Protein AF-A0A939U2S2-F1 (afdb_monomer_lite)

Radius of gyration: 29.1 Å; chains: 1; bounding box: 68×67×81 Å

Foldseek 3Di:
DDPFDDDDDPDPDDDDDDQPWDWDAALLAIETERDVVQVVLVNVLLVLLVLFPLSVVLSVLRNVLNAYEYEDQDGDAKAQDLVRSYIYGHPPDDSLQNNLVSQLRSLVSLLSVLCVVVVPDPWQAAQLQVLLQVLLSNLQSQLSSCLSLVRCVVVVHNSSVVSVCVNQVQLVVQLVVCCVVVVDDRPALVSSQSSSLSSLSPQVVSQVVLCVPQVLLLLVLLLCLLVLHPRDDTDRLNPDHDQLCNSCSSGSVVRHPCSNVVSPDLSRFADAPVSLLSNLLSCLLVLNRPRSLPGHHDLHFQAVVNLVSLCVHSLVVLLVVLLVVLCVVPVPDDSVVLLCLLPDDLVVVLVSLVPDDLVNLSSSLSNSLSSLVSLLSVLRNLLSVLVVQVVPDPDVVSVVVSVVSNVVSVVSNLLSSLLSSLSSSCSNCVVPCVLLNVVSLVQPLHDPVSSVNVCSSVVSNDDDDDDDDDDDDPSSVSSSVSSVPPDDDDDDDDDDDDPPPVPVVVVVPDDDDDDDDDDDDDDDDDDDDDDDDYDDDDDDDDDDDD

pLDDT: mean 79.71, std 22.44, range [25.34, 98.75]

Secondary structure (DSSP, 8-state):
--------------------PEEEEETTEEEEESSHHHHHHHHHHHHHHTTSHHHHHHHHHHHHTT-EEEEE--SSSEEEETTTTEEEEETTS-HHHHHHHHHHHHHHHHHHHHHHHHT---TTB-HHHHHHHHHHHHHHHHHHHHHHHHHHHHTT--HHHHHHHHH-HHHHHHHHHHHHHH-PPTTSHHHHHHHHHHHTT-HHHHHHHHIIIIIHHHHHHHHHHHTT------TT--SB---HHHHHHHTTTTT-TTHHHHHTSHHHH-B-HHHHHHHHHHHHHHT-GGGTTTSPBPSPPP-HHHHHHHHTSHHHHHHHHHHHHHHHHH----HHHHHHHHHS-HHHHHHHHHTS-HHHHHHHHHHHHHHHHHHHHHHHHHHHHHHHHHHH---HHHHHHHHHHHHHHHHHHHHHHHHHHHHHHHHHHTTT-HHHHHHHHT-TTS-HHHHHHHHHHHHTT-PPP--PPPPPPHHHHHHHHHHHTTS----PPPP--STTSSHHHHTT--------------------------------------

Sequence (546 aa):
MGTENVISAQYNQPKKEEGKLIDDVIAGVKVQYANEEEKEKLTKILEKLKEIPTGQETLKNLAEYGTTVALESINGFGVQYPSQNRIVLNIKTKNEKLCSTLVHEARHATQTFREKNGKISEFGCDFQSKIKWDRAKEADAQVFAYQAACEWAAAGDPKPLEEFRKYYPVTDEYYRQQKSEKHFEDGTDEARSVLFRAFFEETNRLISYENLYLNKKAFKDLADCICHKPVSGMTGRGAFSLTNEQIASVTCGEYMADYDAFLNSDKAISVAAGTKDILTISSAVKGWLVTVDKLPVSSTRITQRWIDEIEKSPIGGIHKVAAEKIMSATGLKDPADVEALYYDSVEKQAETVQSFSPEMRETFKRGKIASKFIRYFCNGRDISEAEKVLQTTSDEEKRAAAQKIIDEKTAENADLRDYVTVAAFIEKNRRSNPELIARALASPELSESVKKELRFDNEALCKPSEKEAAPLTKKEQALLIAMRKGSSRPLQEDGMTQERTVDLMIESMSPSSGKGKDRSGKGRPHSGKGKGLPGKPWIFNGPHGR

Structure (mmCIF, N/CA/C/O backbone):
data_AF-A0A939U2S2-F1
#
_entry.id   AF-A0A939U2S2-F1
#
loop_
_atom_site.group_PDB
_atom_site.id
_atom_site.type_symbol
_atom_site.label_atom_id
_atom_site.label_alt_id
_atom_site.label_comp_id
_atom_site.label_asym_id
_atom_site.label_entity_id
_atom_site.label_seq_id
_atom_site.pdbx_PDB_ins_code
_atom_site.Cartn_x
_atom_site.Cartn_y
_atom_site.Cartn_z
_atom_site.occupancy
_atom_site.B_iso_or_equiv
_atom_site.auth_seq_id
_atom_site.auth_comp_id
_atom_site.auth_asym_id
_atom_site.auth_atom_id
_atom_site.pdbx_PDB_model_num
ATOM 1 N N . MET A 1 1 ? -4.604 19.642 1.370 1.00 26.83 1 MET A N 1
ATOM 2 C CA . MET A 1 1 ? -3.171 19.298 1.512 1.00 26.83 1 MET A CA 1
ATOM 3 C C . MET A 1 1 ? -2.953 18.841 2.944 1.00 26.83 1 MET A C 1
ATOM 5 O O . MET A 1 1 ? -3.261 19.611 3.841 1.00 26.83 1 MET A O 1
ATOM 9 N N . GLY A 1 2 ? -2.554 17.583 3.150 1.00 26.05 2 GLY A N 1
ATOM 10 C CA . GLY A 1 2 ? -2.444 16.969 4.482 1.00 26.05 2 GLY A CA 1
ATOM 11 C C . GLY A 1 2 ? -2.698 15.457 4.490 1.00 26.05 2 GLY A C 1
ATOM 12 O O . GLY A 1 2 ? -3.406 14.964 5.356 1.00 26.05 2 GLY A O 1
ATOM 13 N N . THR A 1 3 ? -2.169 14.717 3.512 1.00 28.39 3 THR A N 1
ATOM 14 C CA . THR A 1 3 ? -2.123 13.244 3.532 1.00 28.39 3 THR A CA 1
ATOM 15 C C . THR A 1 3 ? -0.669 12.817 3.701 1.00 28.39 3 THR A C 1
ATOM 17 O O . THR A 1 3 ? -0.064 12.252 2.791 1.00 28.39 3 THR A O 1
ATOM 20 N N . GLU A 1 4 ? -0.070 13.169 4.836 1.00 30.91 4 GLU A N 1
ATOM 21 C CA . GLU A 1 4 ? 1.278 12.718 5.169 1.00 30.91 4 GLU A CA 1
ATOM 22 C C . GLU A 1 4 ? 1.224 11.334 5.822 1.00 30.91 4 GLU A C 1
ATOM 24 O O . GLU A 1 4 ? 0.639 11.136 6.883 1.00 30.91 4 GLU A O 1
ATOM 29 N N . ASN A 1 5 ? 1.854 10.382 5.132 1.00 38.72 5 ASN A N 1
ATOM 30 C CA . ASN A 1 5 ? 2.564 9.227 5.675 1.00 38.72 5 ASN A CA 1
ATOM 31 C C . ASN A 1 5 ? 1.843 8.392 6.744 1.00 38.72 5 ASN A C 1
ATOM 33 O O . ASN A 1 5 ? 2.144 8.474 7.934 1.00 38.72 5 ASN A O 1
ATOM 37 N N . VAL A 1 6 ? 1.012 7.451 6.287 1.00 36.09 6 VAL A N 1
ATOM 38 C CA . VAL A 1 6 ? 0.715 6.241 7.069 1.00 36.09 6 VAL A CA 1
ATOM 39 C C . VAL A 1 6 ? 1.613 5.104 6.578 1.00 36.09 6 VAL A C 1
ATOM 41 O O . VAL A 1 6 ? 1.398 4.524 5.522 1.00 36.09 6 VAL A O 1
ATOM 44 N N . ILE A 1 7 ? 2.723 4.968 7.302 1.00 39.88 7 ILE A N 1
ATOM 45 C CA . ILE A 1 7 ? 3.348 3.753 7.855 1.00 39.88 7 ILE A CA 1
ATOM 46 C C . ILE A 1 7 ? 3.358 2.460 7.022 1.00 39.88 7 ILE A C 1
ATOM 48 O O . ILE A 1 7 ? 2.410 1.694 7.011 1.00 39.88 7 ILE A O 1
ATOM 52 N N . SER A 1 8 ? 4.549 2.114 6.527 1.00 34.28 8 SER A N 1
ATOM 53 C CA . SER A 1 8 ? 5.226 0.875 6.940 1.00 34.28 8 SER A CA 1
ATOM 54 C C . SER A 1 8 ? 6.729 1.170 6.960 1.00 34.28 8 SER A C 1
ATOM 56 O O . SER A 1 8 ? 7.355 1.345 5.907 1.00 34.28 8 SER A O 1
ATOM 58 N N . ALA A 1 9 ? 7.309 1.322 8.148 1.00 34.59 9 ALA A N 1
ATOM 59 C CA . ALA A 1 9 ? 8.735 1.566 8.299 1.00 34.59 9 ALA A CA 1
ATOM 60 C C . ALA A 1 9 ? 9.514 0.270 8.016 1.00 34.59 9 ALA A C 1
ATOM 62 O O . ALA A 1 9 ? 9.397 -0.706 8.750 1.00 34.59 9 ALA A O 1
ATOM 63 N N . GLN A 1 10 ? 10.352 0.271 6.976 1.00 31.31 10 GLN A N 1
ATOM 64 C CA . GLN A 1 10 ? 11.598 -0.486 7.058 1.00 31.31 10 GLN A CA 1
ATOM 65 C C . GLN A 1 10 ? 12.523 0.314 7.979 1.00 31.31 10 GLN A C 1
ATOM 67 O O . GLN A 1 10 ? 12.808 1.485 7.738 1.00 31.31 10 GLN A O 1
ATOM 72 N N . TYR A 1 11 ? 12.867 -0.312 9.099 1.00 43.00 11 TYR A N 1
ATOM 73 C CA . TYR A 1 11 ? 13.405 0.309 10.300 1.00 43.00 11 TYR A CA 1
ATOM 74 C C . TYR A 1 11 ? 14.808 0.886 10.097 1.00 43.00 11 TYR A C 1
ATOM 76 O O . TYR A 1 11 ? 15.792 0.152 10.118 1.00 43.00 11 TYR A O 1
ATOM 84 N N . ASN A 1 12 ? 14.908 2.210 10.017 1.00 36.34 12 ASN A N 1
ATOM 85 C CA . ASN A 1 12 ? 16.056 2.912 10.582 1.00 36.34 12 ASN A CA 1
ATOM 86 C C . ASN A 1 12 ? 15.619 3.434 11.949 1.00 36.34 12 ASN A C 1
ATOM 88 O O . ASN A 1 12 ? 14.859 4.396 12.037 1.00 36.34 12 ASN A O 1
ATOM 92 N N . GLN A 1 13 ? 16.046 2.744 13.007 1.00 41.56 13 GLN A N 1
ATOM 93 C CA . GLN A 1 13 ? 15.810 3.180 14.378 1.00 41.56 13 GLN A CA 1
ATOM 94 C C . GLN A 1 13 ? 16.584 4.484 14.623 1.00 41.56 13 GLN A C 1
ATOM 96 O O . GLN A 1 13 ? 17.812 4.482 14.485 1.00 41.56 13 GLN A O 1
ATOM 101 N N . PRO A 1 14 ? 15.931 5.598 14.993 1.00 38.22 14 PRO A N 1
ATOM 102 C CA . PRO A 1 14 ? 16.659 6.702 15.595 1.00 38.22 14 PRO A CA 1
ATOM 103 C C . PRO A 1 14 ? 17.265 6.200 16.912 1.00 38.22 14 PRO A C 1
ATOM 105 O O . PRO A 1 14 ? 16.554 5.678 17.771 1.00 38.22 14 PRO A O 1
ATOM 108 N N . LYS A 1 15 ? 18.589 6.330 17.063 1.00 37.72 15 LYS A N 1
ATOM 109 C CA . LYS A 1 15 ? 19.268 6.100 18.344 1.00 37.72 15 LYS A CA 1
ATOM 110 C C . LYS A 1 15 ? 18.711 7.106 19.354 1.00 37.72 15 LYS A C 1
ATOM 112 O O . LYS A 1 15 ? 19.004 8.294 19.249 1.00 37.72 15 LYS A O 1
ATOM 117 N N . LYS A 1 16 ? 17.877 6.642 20.287 1.00 50.25 16 LYS A N 1
ATOM 118 C CA . LYS A 1 16 ? 17.448 7.427 21.451 1.00 50.25 16 LYS A CA 1
ATOM 119 C C . LYS A 1 16 ? 18.619 7.483 22.436 1.00 50.25 16 LYS A C 1
ATOM 121 O O . LYS A 1 16 ? 19.305 6.480 22.624 1.00 50.25 16 LYS A O 1
ATOM 126 N N . GLU A 1 17 ? 18.836 8.642 23.049 1.00 48.66 17 GLU A N 1
ATOM 127 C CA . GLU A 1 17 ? 19.629 8.739 24.276 1.00 48.66 17 GLU A CA 1
ATOM 128 C C . GLU A 1 17 ? 18.975 7.846 25.343 1.00 48.66 17 GLU A C 1
ATOM 130 O O . GLU A 1 17 ? 17.749 7.841 25.489 1.00 48.66 17 GLU A O 1
ATOM 135 N N . GLU A 1 18 ? 19.784 7.030 26.020 1.00 44.75 18 GLU A N 1
ATOM 136 C CA . GLU A 1 18 ? 19.360 5.973 26.946 1.00 44.75 18 GLU A CA 1
ATOM 137 C C . GLU A 1 18 ? 18.756 6.545 28.241 1.00 44.75 18 GLU A C 1
ATOM 139 O O . GLU A 1 18 ? 19.349 6.503 29.315 1.00 44.75 18 GLU A O 1
ATOM 144 N N . GLY A 1 19 ? 17.531 7.060 28.161 1.00 61.62 19 GLY A N 1
ATOM 145 C CA . GLY A 1 19 ? 16.635 7.088 29.311 1.00 61.62 19 GLY A CA 1
ATOM 146 C C . GLY A 1 19 ? 16.116 5.672 29.562 1.00 61.62 19 GLY A C 1
ATOM 147 O O . GLY A 1 19 ? 15.552 5.052 28.659 1.00 61.62 19 GLY A O 1
ATOM 148 N N . LYS A 1 20 ? 16.311 5.133 30.770 1.00 81.38 20 LYS A N 1
ATOM 149 C CA . LYS A 1 20 ? 15.767 3.824 31.161 1.00 81.38 20 LYS A CA 1
ATOM 150 C C . LYS A 1 20 ? 14.234 3.879 31.092 1.00 81.38 20 LYS A C 1
ATOM 152 O O . LYS A 1 20 ? 13.625 4.613 31.864 1.00 81.38 20 LYS A O 1
ATOM 157 N N . LEU A 1 21 ? 13.626 3.114 30.182 1.00 89.50 21 LEU A N 1
ATOM 158 C CA . LEU A 1 21 ? 12.170 2.954 30.136 1.00 89.50 21 LEU A CA 1
ATOM 159 C C . LEU A 1 21 ? 11.671 2.347 31.452 1.00 89.50 21 LEU A C 1
ATOM 161 O O . LEU A 1 21 ? 12.314 1.460 32.023 1.00 89.50 21 LEU A O 1
ATOM 165 N N . ILE A 1 22 ? 10.530 2.840 31.920 1.00 95.19 22 ILE A N 1
ATOM 166 C CA . ILE A 1 22 ? 9.846 2.371 33.120 1.00 95.19 22 ILE A CA 1
ATOM 167 C C . ILE A 1 22 ? 8.689 1.480 32.672 1.00 95.19 22 ILE A C 1
ATOM 169 O O . ILE A 1 22 ? 7.841 1.913 31.891 1.00 95.19 22 ILE A O 1
ATOM 173 N N . ASP A 1 23 ? 8.678 0.240 33.160 1.00 96.69 23 ASP A N 1
ATOM 174 C CA . ASP A 1 23 ? 7.551 -0.681 33.016 1.00 96.69 23 ASP A CA 1
ATOM 175 C C . ASP A 1 23 ? 6.538 -0.425 34.144 1.00 96.69 23 ASP A C 1
ATOM 177 O O . ASP A 1 23 ? 6.916 -0.349 35.316 1.00 96.69 23 ASP A O 1
ATOM 181 N N . ASP A 1 24 ? 5.255 -0.322 33.805 1.00 97.56 24 ASP A N 1
ATOM 182 C CA . ASP A 1 24 ? 4.159 -0.144 34.768 1.00 97.56 24 ASP A CA 1
ATOM 183 C C . ASP A 1 24 ? 2.887 -0.865 34.279 1.00 97.56 24 ASP A C 1
ATOM 185 O O . ASP A 1 24 ? 2.849 -1.438 33.182 1.00 97.56 24 ASP A O 1
ATOM 189 N N . VAL A 1 25 ? 1.830 -0.843 35.088 1.00 97.56 25 VAL A N 1
ATOM 190 C CA . VAL A 1 25 ? 0.497 -1.333 34.732 1.00 97.56 25 VAL A CA 1
ATOM 191 C C . VAL A 1 25 ? -0.529 -0.232 34.971 1.00 97.56 25 VAL A C 1
ATOM 193 O O . VAL A 1 25 ? -0.761 0.190 36.101 1.00 97.56 25 VAL A O 1
ATOM 196 N N . ILE A 1 26 ? -1.195 0.198 33.902 1.00 97.00 26 ILE A N 1
ATOM 197 C CA . ILE A 1 26 ? -2.222 1.243 33.935 1.00 97.00 26 ILE A CA 1
ATOM 198 C C . ILE A 1 26 ? -3.509 0.659 33.369 1.00 97.00 26 ILE A C 1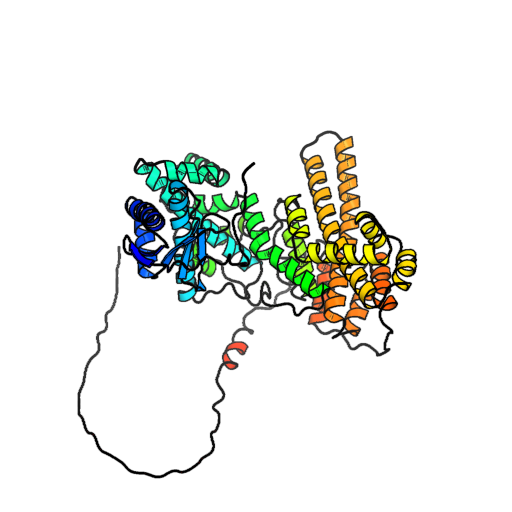
ATOM 200 O O . ILE A 1 26 ? -3.495 0.036 32.312 1.00 97.00 26 ILE A O 1
ATOM 204 N N . ALA A 1 27 ? -4.626 0.824 34.084 1.00 94.56 27 ALA A N 1
ATOM 205 C CA . ALA A 1 27 ? -5.916 0.243 33.698 1.00 94.56 27 ALA A CA 1
ATOM 206 C C . ALA A 1 27 ? -5.866 -1.281 33.421 1.00 94.56 27 ALA A C 1
ATOM 208 O O . ALA A 1 27 ? -6.623 -1.790 32.601 1.00 94.56 27 ALA A O 1
ATOM 209 N N . GLY A 1 28 ? -4.963 -2.013 34.089 1.00 95.19 28 GLY A N 1
ATOM 210 C CA . GLY A 1 28 ? -4.747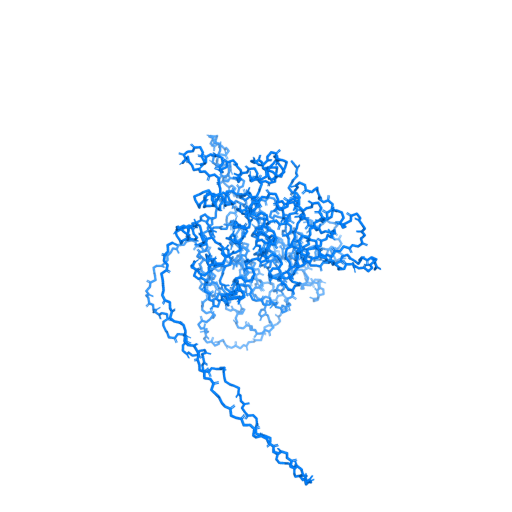 -3.451 33.873 1.00 95.19 28 GLY A CA 1
ATOM 211 C C . GLY A 1 28 ? -3.892 -3.804 32.648 1.00 95.19 28 GLY A C 1
ATOM 212 O O . GLY A 1 28 ? -3.599 -4.977 32.434 1.00 95.19 28 GLY A O 1
ATOM 213 N N . VAL A 1 29 ? -3.449 -2.812 31.872 1.00 97.75 29 VAL A N 1
ATOM 214 C CA . VAL A 1 29 ? -2.619 -2.979 30.672 1.00 97.75 29 VAL A CA 1
ATOM 215 C C . VAL A 1 29 ? -1.160 -2.670 30.997 1.00 97.75 29 VAL A C 1
ATOM 217 O O . VAL A 1 29 ? -0.859 -1.700 31.693 1.00 97.75 29 VAL A O 1
ATOM 220 N N . LYS A 1 30 ? -0.237 -3.489 30.481 1.00 98.19 30 LYS A N 1
ATOM 221 C CA . LYS A 1 30 ? 1.205 -3.238 30.601 1.00 98.19 30 LYS A CA 1
ATOM 222 C C . LYS A 1 30 ? 1.585 -2.011 29.783 1.00 98.19 30 LYS A C 1
ATOM 224 O O . LYS A 1 30 ? 1.240 -1.928 28.603 1.00 98.19 30 LYS A O 1
ATOM 229 N N . VAL A 1 31 ? 2.340 -1.094 30.374 1.00 98.19 31 VAL A N 1
ATOM 230 C CA . VAL A 1 31 ? 2.797 0.120 29.696 1.00 98.19 31 VAL A CA 1
ATOM 231 C C . VAL A 1 31 ? 4.297 0.333 29.832 1.00 98.19 31 VAL A C 1
ATOM 233 O O . VAL A 1 31 ? 4.912 -0.129 30.790 1.00 98.19 31 VAL A O 1
ATOM 236 N N . GLN A 1 32 ? 4.865 1.065 28.874 1.00 97.44 32 GLN A N 1
ATOM 237 C CA . GLN A 1 32 ? 6.249 1.534 28.896 1.00 97.44 32 GLN A CA 1
ATOM 238 C C . GLN A 1 32 ? 6.321 3.027 28.586 1.00 97.44 32 GLN A C 1
ATOM 240 O O . GLN A 1 32 ? 5.794 3.474 27.565 1.00 97.44 32 GLN A O 1
ATOM 245 N N . TYR A 1 33 ? 7.017 3.778 29.436 1.00 96.06 33 TYR A N 1
ATOM 246 C CA . TYR A 1 33 ? 7.207 5.223 29.283 1.00 96.06 33 TYR A CA 1
ATOM 247 C C . TYR A 1 33 ? 8.585 5.675 29.788 1.00 96.06 33 TYR A C 1
ATOM 249 O O . TYR A 1 33 ? 9.229 4.988 30.580 1.00 96.06 33 TYR A O 1
ATOM 257 N N . ALA A 1 34 ? 9.058 6.827 29.312 1.00 94.19 34 ALA A N 1
ATOM 258 C CA . ALA A 1 34 ? 10.361 7.394 29.667 1.00 94.19 34 ALA A CA 1
ATOM 259 C C . ALA A 1 34 ? 10.297 8.457 30.779 1.00 94.19 34 ALA A C 1
ATOM 261 O O . ALA A 1 34 ? 11.306 8.712 31.434 1.00 94.19 34 ALA A O 1
ATOM 262 N N . ASN A 1 35 ? 9.147 9.107 30.977 1.00 94.06 35 ASN A N 1
ATOM 263 C CA . ASN A 1 35 ? 8.957 10.179 31.959 1.00 94.06 35 ASN A CA 1
ATOM 264 C C . ASN A 1 35 ? 7.478 10.311 32.382 1.00 94.06 35 ASN A C 1
ATOM 266 O O . ASN A 1 35 ? 6.597 9.663 31.815 1.00 94.06 35 ASN A O 1
ATOM 270 N N . GLU A 1 36 ? 7.206 11.162 33.375 1.00 94.94 36 GLU A N 1
ATOM 271 C CA . GLU A 1 36 ? 5.853 11.362 33.918 1.00 94.94 36 GLU A CA 1
ATOM 272 C C . GLU A 1 36 ? 4.864 11.980 32.914 1.00 94.94 36 GLU A C 1
ATOM 274 O O . GLU A 1 36 ? 3.678 11.673 32.976 1.00 94.94 36 GLU A O 1
ATOM 279 N N . GLU A 1 37 ? 5.319 12.785 31.947 1.00 95.19 37 GLU A N 1
ATOM 280 C CA . GLU A 1 37 ? 4.444 13.337 30.900 1.00 95.19 37 GLU A CA 1
ATOM 281 C C . GLU A 1 37 ? 3.913 12.223 29.982 1.00 95.19 37 GLU A C 1
ATOM 283 O O . GLU A 1 37 ? 2.716 12.152 29.684 1.00 95.19 37 GLU A O 1
ATOM 288 N N . GLU A 1 38 ? 4.789 11.300 29.573 1.00 96.44 38 GLU A N 1
ATOM 289 C CA . GLU A 1 38 ? 4.401 10.109 28.815 1.00 96.44 38 GLU A CA 1
ATOM 290 C C . GLU A 1 38 ? 3.459 9.208 29.633 1.00 96.44 38 GLU A C 1
ATOM 292 O O . GLU A 1 38 ? 2.454 8.727 29.096 1.00 96.44 38 GLU A O 1
ATOM 297 N N . LYS A 1 39 ? 3.731 9.026 30.935 1.00 97.19 39 LYS A N 1
ATOM 298 C CA . LYS A 1 39 ? 2.853 8.280 31.852 1.00 97.19 39 LYS A CA 1
ATOM 299 C C . LYS A 1 39 ? 1.463 8.902 31.934 1.00 97.19 39 LYS A C 1
ATOM 301 O O . LYS A 1 39 ? 0.460 8.199 31.787 1.00 97.19 39 LYS A O 1
ATOM 306 N N . GLU A 1 40 ? 1.384 10.211 32.153 1.00 97.44 40 GLU A N 1
ATOM 307 C CA . GLU A 1 40 ? 0.122 10.944 32.250 1.00 97.44 40 GLU A CA 1
ATOM 308 C C . GLU A 1 40 ? -0.670 10.826 30.943 1.00 97.44 40 GLU A C 1
ATOM 310 O O . GLU A 1 40 ? -1.880 10.580 30.953 1.00 97.44 40 GLU A O 1
ATOM 315 N N . LYS A 1 41 ? 0.014 10.935 29.801 1.00 97.62 41 LYS A N 1
ATOM 316 C CA . LYS A 1 41 ? -0.602 10.788 28.482 1.00 97.62 41 LYS A CA 1
ATOM 317 C C . LYS A 1 41 ? -1.170 9.387 28.253 1.00 97.62 41 LYS A C 1
ATOM 319 O O . LYS A 1 41 ? -2.324 9.275 27.835 1.00 97.62 41 LYS A O 1
ATOM 324 N N . LEU A 1 42 ? -0.408 8.334 28.556 1.00 98.00 42 LEU A N 1
ATOM 325 C CA . LEU A 1 42 ? -0.893 6.949 28.484 1.00 98.00 42 LEU A CA 1
ATOM 326 C C . LEU A 1 42 ? -2.066 6.712 29.438 1.00 98.00 42 LEU A C 1
ATOM 328 O O . LEU A 1 42 ? -3.053 6.099 29.039 1.00 98.00 42 LEU A O 1
ATOM 332 N N . THR A 1 43 ? -1.995 7.258 30.656 1.00 98.12 43 THR A N 1
ATOM 333 C CA . THR A 1 43 ? -3.085 7.188 31.640 1.00 98.12 43 THR A CA 1
ATOM 334 C C . THR A 1 43 ? -4.364 7.788 31.082 1.00 98.12 43 THR A C 1
ATOM 336 O O . THR A 1 43 ? -5.390 7.118 31.067 1.00 98.12 43 THR A O 1
ATOM 339 N N . LYS A 1 44 ? -4.310 9.010 30.537 1.00 97.69 44 LYS A N 1
ATOM 340 C CA . LYS A 1 44 ? -5.485 9.670 29.945 1.00 97.69 44 LYS A CA 1
ATOM 341 C C . LYS A 1 44 ? -6.118 8.842 28.827 1.00 97.69 44 LYS A C 1
ATOM 343 O O . LYS A 1 44 ? -7.338 8.743 28.772 1.00 97.69 44 LYS A O 1
ATOM 348 N N . ILE A 1 45 ? -5.305 8.251 27.950 1.00 97.88 45 ILE A N 1
ATOM 349 C CA . ILE A 1 45 ? -5.803 7.419 26.846 1.00 97.88 45 ILE A CA 1
ATOM 350 C C . ILE A 1 45 ? -6.457 6.142 27.393 1.00 97.88 45 ILE A C 1
ATOM 352 O O . ILE A 1 45 ? -7.592 5.841 27.040 1.00 97.88 45 ILE A O 1
ATOM 356 N N . LEU A 1 46 ? -5.774 5.405 28.273 1.00 98.00 46 LEU A N 1
ATOM 357 C CA . LEU A 1 46 ? -6.261 4.123 28.796 1.00 98.00 46 LEU A CA 1
ATOM 358 C C . LEU A 1 46 ? -7.486 4.273 29.706 1.00 98.00 46 LEU A C 1
ATOM 360 O O . LEU A 1 46 ? -8.405 3.462 29.628 1.00 98.00 46 LEU A O 1
ATOM 364 N N . GLU A 1 47 ? -7.538 5.312 30.538 1.00 97.38 47 GLU A N 1
ATOM 365 C CA . GLU A 1 47 ? -8.720 5.607 31.355 1.00 97.38 47 GLU A CA 1
ATOM 366 C C . GLU A 1 47 ? -9.920 5.972 30.477 1.00 97.38 47 GLU A C 1
ATOM 368 O O . GLU A 1 47 ? -11.024 5.494 30.726 1.00 97.38 47 GLU A O 1
ATOM 373 N N . LYS A 1 48 ? -9.702 6.715 29.385 1.00 96.81 48 LYS A N 1
ATOM 374 C CA . LYS A 1 48 ? -10.765 7.058 28.436 1.00 96.81 48 LYS A CA 1
ATOM 375 C C . LYS A 1 48 ? -11.398 5.835 27.764 1.00 96.81 48 LYS A C 1
ATOM 377 O O . LYS A 1 48 ? -12.592 5.838 27.470 1.00 96.81 48 LYS A O 1
ATOM 382 N N . LEU A 1 49 ? -10.634 4.763 27.547 1.00 98.12 49 LEU A N 1
ATOM 383 C CA . LEU A 1 49 ? -11.177 3.504 27.026 1.00 98.12 49 LEU A CA 1
ATOM 384 C C . LEU A 1 49 ? -12.170 2.843 27.999 1.00 98.12 49 LEU A C 1
ATOM 386 O O . LEU A 1 49 ? -13.056 2.124 27.549 1.00 98.12 49 LEU A O 1
ATOM 390 N N . LYS A 1 50 ? -12.093 3.099 29.311 1.00 97.56 50 LYS A N 1
ATOM 391 C CA . LYS A 1 50 ? -13.050 2.529 30.279 1.00 97.56 50 LYS A CA 1
ATOM 392 C C . LYS A 1 50 ? -14.457 3.112 30.151 1.00 97.56 50 LYS A C 1
ATOM 394 O O . LYS A 1 50 ? -15.403 2.503 30.645 1.00 97.56 50 LYS A O 1
ATOM 399 N N . GLU A 1 51 ? -14.595 4.272 29.513 1.00 97.25 51 GLU A N 1
ATOM 400 C CA . G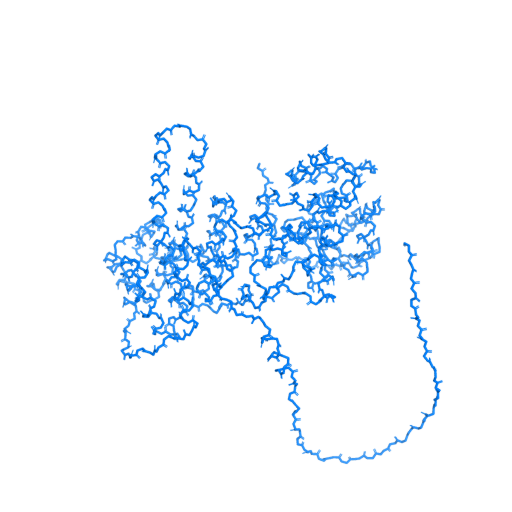LU A 1 51 ? -15.864 4.996 29.377 1.00 97.25 51 GLU A CA 1
ATOM 401 C C . GLU A 1 51 ? -16.836 4.322 28.397 1.00 97.25 51 GLU A C 1
ATOM 403 O O . GLU A 1 51 ? -18.028 4.616 28.433 1.00 97.25 51 GLU A O 1
ATOM 408 N N . ILE A 1 52 ? -16.348 3.430 27.526 1.00 98.25 52 ILE A N 1
ATOM 409 C CA . ILE A 1 52 ? -17.122 2.869 26.413 1.00 98.25 52 ILE A CA 1
ATOM 410 C C . ILE A 1 52 ? -16.998 1.336 26.321 1.00 98.25 52 ILE A C 1
ATOM 412 O O . ILE A 1 52 ? -15.939 0.794 26.654 1.00 98.25 52 ILE A O 1
ATOM 416 N N . PRO A 1 53 ? -18.031 0.612 25.844 1.00 98.06 53 PRO A N 1
ATOM 417 C CA . PRO A 1 53 ? -17.998 -0.850 25.726 1.00 98.06 53 PRO A CA 1
ATOM 418 C C . PRO A 1 53 ? -16.824 -1.392 24.899 1.00 98.06 53 PRO A C 1
ATOM 420 O O . PRO A 1 53 ? -16.091 -2.265 25.370 1.00 98.06 53 PRO A O 1
ATOM 423 N N . THR A 1 54 ? -16.581 -0.838 23.706 1.00 98.25 54 THR A N 1
ATOM 424 C CA . THR A 1 54 ? -15.479 -1.277 22.829 1.00 98.25 54 THR A CA 1
ATOM 425 C C . THR A 1 54 ? -14.116 -1.040 23.480 1.00 98.25 54 THR A C 1
ATOM 427 O O . THR A 1 54 ? -13.187 -1.841 23.338 1.00 98.25 54 THR A O 1
ATOM 430 N N . GLY A 1 55 ? -13.977 0.053 24.232 1.00 98.12 55 GLY A N 1
ATOM 431 C CA . GLY A 1 55 ? -12.749 0.365 24.956 1.00 98.12 55 GLY A CA 1
ATOM 432 C C . GLY A 1 55 ? -12.506 -0.577 26.140 1.00 98.12 55 GLY A C 1
ATOM 433 O O . GLY A 1 55 ? -11.375 -1.019 26.336 1.00 98.12 55 GLY A O 1
ATOM 434 N N . GLN A 1 56 ? -13.549 -0.973 26.874 1.00 98.50 56 GLN A N 1
ATOM 435 C CA . GLN A 1 56 ? -13.438 -1.971 27.945 1.00 98.50 56 GLN A CA 1
ATOM 436 C C . GLN A 1 56 ? -13.014 -3.344 27.408 1.00 98.50 56 GLN A C 1
ATOM 438 O O . GLN A 1 56 ? -12.120 -3.977 27.977 1.00 98.50 56 GLN A O 1
ATOM 443 N N . GLU A 1 57 ? -13.600 -3.785 26.291 1.00 98.06 57 GLU A N 1
ATOM 444 C CA . GLU A 1 57 ? -13.179 -5.015 25.611 1.00 98.06 57 GLU A CA 1
ATOM 445 C C . GLU A 1 57 ? -11.722 -4.918 25.138 1.00 98.06 57 GLU A C 1
ATOM 447 O O . GLU A 1 57 ? -10.928 -5.833 25.359 1.00 98.06 57 GLU A O 1
ATOM 452 N N . THR A 1 58 ? -11.339 -3.772 24.571 1.00 98.44 58 THR A N 1
ATOM 453 C CA . THR A 1 58 ? -9.960 -3.499 24.151 1.00 98.44 58 THR A CA 1
ATOM 454 C C . THR A 1 58 ? -8.975 -3.647 25.314 1.00 98.44 58 THR A C 1
ATOM 456 O O . THR A 1 58 ? -7.973 -4.351 25.185 1.00 98.44 58 THR A O 1
ATOM 459 N N . LEU A 1 59 ? -9.259 -3.034 26.468 1.00 98.62 59 LEU A N 1
ATOM 460 C CA . LEU A 1 59 ? -8.408 -3.132 27.661 1.00 98.62 59 LEU A CA 1
ATOM 461 C C . LEU A 1 59 ? -8.298 -4.575 28.162 1.00 98.62 59 LEU A C 1
ATOM 463 O O . LEU A 1 59 ? -7.198 -5.033 28.479 1.00 98.62 59 LEU A O 1
ATOM 467 N N . LYS A 1 60 ? -9.420 -5.306 28.188 1.00 98.38 60 LYS A N 1
ATOM 468 C CA . LYS A 1 60 ? -9.451 -6.722 28.568 1.00 98.38 60 LYS A CA 1
ATOM 469 C C . LYS A 1 60 ? -8.555 -7.558 27.652 1.00 98.38 60 LYS A C 1
ATOM 471 O O . LYS A 1 60 ? -7.713 -8.298 28.155 1.00 98.38 60 LYS A O 1
ATOM 476 N N . ASN A 1 61 ? -8.690 -7.403 26.336 1.00 97.50 61 ASN A N 1
ATOM 477 C CA . ASN A 1 61 ? -7.907 -8.153 25.353 1.00 97.50 61 ASN A CA 1
ATOM 478 C C . ASN A 1 61 ? -6.409 -7.824 25.457 1.00 97.50 61 ASN A C 1
ATOM 480 O O . ASN A 1 61 ? -5.574 -8.727 25.468 1.00 97.50 61 ASN A O 1
ATOM 484 N N . LEU A 1 62 ? -6.045 -6.545 25.609 1.00 98.12 62 LEU A N 1
ATOM 485 C CA . LEU A 1 62 ? -4.647 -6.141 25.800 1.00 98.12 62 LEU A CA 1
ATOM 486 C C . LEU A 1 62 ? -4.032 -6.757 27.065 1.00 98.12 62 LEU A C 1
ATOM 488 O O . LEU A 1 62 ? -2.890 -7.226 27.021 1.00 98.12 62 LEU A O 1
ATOM 492 N N . ALA A 1 63 ? -4.787 -6.786 28.167 1.00 97.62 63 ALA A N 1
ATOM 493 C CA . ALA A 1 63 ? -4.365 -7.412 29.415 1.00 97.62 63 ALA A CA 1
ATOM 494 C C . ALA A 1 63 ? -4.221 -8.938 29.270 1.00 97.62 63 ALA A C 1
ATOM 496 O O . ALA A 1 63 ? -3.186 -9.493 29.643 1.00 97.62 63 ALA A O 1
ATOM 497 N N . GLU A 1 64 ? -5.217 -9.604 28.677 1.00 96.75 64 GLU A N 1
ATOM 498 C CA . GLU A 1 64 ? -5.237 -11.055 28.447 1.00 96.75 64 GLU A CA 1
ATOM 499 C C . GLU A 1 64 ? -4.070 -11.510 27.562 1.00 96.75 64 GLU A C 1
ATOM 501 O O . GLU A 1 64 ? -3.374 -12.474 27.884 1.00 96.75 64 GLU A O 1
ATOM 506 N N . TYR A 1 65 ? -3.792 -10.776 26.484 1.00 95.50 65 TYR A N 1
ATOM 507 C CA . TYR A 1 65 ? -2.697 -11.091 25.562 1.00 95.50 65 TYR A CA 1
ATOM 508 C C . TYR A 1 65 ? -1.337 -10.599 26.063 1.00 95.50 65 TYR A C 1
ATOM 510 O O . TYR A 1 65 ? -0.321 -10.810 25.398 1.00 95.50 65 TYR A O 1
ATOM 518 N N . GLY A 1 66 ? -1.294 -9.917 27.213 1.00 96.62 66 GLY A N 1
ATOM 519 C CA . GLY A 1 66 ? -0.078 -9.343 27.780 1.00 96.62 66 GLY A CA 1
ATOM 520 C C . GLY A 1 66 ? 0.622 -8.361 26.837 1.00 96.62 66 GLY A C 1
ATOM 521 O O . GLY A 1 66 ? 1.855 -8.335 26.813 1.00 96.62 66 GLY A O 1
ATOM 522 N N . THR A 1 67 ? -0.149 -7.613 26.041 1.00 97.56 67 THR A N 1
ATOM 523 C CA . THR A 1 67 ? 0.368 -6.647 25.060 1.00 97.56 67 THR A CA 1
ATOM 524 C C . THR A 1 67 ? 0.821 -5.377 25.772 1.00 97.56 67 THR A C 1
ATOM 526 O O . THR A 1 67 ? 0.067 -4.802 26.556 1.00 97.56 67 THR A O 1
ATOM 529 N N . THR A 1 68 ? 2.042 -4.923 25.492 1.00 98.31 68 THR A N 1
ATOM 530 C CA . THR A 1 68 ? 2.590 -3.693 26.088 1.00 98.31 68 THR A CA 1
ATOM 531 C C . THR A 1 68 ? 2.255 -2.474 25.232 1.00 98.31 68 THR A C 1
ATOM 533 O O . THR A 1 68 ? 2.479 -2.507 24.026 1.00 98.31 68 THR A O 1
ATOM 536 N N . VAL A 1 69 ? 1.789 -1.378 25.833 1.00 98.44 69 VAL A N 1
ATOM 537 C CA . VAL A 1 69 ? 1.525 -0.101 25.139 1.00 98.44 69 VAL A CA 1
ATOM 538 C C . VAL A 1 69 ? 2.596 0.934 25.490 1.00 98.44 69 VAL A C 1
ATOM 540 O O . VAL A 1 69 ? 2.941 1.106 26.656 1.00 98.44 69 VAL A O 1
ATOM 543 N N . ALA A 1 70 ? 3.131 1.643 24.498 1.00 97.88 70 ALA A N 1
ATOM 544 C CA . ALA A 1 70 ? 4.175 2.646 24.705 1.00 97.88 70 ALA A CA 1
ATOM 545 C C . ALA A 1 70 ? 4.014 3.881 23.811 1.00 97.88 70 ALA A C 1
ATOM 547 O O . ALA A 1 70 ? 3.274 3.854 22.825 1.00 97.88 70 ALA A O 1
ATOM 548 N N . LEU A 1 71 ? 4.750 4.950 24.132 1.00 96.81 71 LEU A N 1
ATOM 549 C CA . LEU A 1 71 ? 4.855 6.161 23.315 1.00 96.81 71 LEU A CA 1
ATOM 550 C C . LEU A 1 71 ? 6.252 6.295 22.706 1.00 96.81 71 LEU A C 1
ATOM 552 O O . LEU A 1 71 ? 7.261 6.248 23.407 1.00 96.81 71 LEU A O 1
ATOM 556 N N . GLU A 1 72 ? 6.324 6.514 21.393 1.00 94.81 72 GLU A N 1
ATOM 557 C CA . GLU A 1 72 ? 7.584 6.808 20.703 1.00 94.81 72 GLU A CA 1
ATOM 558 C C . GLU A 1 72 ? 7.383 7.828 19.577 1.00 94.81 72 GLU A C 1
ATOM 560 O O . GLU A 1 72 ? 6.266 8.104 19.140 1.00 94.81 72 GLU A O 1
ATOM 565 N N . SER A 1 73 ? 8.481 8.402 19.080 1.00 93.25 73 SER A N 1
ATOM 566 C CA . SER A 1 73 ? 8.453 9.214 17.862 1.00 93.25 73 SER A CA 1
ATOM 567 C C . SER A 1 73 ? 8.536 8.297 16.645 1.00 93.25 73 SER A C 1
ATOM 569 O O . SER A 1 73 ? 9.628 7.993 16.166 1.00 93.25 73 SER A O 1
ATOM 571 N N . ILE A 1 74 ? 7.379 7.874 16.145 1.00 92.38 74 ILE A N 1
ATOM 572 C CA . ILE A 1 74 ? 7.248 7.043 14.942 1.00 92.38 74 ILE A CA 1
ATOM 573 C C . ILE A 1 74 ? 6.714 7.853 13.757 1.00 92.38 74 ILE A C 1
ATOM 575 O O . ILE A 1 74 ? 6.132 8.926 13.921 1.00 92.38 74 ILE A O 1
ATOM 579 N N . ASN A 1 75 ? 6.892 7.320 12.548 1.00 85.75 75 ASN A N 1
ATOM 580 C CA . ASN A 1 75 ? 6.191 7.822 11.370 1.00 85.75 75 ASN A CA 1
ATOM 581 C C . ASN A 1 75 ? 4.764 7.261 11.388 1.00 85.75 75 ASN A C 1
ATOM 583 O O . ASN A 1 75 ? 4.623 6.045 11.353 1.00 85.75 75 ASN A O 1
ATOM 587 N N . GLY A 1 76 ? 3.758 8.145 11.444 1.00 89.06 76 GLY A N 1
ATOM 588 C CA . GLY A 1 76 ? 2.310 7.881 11.549 1.00 89.06 76 GLY A CA 1
ATOM 589 C C . GLY A 1 76 ? 1.769 7.844 12.985 1.00 89.06 76 GLY A C 1
ATOM 590 O O . GLY A 1 76 ? 2.437 8.346 13.877 1.00 89.06 76 GLY A O 1
ATOM 591 N N . PHE A 1 77 ? 0.542 7.359 13.222 1.00 95.94 77 PHE A N 1
ATOM 592 C CA . PHE A 1 77 ? -0.156 7.546 14.512 1.00 95.94 77 PHE A CA 1
ATOM 593 C C . PHE A 1 77 ? 0.057 6.427 15.532 1.00 95.94 77 PHE A C 1
ATOM 595 O O . PHE A 1 77 ? 0.085 6.700 16.732 1.00 95.94 77 PHE A O 1
ATOM 602 N N . GLY A 1 78 ? 0.177 5.191 15.065 1.00 96.81 78 GLY A N 1
ATOM 603 C CA . GLY A 1 78 ? 0.290 3.995 15.886 1.00 96.81 78 GLY A CA 1
ATOM 604 C C . GLY A 1 78 ? 0.847 2.844 15.062 1.00 96.81 78 GLY A C 1
ATOM 605 O O . GLY A 1 78 ? 0.861 2.921 13.837 1.00 96.81 78 GLY A O 1
ATOM 606 N N . VAL A 1 79 ? 1.385 1.833 15.731 1.00 96.00 79 VAL A N 1
ATOM 607 C CA . VAL A 1 79 ? 1.799 0.581 15.100 1.00 96.00 79 VAL A CA 1
ATOM 608 C C . VAL A 1 79 ? 1.779 -0.549 16.120 1.00 96.00 79 VAL A C 1
ATOM 610 O O . VAL A 1 79 ? 2.304 -0.416 17.231 1.00 96.00 79 VAL A O 1
ATOM 613 N N . GLN A 1 80 ? 1.210 -1.680 15.728 1.00 96.81 80 GLN A N 1
ATOM 614 C CA . GLN A 1 80 ? 1.345 -2.942 16.433 1.00 96.81 80 GLN A CA 1
ATOM 615 C C . GLN A 1 80 ? 2.571 -3.706 15.907 1.00 96.81 80 GLN A C 1
ATOM 617 O O . GLN A 1 80 ? 2.754 -3.888 14.705 1.00 96.81 80 GLN A O 1
ATOM 622 N N . TYR A 1 81 ? 3.442 -4.140 16.820 1.00 94.75 81 TYR A N 1
ATOM 623 C CA . TYR A 1 81 ? 4.628 -4.951 16.546 1.00 94.75 81 TYR A CA 1
ATOM 624 C C . TYR A 1 81 ? 4.389 -6.405 17.001 1.00 94.75 81 TYR A C 1
ATOM 626 O O . TYR A 1 81 ? 4.630 -6.725 18.174 1.00 94.75 81 TYR A O 1
ATOM 634 N N . PRO A 1 82 ? 3.984 -7.328 16.097 1.00 91.62 82 PRO A N 1
ATOM 635 C CA . PRO A 1 82 ? 3.633 -8.707 16.455 1.00 91.62 82 PRO A CA 1
ATOM 636 C C . PRO A 1 82 ? 4.751 -9.491 17.148 1.00 91.62 82 PRO A C 1
ATOM 638 O O . PRO A 1 82 ? 4.487 -10.300 18.039 1.00 91.62 82 PRO A O 1
ATOM 641 N N . SER A 1 83 ? 6.003 -9.267 16.736 1.00 90.81 83 SER A N 1
ATOM 642 C CA . SER A 1 83 ? 7.180 -9.977 17.254 1.00 90.81 83 SER A CA 1
ATOM 643 C C . SER A 1 83 ? 7.567 -9.552 18.669 1.00 90.81 83 SER A C 1
ATOM 645 O O . SER A 1 83 ? 8.161 -10.342 19.397 1.00 90.81 83 SER A O 1
ATOM 647 N N . GLN A 1 84 ? 7.221 -8.323 19.058 1.00 93.38 84 GLN A N 1
ATOM 648 C CA . GLN A 1 84 ? 7.491 -7.763 20.384 1.00 93.38 84 GLN A CA 1
ATOM 649 C C . GLN A 1 84 ? 6.261 -7.801 21.297 1.00 93.38 84 GLN A C 1
ATOM 651 O O . GLN A 1 84 ? 6.372 -7.449 22.466 1.00 93.38 84 GLN A O 1
ATOM 656 N N . ASN A 1 85 ? 5.100 -8.205 20.767 1.00 95.88 85 ASN A N 1
ATOM 657 C CA . ASN A 1 85 ? 3.806 -8.120 21.444 1.00 95.88 85 ASN A CA 1
ATOM 658 C C . ASN A 1 85 ? 3.556 -6.723 22.043 1.00 95.88 85 ASN A C 1
ATOM 660 O O . ASN A 1 85 ? 3.215 -6.574 23.218 1.00 95.88 85 ASN A O 1
ATOM 664 N N . ARG A 1 86 ? 3.811 -5.688 21.234 1.00 96.94 86 ARG A N 1
ATOM 665 C CA . ARG A 1 86 ? 3.853 -4.292 21.677 1.00 96.94 86 ARG A CA 1
ATOM 666 C C . ARG A 1 86 ? 3.080 -3.394 20.722 1.00 96.94 86 ARG A C 1
ATOM 668 O O . ARG A 1 86 ? 3.183 -3.565 19.514 1.00 96.94 86 ARG A O 1
ATOM 675 N N . ILE A 1 87 ? 2.354 -2.425 21.259 1.00 98.44 87 ILE A N 1
ATOM 676 C CA . ILE A 1 87 ? 1.742 -1.321 20.521 1.00 98.44 87 ILE A CA 1
ATOM 677 C C . ILE A 1 87 ? 2.520 -0.055 20.846 1.00 98.44 87 ILE A C 1
ATOM 679 O O . ILE A 1 87 ? 2.764 0.256 22.013 1.00 98.44 87 ILE A O 1
ATOM 683 N N . VAL A 1 88 ? 2.898 0.686 19.813 1.00 98.12 88 VAL A N 1
ATOM 684 C CA . VAL A 1 88 ? 3.568 1.975 19.951 1.00 98.12 88 VAL A CA 1
ATOM 685 C C . VAL A 1 88 ? 2.694 3.055 19.340 1.00 98.12 88 VAL A C 1
ATOM 687 O O . VAL A 1 88 ? 2.368 3.002 18.160 1.00 98.12 88 VAL A O 1
ATOM 690 N N . LEU A 1 89 ? 2.329 4.045 20.149 1.00 98.19 89 LEU A N 1
ATOM 691 C CA . LEU A 1 89 ? 1.584 5.228 19.737 1.00 98.19 89 LEU A CA 1
ATOM 692 C C . LEU A 1 89 ? 2.541 6.402 19.517 1.00 98.19 89 LEU A C 1
ATOM 694 O O . LEU A 1 89 ? 3.555 6.543 20.206 1.00 98.19 89 LEU A O 1
ATOM 698 N N . ASN A 1 90 ? 2.218 7.278 18.568 1.00 97.25 90 ASN A N 1
ATOM 699 C CA . ASN A 1 90 ? 3.059 8.432 18.289 1.00 97.25 90 ASN A CA 1
ATOM 700 C C . ASN A 1 90 ? 2.894 9.516 19.354 1.00 97.25 90 ASN A C 1
ATOM 702 O O . ASN A 1 90 ? 1.848 10.166 19.445 1.00 97.25 90 ASN A O 1
ATOM 706 N N . ILE A 1 91 ? 3.975 9.783 20.086 1.00 96.19 91 ILE A N 1
ATOM 707 C CA . ILE A 1 91 ? 4.022 10.771 21.168 1.00 96.19 91 ILE A CA 1
ATOM 708 C C . ILE A 1 91 ? 3.581 12.178 20.740 1.00 96.19 91 ILE A C 1
ATOM 710 O O . ILE A 1 91 ? 2.989 12.904 21.538 1.00 96.19 91 ILE A O 1
ATOM 714 N N . LYS A 1 92 ? 3.792 12.557 19.473 1.00 95.62 92 LYS A N 1
ATOM 715 C CA . LYS A 1 92 ? 3.448 13.888 18.941 1.00 95.62 92 LYS A CA 1
ATOM 716 C C . LYS A 1 92 ? 1.967 14.035 18.570 1.00 95.62 92 LYS A C 1
ATOM 718 O O . LYS A 1 92 ? 1.524 15.134 18.252 1.00 95.62 92 LYS A O 1
ATOM 723 N N . THR A 1 93 ? 1.197 12.947 18.595 1.00 96.06 93 THR A N 1
ATOM 724 C CA . THR A 1 93 ? -0.218 12.951 18.192 1.00 96.06 93 THR A CA 1
ATOM 725 C C . THR A 1 93 ? -1.118 13.354 19.359 1.00 96.06 93 THR A C 1
ATOM 727 O O . THR A 1 93 ? -0.836 13.030 20.514 1.00 96.06 93 THR A O 1
ATOM 730 N N . LYS A 1 94 ? -2.208 14.072 19.070 1.00 95.56 94 LYS A N 1
ATOM 731 C CA . LYS A 1 94 ? -3.208 14.481 20.068 1.00 95.56 94 LYS A CA 1
ATOM 732 C C . LYS A 1 94 ? -3.944 13.275 20.663 1.00 95.56 94 LYS A C 1
ATOM 734 O O . LYS A 1 94 ? -4.160 12.280 19.969 1.00 95.56 94 LYS A O 1
ATOM 739 N N . ASN A 1 95 ? -4.361 13.377 21.925 1.00 96.56 95 ASN A N 1
ATOM 740 C CA . ASN A 1 95 ? -4.998 12.272 22.651 1.00 96.56 95 ASN A CA 1
ATOM 741 C C . ASN A 1 95 ? -6.307 11.827 21.993 1.00 96.56 95 ASN A C 1
ATOM 743 O O . ASN A 1 95 ? -6.555 10.631 21.888 1.00 96.56 95 ASN A O 1
ATOM 747 N N . GLU A 1 96 ? -7.102 12.775 21.496 1.00 96.06 96 GLU A N 1
ATOM 748 C CA . GLU A 1 96 ? -8.385 12.532 20.832 1.00 96.06 96 GLU A CA 1
ATOM 749 C C . GLU A 1 96 ? -8.222 11.582 19.640 1.00 96.06 96 GLU A C 1
ATOM 751 O O . GLU A 1 96 ? -8.994 10.639 19.472 1.00 96.06 96 GLU A O 1
ATOM 756 N N . LYS A 1 97 ? -7.150 11.767 18.859 1.00 96.88 97 LYS A N 1
ATOM 757 C CA . LYS A 1 97 ? -6.806 10.859 17.765 1.00 96.88 97 LYS A CA 1
ATOM 758 C C . LYS A 1 97 ? -6.255 9.532 18.291 1.00 96.88 97 LYS A C 1
ATOM 760 O O . LYS A 1 97 ? -6.685 8.476 17.826 1.00 96.88 97 LYS A O 1
ATOM 765 N N . LEU A 1 98 ? -5.341 9.580 19.265 1.00 97.69 98 LEU A N 1
ATOM 766 C CA . LEU A 1 98 ? -4.686 8.389 19.816 1.00 97.69 98 LEU A CA 1
ATOM 767 C C . LEU A 1 98 ? -5.647 7.396 20.482 1.00 97.69 98 LEU A C 1
ATOM 769 O O . LEU A 1 98 ? -5.341 6.210 20.483 1.00 97.69 98 LEU A O 1
ATOM 773 N N . CYS A 1 99 ? -6.801 7.835 20.989 1.00 96.25 99 CYS A N 1
ATOM 774 C CA . CYS A 1 99 ? -7.803 6.929 21.561 1.00 96.25 99 CYS A CA 1
ATOM 775 C C . CYS A 1 99 ? -8.355 5.960 20.505 1.00 96.25 99 CYS A C 1
ATOM 777 O O . CYS A 1 99 ? -8.287 4.747 20.689 1.00 96.25 99 CYS A O 1
ATOM 779 N N . SER A 1 100 ? -8.807 6.480 19.356 1.00 97.44 100 SER A N 1
ATOM 780 C CA . SER A 1 100 ? -9.240 5.637 18.227 1.00 97.44 100 SER A CA 1
ATOM 781 C C . SER A 1 100 ? -8.088 4.815 17.634 1.00 97.44 100 SER A C 1
ATOM 783 O O . SER A 1 100 ? -8.276 3.656 17.274 1.00 97.44 100 SER A O 1
ATOM 785 N N . THR A 1 101 ? -6.876 5.385 17.583 1.00 98.38 101 THR A N 1
ATOM 786 C CA . THR A 1 101 ? -5.681 4.671 17.115 1.00 98.38 101 THR A CA 1
ATOM 787 C C . THR A 1 101 ? -5.344 3.486 18.020 1.00 98.38 101 THR A C 1
ATOM 789 O O . THR A 1 101 ? -5.030 2.419 17.514 1.00 98.38 101 THR A O 1
ATOM 792 N N . LEU A 1 102 ? -5.431 3.623 19.347 1.00 98.62 102 LEU A N 1
ATOM 793 C CA . LEU A 1 102 ? -5.154 2.509 20.255 1.00 98.62 102 LEU A CA 1
ATOM 794 C C . LEU A 1 102 ? -6.132 1.351 20.037 1.00 98.62 102 LEU A C 1
ATOM 796 O O . LEU A 1 102 ? -5.700 0.204 20.015 1.00 98.62 102 LEU A O 1
ATOM 800 N N . VAL A 1 103 ? -7.420 1.642 19.836 1.00 98.75 103 VAL A N 1
ATOM 801 C CA . VAL A 1 103 ? -8.427 0.614 19.523 1.00 98.75 103 VAL A CA 1
ATOM 802 C C . VAL A 1 103 ? -8.095 -0.095 18.202 1.00 98.75 103 VAL A C 1
ATOM 804 O O . VAL A 1 103 ? -8.131 -1.323 18.148 1.00 98.75 103 VAL A O 1
ATOM 807 N N . HIS A 1 104 ? -7.687 0.654 17.171 1.00 98.62 104 HIS A N 1
ATOM 808 C CA . HIS A 1 104 ? -7.230 0.098 15.890 1.00 98.62 104 HIS A CA 1
ATOM 809 C C . HIS A 1 104 ? -6.038 -0.863 16.070 1.00 98.62 104 HIS A C 1
ATOM 811 O O . HIS A 1 104 ? -6.117 -2.040 15.716 1.00 98.62 104 HIS A O 1
ATOM 817 N N . GLU A 1 105 ? -4.951 -0.404 16.701 1.00 98.56 105 GLU A N 1
ATOM 818 C CA . GLU A 1 105 ? -3.750 -1.229 16.903 1.00 98.56 105 GLU A CA 1
ATOM 819 C C . GLU A 1 105 ? -4.004 -2.425 17.840 1.00 98.56 105 GLU A C 1
ATOM 821 O O . GLU A 1 105 ? -3.423 -3.502 17.678 1.00 98.56 105 GLU A O 1
ATOM 826 N N . ALA A 1 106 ? -4.900 -2.277 18.818 1.00 98.50 106 ALA A N 1
ATOM 827 C CA . ALA A 1 106 ? -5.306 -3.372 19.693 1.00 98.50 106 ALA A CA 1
ATOM 828 C C . ALA A 1 106 ? -6.129 -4.436 18.954 1.00 98.50 106 ALA A C 1
ATOM 830 O O . ALA A 1 106 ? -6.020 -5.631 19.264 1.00 98.50 106 ALA A O 1
ATOM 831 N N . ARG A 1 107 ? -6.897 -4.045 17.928 1.00 98.25 107 ARG A N 1
ATOM 832 C CA . ARG A 1 107 ? -7.555 -5.018 17.054 1.00 98.25 107 ARG A CA 1
ATOM 833 C C . ARG A 1 107 ? -6.525 -5.830 16.268 1.00 98.25 107 ARG A C 1
ATOM 835 O O . ARG A 1 107 ? -6.661 -7.050 16.227 1.00 98.25 107 ARG A O 1
ATOM 842 N N . HIS A 1 108 ? -5.434 -5.232 15.784 1.00 97.62 108 HIS A N 1
ATOM 843 C CA . HIS A 1 108 ? -4.324 -5.998 15.191 1.00 97.62 108 HIS A CA 1
ATOM 844 C C . HIS A 1 108 ? -3.661 -6.978 16.168 1.00 97.62 108 HIS A C 1
ATOM 846 O O . HIS A 1 108 ? -3.289 -8.088 15.773 1.00 97.62 108 HIS A O 1
ATOM 852 N N . ALA A 1 109 ? -3.545 -6.624 17.453 1.00 96.88 109 ALA A N 1
ATOM 853 C CA . ALA A 1 109 ? -3.068 -7.559 18.475 1.00 96.88 109 ALA A CA 1
ATOM 854 C C . ALA A 1 109 ? -4.025 -8.757 18.640 1.00 96.88 109 ALA A C 1
ATOM 856 O O . ALA A 1 109 ? -3.577 -9.905 18.689 1.00 96.88 109 ALA A O 1
ATOM 857 N N . THR A 1 110 ? -5.338 -8.504 18.627 1.00 96.38 110 THR A N 1
ATOM 858 C CA . THR A 1 110 ? -6.380 -9.547 18.663 1.00 96.38 110 THR A CA 1
ATOM 859 C C . THR A 1 110 ? -6.309 -10.457 17.435 1.00 96.38 110 THR A C 1
ATOM 861 O O . THR A 1 110 ? -6.287 -11.681 17.570 1.00 96.38 110 THR A O 1
ATOM 864 N N . GLN A 1 111 ? -6.192 -9.879 16.238 1.00 96.19 111 GLN A N 1
ATOM 865 C CA . GLN A 1 111 ? -6.017 -10.616 14.983 1.00 96.19 111 GLN A CA 1
ATOM 866 C C . GLN A 1 111 ? -4.753 -11.491 15.031 1.00 96.19 111 GLN A C 1
ATOM 868 O O . GLN A 1 111 ? -4.825 -12.689 14.780 1.00 96.19 111 GLN A O 1
ATOM 873 N N . THR A 1 112 ? -3.619 -10.939 15.479 1.00 94.69 112 THR A N 1
ATOM 874 C CA . THR A 1 112 ? -2.351 -11.677 15.652 1.00 94.69 112 THR A CA 1
ATOM 875 C C . THR A 1 112 ? -2.498 -12.864 16.611 1.00 94.69 112 THR A C 1
ATOM 877 O O . THR A 1 112 ? -1.905 -13.926 16.406 1.00 94.69 112 THR A O 1
ATOM 880 N N . PHE A 1 113 ? -3.264 -12.705 17.691 1.00 93.81 113 PHE A N 1
ATOM 881 C CA . PHE A 1 113 ? -3.536 -13.796 18.624 1.00 93.81 113 PHE A CA 1
ATOM 882 C C . PHE A 1 113 ? -4.385 -14.899 17.970 1.00 93.81 113 PHE A C 1
ATOM 884 O O . PHE A 1 113 ? -4.043 -16.081 18.069 1.00 93.81 113 PHE A O 1
ATOM 891 N N . ARG A 1 114 ? -5.438 -14.523 17.232 1.00 93.69 114 ARG A N 1
ATOM 892 C CA . ARG A 1 114 ? -6.286 -15.461 16.474 1.00 93.69 114 ARG A CA 1
ATOM 893 C C . ARG A 1 114 ? -5.498 -16.209 15.401 1.00 93.69 114 ARG A C 1
ATOM 895 O O . ARG A 1 114 ? -5.640 -17.421 15.292 1.00 93.69 114 ARG A O 1
ATOM 902 N N . GLU A 1 115 ? -4.613 -15.525 14.683 1.00 92.56 115 GLU A N 1
ATOM 903 C CA . GLU A 1 115 ? -3.701 -16.117 13.695 1.00 92.56 115 GLU A CA 1
ATOM 904 C C . GLU A 1 115 ? -2.847 -17.234 14.298 1.00 92.56 115 GLU A C 1
ATOM 906 O O . GLU A 1 115 ? -2.802 -18.349 13.770 1.00 92.56 115 GLU A O 1
ATOM 911 N N . LYS A 1 116 ? -2.210 -16.957 15.445 1.00 90.12 116 LYS A N 1
ATOM 912 C CA . LYS A 1 116 ? -1.375 -17.931 16.162 1.00 90.12 116 LYS A CA 1
ATOM 913 C C . LYS A 1 116 ? -2.184 -19.155 16.595 1.00 90.12 116 LYS A C 1
ATOM 915 O O . LYS A 1 116 ? -1.715 -20.279 16.423 1.00 90.12 116 LYS A O 1
ATOM 920 N N . ASN A 1 117 ? -3.399 -18.951 17.102 1.00 88.19 117 ASN A N 1
ATOM 921 C CA . ASN A 1 117 ? -4.263 -20.041 17.565 1.00 88.19 117 ASN A CA 1
ATOM 922 C C . ASN A 1 117 ? -4.854 -20.859 16.411 1.00 88.19 117 ASN A C 1
ATOM 924 O O . ASN A 1 117 ? -4.895 -22.087 16.484 1.00 88.19 117 ASN A O 1
ATOM 928 N N . GLY A 1 118 ? -5.256 -20.192 15.329 1.00 83.75 118 GLY A N 1
ATOM 929 C CA . GLY A 1 118 ? -5.746 -20.821 14.103 1.00 83.75 118 GLY A CA 1
ATOM 930 C C . GLY A 1 118 ? -4.641 -21.450 13.252 1.00 83.75 118 GLY A C 1
ATOM 931 O O . GLY A 1 118 ? -4.945 -22.117 12.266 1.00 83.75 118 GLY A O 1
ATOM 932 N N . LYS A 1 119 ? -3.363 -21.247 13.616 1.00 83.25 119 LYS A N 1
ATOM 933 C CA . LYS A 1 119 ? -2.179 -21.638 12.830 1.00 83.25 119 LYS A CA 1
ATOM 934 C C . LYS A 1 119 ? -2.237 -21.113 11.392 1.00 83.25 119 LYS A C 1
ATOM 936 O O . LYS A 1 119 ? -1.776 -21.774 10.461 1.00 83.25 119 LYS A O 1
ATOM 941 N N . ILE A 1 120 ? -2.807 -19.923 11.218 1.00 85.44 120 ILE A N 1
ATOM 942 C CA . ILE A 1 120 ? -2.914 -19.262 9.920 1.00 85.44 120 ILE A CA 1
ATOM 943 C C . ILE A 1 120 ? -1.678 -18.385 9.741 1.00 85.44 120 ILE A C 1
ATOM 945 O O . ILE A 1 120 ? -1.272 -17.666 10.653 1.00 85.44 120 ILE A O 1
ATOM 949 N N . SER A 1 121 ? -1.055 -18.457 8.567 1.00 81.44 121 SER A N 1
ATOM 950 C CA . SER A 1 121 ? 0.100 -17.633 8.226 1.00 81.44 121 SER A CA 1
ATOM 951 C C . SER A 1 121 ? -0.074 -17.028 6.843 1.00 81.44 121 SER A C 1
ATOM 953 O O . SER A 1 121 ? -0.382 -17.729 5.883 1.00 81.44 121 SER A O 1
ATOM 955 N N . GLU A 1 122 ? 0.198 -15.730 6.729 1.00 76.88 122 GLU A N 1
ATOM 956 C CA . GLU A 1 122 ? 0.310 -15.047 5.436 1.00 76.88 122 GLU A CA 1
ATOM 957 C C . GLU A 1 122 ? 1.580 -15.444 4.664 1.00 76.88 122 GLU A C 1
ATOM 959 O O . GLU A 1 122 ? 1.732 -15.151 3.474 1.00 76.88 122 GLU A O 1
ATOM 964 N N . PHE A 1 123 ? 2.537 -16.095 5.326 1.00 76.50 123 PHE A N 1
ATOM 965 C CA . PHE A 1 123 ? 3.844 -16.348 4.749 1.00 76.50 123 PHE A CA 1
ATOM 966 C C . PHE A 1 123 ? 3.777 -17.446 3.685 1.00 76.50 123 PHE A C 1
ATOM 968 O O . PHE A 1 123 ? 3.585 -18.620 3.985 1.00 76.50 123 PHE A O 1
ATOM 975 N N . GLY A 1 124 ? 3.982 -17.060 2.424 1.00 75.06 124 GLY A N 1
ATOM 976 C CA . GLY A 1 124 ? 3.968 -17.977 1.281 1.00 75.06 124 GLY A CA 1
ATOM 977 C C . GLY A 1 124 ? 2.626 -18.096 0.555 1.00 75.06 124 GLY A C 1
ATOM 978 O O . GLY A 1 124 ? 2.571 -18.831 -0.436 1.00 75.06 124 GLY A O 1
ATOM 979 N N . CYS A 1 125 ? 1.595 -17.354 0.979 1.00 83.88 125 CYS A N 1
ATOM 980 C CA . CYS A 1 125 ? 0.326 -17.305 0.256 1.00 83.88 125 CYS A CA 1
ATOM 981 C C . CYS A 1 125 ? 0.461 -16.614 -1.118 1.00 83.88 125 CYS A C 1
ATOM 983 O O . CYS A 1 125 ? 1.450 -15.919 -1.404 1.00 83.88 125 CYS A O 1
ATOM 985 N N . ASP A 1 126 ? -0.507 -16.852 -2.005 1.00 85.69 126 ASP A N 1
ATOM 986 C CA . ASP A 1 126 ? -0.616 -16.127 -3.272 1.00 85.69 126 ASP A CA 1
ATOM 987 C C . ASP A 1 126 ? -1.004 -14.646 -3.085 1.00 85.69 126 ASP A C 1
ATOM 989 O O . ASP A 1 126 ? -1.383 -14.203 -1.999 1.00 85.69 126 ASP A O 1
ATOM 993 N N . PHE A 1 127 ? -0.875 -13.852 -4.154 1.00 85.94 127 PHE A N 1
ATOM 994 C CA . PHE A 1 127 ? -1.165 -12.419 -4.090 1.00 85.94 127 PHE A CA 1
ATOM 995 C C . PHE A 1 127 ? -2.626 -12.115 -3.771 1.00 85.94 127 PHE A C 1
ATOM 997 O O . PHE A 1 127 ? -2.883 -11.161 -3.043 1.00 85.94 127 PHE A O 1
ATOM 1004 N N . GLN A 1 128 ? -3.570 -12.904 -4.284 1.00 89.06 128 GLN A N 1
ATOM 1005 C CA . GLN A 1 128 ? -4.991 -12.670 -4.058 1.00 89.06 128 GLN A CA 1
ATOM 1006 C C . GLN A 1 128 ? -5.327 -12.877 -2.579 1.00 89.06 128 GLN A C 1
ATOM 1008 O O . GLN A 1 128 ? -5.928 -12.000 -1.962 1.00 89.06 128 GLN A O 1
ATOM 1013 N N . SER A 1 129 ? -4.878 -13.985 -1.987 1.00 90.44 129 SER A N 1
ATOM 1014 C CA . SER A 1 129 ? -5.002 -14.243 -0.553 1.00 90.44 129 SER A CA 1
ATOM 1015 C C . SER A 1 129 ? -4.325 -13.162 0.277 1.00 90.44 129 SER A C 1
ATOM 1017 O O . SER A 1 129 ? -4.932 -12.689 1.232 1.00 90.44 129 SER A O 1
ATOM 1019 N N . LYS A 1 130 ? -3.119 -12.716 -0.105 1.00 88.75 130 LYS A N 1
ATOM 1020 C CA . LYS A 1 130 ? -2.430 -11.634 0.609 1.00 88.75 130 LYS A CA 1
ATOM 1021 C C . LYS A 1 130 ? -3.211 -10.319 0.568 1.00 88.75 130 LYS A C 1
ATOM 1023 O O . LYS A 1 130 ? -3.372 -9.684 1.602 1.00 88.75 130 LYS A O 1
ATOM 1028 N N . ILE A 1 131 ? -3.726 -9.927 -0.598 1.00 91.06 131 ILE A N 1
ATOM 1029 C CA . ILE A 1 131 ? -4.518 -8.698 -0.755 1.00 91.06 131 ILE A CA 1
ATOM 1030 C C . ILE A 1 131 ? -5.788 -8.763 0.091 1.00 91.06 131 ILE A C 1
ATOM 1032 O O . ILE A 1 131 ? -6.067 -7.819 0.830 1.00 91.06 131 ILE A O 1
ATOM 1036 N N . LYS A 1 132 ? -6.537 -9.873 0.011 1.00 92.94 132 LYS A N 1
ATOM 1037 C CA . LYS A 1 132 ? -7.745 -10.072 0.825 1.00 92.94 132 LYS A CA 1
ATOM 1038 C C . LYS A 1 132 ? -7.419 -9.987 2.310 1.00 92.94 132 LYS A C 1
ATOM 1040 O O . LYS A 1 132 ? -8.096 -9.274 3.037 1.00 92.94 132 LYS A O 1
ATOM 1045 N N . TRP A 1 133 ? -6.381 -10.700 2.737 1.00 92.94 133 TRP A N 1
ATOM 1046 C CA . TRP A 1 133 ? -5.936 -10.761 4.122 1.00 92.94 133 TRP A CA 1
ATOM 1047 C C . TRP A 1 133 ? -5.549 -9.387 4.668 1.00 92.94 133 TRP A C 1
ATOM 1049 O O . TRP A 1 133 ? -6.136 -8.937 5.650 1.00 92.94 133 TRP A O 1
ATOM 1059 N N . ASP A 1 134 ? -4.614 -8.703 4.002 1.00 91.88 134 ASP A N 1
ATOM 1060 C CA . ASP A 1 134 ? -4.107 -7.402 4.443 1.00 91.88 134 ASP A CA 1
ATOM 1061 C C . ASP A 1 134 ? -5.257 -6.380 4.502 1.00 91.88 134 ASP A C 1
ATOM 1063 O O . ASP A 1 134 ? -5.450 -5.716 5.518 1.00 91.88 134 ASP A O 1
ATOM 1067 N N . ARG A 1 135 ? -6.095 -6.298 3.457 1.00 94.88 135 ARG A N 1
ATOM 1068 C CA . ARG A 1 135 ? -7.222 -5.348 3.425 1.00 94.88 135 ARG A CA 1
ATOM 1069 C C . ARG A 1 135 ? -8.309 -5.678 4.441 1.00 94.88 135 ARG A C 1
ATOM 1071 O O . ARG A 1 135 ? -8.830 -4.760 5.063 1.00 94.88 135 ARG A O 1
ATOM 1078 N N . ALA A 1 136 ? -8.652 -6.954 4.624 1.00 96.56 136 ALA A N 1
ATOM 1079 C CA . ALA A 1 136 ? -9.653 -7.359 5.606 1.00 96.56 136 ALA A CA 1
ATOM 1080 C C . ALA A 1 136 ? -9.197 -7.047 7.036 1.00 96.56 136 ALA A C 1
ATOM 1082 O O . ALA A 1 136 ? -10.005 -6.601 7.845 1.00 96.56 136 ALA A O 1
ATOM 1083 N N . LYS A 1 137 ? -7.908 -7.239 7.348 1.00 96.12 137 LYS A N 1
ATOM 1084 C CA . LYS A 1 137 ? -7.362 -6.920 8.674 1.00 96.12 137 LYS A CA 1
ATOM 1085 C C . LYS A 1 137 ? -7.444 -5.431 8.986 1.00 96.12 137 LYS A C 1
ATOM 1087 O O . LYS A 1 137 ? -7.881 -5.067 10.076 1.00 96.12 137 LYS A O 1
ATOM 1092 N N . GLU A 1 138 ? -7.059 -4.592 8.031 1.00 96.44 138 GLU A N 1
ATOM 1093 C CA . GLU A 1 138 ? -7.125 -3.133 8.164 1.00 96.44 138 GLU A CA 1
ATOM 1094 C C . GLU A 1 138 ? -8.575 -2.635 8.237 1.00 96.44 138 GLU A C 1
ATOM 1096 O O . GLU A 1 138 ? -8.903 -1.832 9.110 1.00 96.44 138 GLU A O 1
ATOM 1101 N N . ALA A 1 139 ? -9.463 -3.150 7.378 1.00 97.56 139 ALA A N 1
ATOM 1102 C CA . ALA A 1 139 ? -10.887 -2.818 7.402 1.00 97.56 139 ALA A CA 1
ATOM 1103 C C . ALA A 1 139 ? -11.526 -3.178 8.749 1.00 97.56 139 ALA A C 1
ATOM 1105 O O . ALA A 1 139 ? -12.212 -2.355 9.349 1.00 97.56 139 ALA A O 1
ATOM 1106 N N . ASP A 1 140 ? -11.250 -4.376 9.264 1.00 98.56 140 ASP A N 1
ATOM 1107 C CA . ASP A 1 140 ? -11.732 -4.826 10.568 1.00 98.56 140 ASP A CA 1
ATOM 1108 C C . ASP A 1 140 ? -11.179 -3.963 11.715 1.00 98.56 140 ASP A C 1
ATOM 1110 O O . ASP A 1 140 ? -11.942 -3.496 12.555 1.00 98.56 140 ASP A O 1
ATOM 1114 N N . ALA A 1 141 ? -9.882 -3.642 11.727 1.00 98.25 141 ALA A N 1
ATOM 1115 C CA . ALA A 1 141 ? -9.315 -2.720 12.719 1.00 98.25 141 ALA A CA 1
ATOM 1116 C C . ALA A 1 141 ? -9.972 -1.329 12.671 1.00 98.25 141 ALA A C 1
ATOM 1118 O O . ALA A 1 141 ? -10.220 -0.697 13.704 1.00 98.25 141 ALA A O 1
ATOM 1119 N N . GLN A 1 142 ? -10.315 -0.869 11.470 1.00 97.88 142 GLN A N 1
ATOM 1120 C CA . GLN A 1 142 ? -10.988 0.401 11.249 1.00 97.88 142 GLN A CA 1
ATOM 1121 C C . GLN A 1 142 ? -12.444 0.410 11.742 1.00 97.88 142 GLN A C 1
ATOM 1123 O O . GLN A 1 142 ? -12.879 1.425 12.291 1.00 97.88 142 GLN A O 1
ATOM 1128 N N . VAL A 1 143 ? -13.170 -0.706 11.607 1.00 98.50 143 VAL A N 1
ATOM 1129 C CA . VAL A 1 143 ? -14.533 -0.882 12.145 1.00 98.50 143 VAL A CA 1
ATOM 1130 C C . VAL A 1 143 ? -14.554 -0.611 13.647 1.00 98.50 143 VAL A C 1
ATOM 1132 O O . VAL A 1 143 ? -15.321 0.233 14.107 1.00 98.50 143 VAL A O 1
ATOM 1135 N N . PHE A 1 144 ? -13.674 -1.269 14.408 1.00 98.44 144 PHE A N 1
ATOM 1136 C CA . PHE A 1 144 ? -13.629 -1.122 15.867 1.00 98.44 144 PHE A CA 1
ATOM 1137 C C . PHE A 1 144 ? -13.211 0.290 16.291 1.00 98.44 144 PHE A C 1
ATOM 1139 O O . PHE A 1 144 ? -13.772 0.849 17.233 1.00 98.44 144 PHE A O 1
ATOM 1146 N N . ALA A 1 145 ? -12.274 0.908 15.567 1.00 98.44 145 ALA A N 1
ATOM 1147 C CA . ALA A 1 145 ? -11.870 2.285 15.831 1.00 98.44 145 ALA A CA 1
ATOM 1148 C C . ALA A 1 145 ? -13.002 3.298 15.578 1.00 98.44 145 ALA A C 1
ATOM 1150 O O . ALA A 1 145 ? -13.169 4.228 16.371 1.00 98.44 145 ALA A O 1
ATOM 1151 N N . TYR A 1 146 ? -13.789 3.120 14.508 1.00 98.25 146 TYR A N 1
ATOM 1152 C CA . TYR A 1 146 ? -14.956 3.967 14.227 1.00 98.25 146 TYR A CA 1
ATOM 1153 C C . TYR A 1 146 ? -16.068 3.737 15.254 1.00 98.25 146 TYR A C 1
ATOM 1155 O O . TYR A 1 146 ? -16.619 4.700 15.783 1.00 98.25 146 TYR A O 1
ATOM 1163 N N . GLN A 1 147 ? -16.363 2.476 15.589 1.00 98.25 147 GLN A N 1
ATOM 1164 C CA . GLN A 1 147 ? -17.379 2.137 16.587 1.00 98.25 147 GLN A CA 1
ATOM 1165 C C . GLN A 1 147 ? -17.053 2.770 17.945 1.00 98.25 147 GLN A C 1
ATOM 1167 O O . GLN A 1 147 ? -17.908 3.438 18.521 1.00 98.25 147 GLN A O 1
ATOM 1172 N N . ALA A 1 148 ? -15.806 2.658 18.415 1.00 98.44 148 ALA A N 1
ATOM 1173 C CA . ALA A 1 148 ? -15.364 3.320 19.642 1.00 98.44 148 ALA A CA 1
ATOM 1174 C C . ALA A 1 148 ? -15.548 4.848 19.576 1.00 98.44 148 ALA A C 1
ATOM 1176 O O . ALA A 1 148 ? -16.008 5.472 20.532 1.00 98.44 148 ALA A O 1
ATOM 1177 N N . ALA A 1 149 ? -15.243 5.462 18.428 1.00 98.25 149 ALA A N 1
ATOM 1178 C CA . ALA A 1 149 ? -15.459 6.889 18.210 1.00 98.25 149 ALA A CA 1
ATOM 1179 C C . ALA A 1 149 ? -16.943 7.291 18.299 1.00 98.25 149 ALA A C 1
ATOM 1181 O O . ALA A 1 149 ? -17.261 8.310 18.917 1.00 98.25 149 ALA A O 1
ATOM 1182 N N . CYS A 1 150 ? -17.848 6.481 17.746 1.00 97.75 150 CYS A N 1
ATOM 1183 C CA . CYS A 1 150 ? -19.292 6.657 17.903 1.00 97.75 150 CYS A CA 1
ATOM 1184 C C . CYS A 1 150 ? -19.752 6.486 19.354 1.00 97.75 150 CYS A C 1
ATOM 1186 O O . CYS A 1 150 ? -20.559 7.285 19.823 1.00 97.75 150 CYS A O 1
ATOM 1188 N N . GLU A 1 151 ? -19.226 5.495 20.076 1.00 98.31 151 GLU A N 1
ATOM 1189 C CA . GLU A 1 151 ? -19.561 5.262 21.486 1.00 98.31 151 GLU A CA 1
ATOM 1190 C C . GLU A 1 151 ? -19.146 6.448 22.370 1.00 98.31 151 GLU A C 1
ATOM 1192 O O . GLU A 1 151 ? -19.946 6.902 23.189 1.00 98.31 151 GLU A O 1
ATOM 1197 N N . TRP A 1 152 ? -17.954 7.026 22.166 1.00 98.25 152 TRP A N 1
ATOM 1198 C CA . TRP A 1 152 ? -17.554 8.247 22.884 1.00 98.25 152 TRP A CA 1
ATOM 1199 C C . TRP A 1 152 ? -18.457 9.434 22.540 1.00 98.25 152 TRP A C 1
ATOM 1201 O O . TRP A 1 152 ? -18.861 10.173 23.438 1.00 98.25 152 TRP A O 1
ATOM 1211 N N . ALA A 1 153 ? -18.829 9.595 21.266 1.00 97.62 153 ALA A N 1
ATOM 1212 C CA . ALA A 1 153 ? -19.749 10.652 20.857 1.00 97.62 153 ALA A CA 1
ATOM 1213 C C . ALA A 1 153 ? -21.129 10.494 21.520 1.00 97.62 153 ALA A C 1
ATOM 1215 O O . ALA A 1 153 ? -21.688 11.477 22.007 1.00 97.62 153 ALA A O 1
ATOM 1216 N N . ALA A 1 154 ? -21.647 9.264 21.603 1.00 97.00 154 ALA A N 1
ATOM 1217 C CA . ALA A 1 154 ? -22.891 8.949 22.305 1.00 97.00 154 ALA A CA 1
ATOM 1218 C C . ALA A 1 154 ? -22.787 9.185 23.824 1.00 97.00 154 ALA A C 1
ATOM 1220 O O . ALA A 1 154 ? -23.762 9.598 24.449 1.00 97.00 154 ALA A O 1
ATOM 1221 N N . ALA A 1 155 ? -21.599 8.999 24.405 1.00 97.31 155 ALA A N 1
ATOM 1222 C CA . ALA A 1 155 ? -21.294 9.323 25.799 1.00 97.31 155 ALA A CA 1
ATOM 1223 C C . ALA A 1 155 ? -21.057 10.830 26.057 1.00 97.31 155 ALA A C 1
ATOM 1225 O O . ALA A 1 155 ? -20.756 11.220 27.185 1.00 97.31 155 ALA A O 1
ATOM 1226 N N . GLY A 1 156 ? -21.200 11.690 25.041 1.00 97.81 156 GLY A N 1
ATOM 1227 C CA . GLY A 1 156 ? -21.069 13.144 25.168 1.00 97.81 156 GLY A CA 1
ATOM 1228 C C . GLY A 1 156 ? -19.675 13.707 24.872 1.00 97.81 156 GLY A C 1
ATOM 1229 O O . GLY A 1 156 ? -19.465 14.906 25.060 1.00 97.81 156 GLY A O 1
ATOM 1230 N N . ASP A 1 157 ? -18.734 12.896 24.377 1.00 97.62 157 ASP A N 1
ATOM 1231 C CA . ASP A 1 157 ? -17.428 13.356 23.888 1.00 97.62 157 ASP A CA 1
ATOM 1232 C C . ASP A 1 157 ? -17.260 13.093 22.379 1.00 97.62 157 ASP A C 1
ATOM 1234 O O . ASP A 1 157 ? -16.763 12.041 21.972 1.00 97.62 157 ASP A O 1
ATOM 1238 N N . PRO A 1 158 ? -17.646 14.046 21.511 1.00 97.56 158 PRO A N 1
ATOM 1239 C CA . PRO A 1 158 ? -17.586 13.862 20.062 1.00 97.56 158 PRO A CA 1
ATOM 1240 C C . PRO A 1 158 ? -16.171 13.979 19.479 1.00 97.56 158 PRO A C 1
ATOM 1242 O O . PRO A 1 158 ? -15.966 13.653 18.306 1.00 97.56 158 PRO A O 1
ATOM 1245 N N . LYS A 1 159 ? -15.176 14.436 20.253 1.00 97.81 159 LYS A N 1
ATOM 1246 C CA . LYS A 1 159 ? -13.854 14.799 19.714 1.00 97.81 159 LYS A CA 1
ATOM 1247 C C . LYS A 1 159 ? -13.114 13.634 19.041 1.00 97.81 159 LYS A C 1
ATOM 1249 O O . LYS A 1 159 ? -12.525 13.867 17.984 1.00 97.81 159 LYS A O 1
ATOM 1254 N N . PRO A 1 160 ? -13.132 12.388 19.565 1.00 97.25 160 PRO A N 1
ATOM 1255 C CA . PRO A 1 160 ? -12.517 11.258 18.869 1.00 97.25 160 PRO A CA 1
ATOM 1256 C C . PRO A 1 160 ? -13.145 10.991 17.493 1.00 97.25 160 PRO A C 1
ATOM 1258 O O . PRO A 1 160 ? -12.424 10.702 16.539 1.00 97.25 160 PRO A O 1
ATOM 1261 N N . LEU A 1 161 ? -14.469 11.142 17.363 1.00 97.50 161 LEU A N 1
ATOM 1262 C CA . LEU A 1 161 ? -15.177 10.978 16.090 1.00 97.50 161 LEU A CA 1
ATOM 1263 C C . LEU A 1 161 ? -14.866 12.111 15.112 1.00 97.50 161 LEU A C 1
ATOM 1265 O O . LEU A 1 161 ? -14.639 11.859 13.930 1.00 97.50 161 LEU A O 1
ATOM 1269 N N . GLU A 1 162 ? -14.792 13.351 15.591 1.00 97.62 162 GLU A N 1
ATOM 1270 C CA . GLU A 1 162 ? -14.360 14.489 14.773 1.00 97.62 162 GLU A CA 1
ATOM 1271 C C . GLU A 1 162 ? -12.935 14.307 14.242 1.00 97.62 162 GLU A C 1
ATOM 1273 O O . GLU A 1 162 ? -12.682 14.556 13.063 1.00 97.62 162 GLU A O 1
ATOM 1278 N N . GLU A 1 163 ? -12.001 13.848 15.079 1.00 96.69 163 GLU A N 1
ATOM 1279 C CA . GLU A 1 163 ? -10.646 13.516 14.632 1.00 96.69 163 GLU A CA 1
ATOM 1280 C C . GLU A 1 163 ? -10.658 12.362 13.630 1.00 96.69 163 GLU A C 1
ATOM 1282 O O . GLU A 1 163 ? -10.001 12.452 12.597 1.00 96.69 163 GLU A O 1
ATOM 1287 N N . PHE A 1 164 ? -11.435 11.303 13.869 1.00 94.94 164 PHE A N 1
ATOM 1288 C CA . PHE A 1 164 ? -11.556 10.200 12.918 1.00 94.94 164 PHE A CA 1
ATOM 1289 C C . PHE A 1 164 ? -12.010 10.692 11.535 1.00 94.94 164 PHE A C 1
ATOM 1291 O O . PHE A 1 164 ? -11.354 10.395 10.534 1.00 94.94 164 PHE A O 1
ATOM 1298 N N . ARG A 1 165 ? -13.073 11.505 11.484 1.00 95.81 165 ARG A N 1
ATOM 1299 C CA . ARG A 1 165 ? -13.644 12.076 10.250 1.00 95.81 165 ARG A CA 1
ATOM 1300 C C . ARG A 1 165 ? -12.650 12.893 9.437 1.00 95.81 165 ARG A C 1
ATOM 1302 O O . ARG A 1 165 ? -12.689 12.852 8.212 1.00 95.81 165 ARG A O 1
ATOM 1309 N N . LYS A 1 166 ? -11.732 13.607 10.096 1.00 94.94 166 LYS A N 1
ATOM 1310 C CA . LYS A 1 166 ? -10.677 14.375 9.409 1.00 94.94 166 LYS A CA 1
ATOM 1311 C C . LYS A 1 166 ? -9.742 13.475 8.602 1.00 94.94 166 LYS A C 1
ATOM 1313 O O . LYS A 1 166 ? -9.261 13.892 7.553 1.00 94.94 166 LYS A O 1
ATOM 1318 N N . TYR A 1 167 ? -9.475 12.266 9.093 1.00 91.31 167 TYR A N 1
ATOM 1319 C CA . TYR A 1 167 ? -8.538 11.329 8.468 1.00 91.31 167 TYR A CA 1
ATOM 1320 C C . TYR A 1 167 ? -9.211 10.295 7.559 1.00 91.31 167 TYR A C 1
ATOM 1322 O O . TYR A 1 167 ? -8.541 9.770 6.673 1.00 91.31 167 TYR A O 1
ATOM 1330 N N . TYR A 1 168 ? -10.501 10.022 7.769 1.00 93.94 168 TYR A N 1
ATOM 1331 C CA . TYR A 1 168 ? -11.275 9.011 7.039 1.00 93.94 168 TYR A CA 1
ATOM 1332 C C . TYR A 1 168 ? -12.645 9.553 6.589 1.00 93.94 168 TYR A C 1
ATOM 1334 O O . TYR A 1 168 ? -13.689 9.038 7.005 1.00 93.94 168 TYR A O 1
ATOM 1342 N N . PRO A 1 169 ? -12.666 10.637 5.790 1.00 95.00 169 PRO A N 1
ATOM 1343 C CA . PRO A 1 169 ? -13.909 11.303 5.418 1.00 95.00 169 PRO A CA 1
ATOM 1344 C C . PRO A 1 169 ? -14.800 10.441 4.514 1.00 95.00 169 PRO A C 1
ATOM 1346 O O . PRO A 1 169 ? -16.015 10.474 4.685 1.00 95.00 169 PRO A O 1
ATOM 1349 N N . VAL A 1 170 ? -14.226 9.644 3.602 1.00 96.00 170 VAL A N 1
ATOM 1350 C CA . VAL A 1 170 ? -15.006 8.807 2.669 1.00 96.00 170 VAL A CA 1
ATOM 1351 C C . VAL A 1 170 ? -15.676 7.663 3.422 1.00 96.00 170 VAL A C 1
ATOM 1353 O O . VAL A 1 170 ? -16.854 7.385 3.210 1.00 96.00 170 VAL A O 1
ATOM 1356 N N . THR A 1 171 ? -14.947 7.049 4.358 1.00 96.12 171 THR A N 1
ATOM 1357 C CA . THR A 1 171 ? -15.486 6.013 5.250 1.00 96.12 171 THR A CA 1
ATOM 1358 C C . THR A 1 171 ? -16.692 6.537 6.039 1.00 96.12 171 THR A C 1
ATOM 1360 O O . THR A 1 171 ? -17.739 5.893 6.077 1.00 96.12 171 THR A O 1
ATOM 1363 N N . ASP A 1 172 ? -16.560 7.718 6.656 1.00 96.88 172 ASP A N 1
ATOM 1364 C CA . ASP A 1 172 ? -17.637 8.339 7.436 1.00 96.88 172 ASP A CA 1
ATOM 1365 C C . ASP A 1 172 ? -18.849 8.717 6.574 1.00 96.88 172 ASP A C 1
ATOM 1367 O O . ASP A 1 172 ? -19.989 8.484 6.976 1.00 96.88 172 ASP A O 1
ATOM 1371 N N . GLU A 1 173 ? -18.614 9.304 5.401 1.00 97.38 173 GLU A N 1
ATOM 1372 C CA . GLU A 1 173 ? -19.675 9.693 4.475 1.00 97.38 173 GLU A CA 1
ATOM 1373 C C . GLU A 1 173 ? -20.470 8.477 3.995 1.00 97.38 173 GLU A C 1
ATOM 1375 O O . GLU A 1 173 ? -21.697 8.463 4.125 1.00 97.38 173 GLU A O 1
ATOM 1380 N N . TYR A 1 174 ? -19.774 7.429 3.542 1.00 97.44 174 TYR A N 1
ATOM 1381 C CA . TYR A 1 174 ? -20.397 6.177 3.121 1.00 97.44 174 TYR A CA 1
ATOM 1382 C C . TYR A 1 174 ? -21.219 5.554 4.254 1.00 97.44 174 TYR A C 1
ATOM 1384 O O . TYR A 1 174 ? -22.373 5.174 4.051 1.00 97.44 174 TYR A O 1
ATOM 1392 N N . TYR A 1 175 ? -20.660 5.494 5.468 1.00 97.62 175 TYR A N 1
ATOM 1393 C CA . TYR A 1 175 ? -21.369 4.958 6.628 1.00 97.62 175 TYR A CA 1
ATOM 1394 C C . TYR A 1 175 ? -22.656 5.734 6.926 1.00 97.62 175 TYR A C 1
ATOM 1396 O O . TYR A 1 175 ? -23.718 5.129 7.076 1.00 97.62 175 TYR A O 1
ATOM 1404 N N . ARG A 1 176 ? -22.591 7.072 6.969 1.00 97.06 176 ARG A N 1
ATOM 1405 C CA . ARG A 1 176 ? -23.764 7.921 7.236 1.00 97.06 176 ARG A CA 1
ATOM 1406 C C . ARG A 1 176 ? -24.835 7.785 6.161 1.00 97.06 176 ARG A C 1
ATOM 1408 O O . ARG A 1 176 ? -26.016 7.735 6.504 1.00 97.06 176 ARG A O 1
ATOM 1415 N N . GLN A 1 177 ? -24.437 7.703 4.892 1.00 97.81 177 GLN A N 1
ATOM 1416 C CA . GLN A 1 177 ? -25.365 7.467 3.790 1.00 97.81 177 GLN A CA 1
ATOM 1417 C C . GLN A 1 177 ? -26.080 6.122 3.965 1.00 97.81 177 GLN A C 1
ATOM 1419 O O . GLN A 1 177 ? -27.307 6.078 4.023 1.00 97.81 177 GLN A O 1
ATOM 1424 N N . GLN A 1 178 ? -25.322 5.037 4.137 1.00 97.88 178 GLN A N 1
ATOM 1425 C CA . GLN A 1 178 ? -25.887 3.697 4.290 1.00 97.88 178 GLN A CA 1
ATOM 1426 C C . GLN A 1 178 ? -26.761 3.571 5.541 1.00 97.88 178 GLN A C 1
ATOM 1428 O O . GLN A 1 178 ? -27.816 2.942 5.491 1.00 97.88 178 GLN A O 1
ATOM 1433 N N . LYS A 1 179 ? -26.378 4.217 6.647 1.00 96.75 179 LYS A N 1
ATOM 1434 C CA . LYS A 1 179 ? -27.197 4.281 7.863 1.00 96.75 179 LYS A CA 1
ATOM 1435 C C . LYS A 1 179 ? -28.535 4.974 7.612 1.00 96.75 179 LYS A C 1
ATOM 1437 O O . LYS A 1 179 ? -29.562 4.501 8.091 1.00 96.75 179 LYS A O 1
ATOM 1442 N N . SER A 1 180 ? -28.536 6.066 6.845 1.00 96.12 180 SER A N 1
ATOM 1443 C CA . SER A 1 180 ? -29.764 6.777 6.474 1.00 96.12 180 SER A CA 1
ATOM 1444 C C . SER A 1 180 ? -30.660 5.969 5.537 1.00 96.12 180 SER A C 1
ATOM 1446 O O . SER A 1 180 ? -31.875 6.090 5.636 1.00 96.12 180 SER A O 1
ATOM 1448 N N . GLU A 1 181 ? -30.082 5.193 4.620 1.00 96.56 181 GLU A N 1
ATOM 1449 C CA . GLU A 1 181 ? -30.826 4.402 3.629 1.00 96.56 181 GLU A CA 1
ATOM 1450 C C . GLU A 1 181 ? -31.396 3.106 4.220 1.00 96.56 181 GLU A C 1
ATOM 1452 O O . GLU A 1 181 ? -32.514 2.710 3.897 1.00 96.56 181 GLU A O 1
ATOM 1457 N N . LYS A 1 182 ? -30.629 2.436 5.086 1.00 95.44 182 LYS A N 1
ATOM 1458 C CA . LYS A 1 182 ? -30.970 1.116 5.639 1.00 95.44 182 LYS A CA 1
ATOM 1459 C C . LYS A 1 182 ? -31.546 1.156 7.055 1.00 95.44 182 LYS A C 1
ATOM 1461 O O . LYS A 1 182 ? -32.039 0.137 7.525 1.00 95.44 182 LYS A O 1
ATOM 1466 N N . HIS A 1 183 ? -31.478 2.303 7.731 1.00 95.44 183 HIS A N 1
ATOM 1467 C CA . HIS A 1 183 ? -32.032 2.521 9.071 1.00 95.44 183 HIS A CA 1
ATOM 1468 C C . HIS A 1 183 ? -31.535 1.536 10.150 1.00 95.44 183 HIS A C 1
ATOM 1470 O O . HIS A 1 183 ? -32.327 1.038 10.947 1.00 95.44 183 HIS A O 1
ATOM 1476 N N . PHE A 1 184 ? -30.227 1.263 10.205 1.00 96.00 184 PHE A N 1
ATOM 1477 C CA . PHE A 1 184 ? -29.624 0.446 11.270 1.00 96.00 184 PHE A CA 1
ATOM 1478 C C . PHE A 1 184 ? -29.062 1.294 12.427 1.00 96.00 184 PHE A C 1
ATOM 1480 O O . PHE A 1 184 ? -28.753 2.481 12.277 1.00 96.00 184 PHE A O 1
ATOM 1487 N N . GLU A 1 185 ? -28.893 0.667 13.592 1.00 94.38 185 GLU A N 1
ATOM 1488 C CA . GLU A 1 185 ? -28.318 1.282 14.795 1.00 94.38 185 GLU A CA 1
ATOM 1489 C C . GLU A 1 185 ? -26.799 1.065 14.884 1.00 94.38 185 GLU A C 1
ATOM 1491 O O . GLU A 1 185 ? -26.273 0.059 14.398 1.00 94.38 185 GLU A O 1
ATOM 1496 N N . ASP A 1 186 ? -26.086 2.002 15.521 1.00 92.75 186 ASP A N 1
ATOM 1497 C CA . ASP A 1 186 ? -24.642 1.867 15.760 1.00 92.75 186 ASP A CA 1
ATOM 1498 C C . ASP A 1 186 ? -24.355 0.658 16.669 1.00 92.75 186 ASP A C 1
ATOM 1500 O O . ASP A 1 186 ? -25.144 0.327 17.551 1.00 92.75 186 ASP A O 1
ATOM 1504 N N . GLY A 1 187 ? -23.215 -0.006 16.465 1.00 89.94 187 GLY A N 1
ATOM 1505 C CA . GLY A 1 187 ? -22.802 -1.164 17.272 1.00 89.94 187 GLY A CA 1
ATOM 1506 C C . GLY A 1 187 ? -23.459 -2.498 16.891 1.00 89.94 187 GLY A C 1
ATOM 1507 O O . GLY A 1 187 ? -23.068 -3.531 17.431 1.00 89.94 187 GLY A O 1
ATOM 1508 N N . THR A 1 188 ? -24.403 -2.502 15.944 1.00 95.75 188 THR A N 1
ATOM 1509 C CA . THR A 1 188 ? -24.983 -3.726 15.365 1.00 95.75 188 THR A CA 1
ATOM 1510 C C . THR A 1 188 ? -24.046 -4.394 14.352 1.00 95.75 188 THR A C 1
ATOM 1512 O O . THR A 1 188 ? -23.136 -3.764 13.806 1.00 95.75 188 THR A O 1
ATOM 1515 N N . ASP A 1 189 ? -24.296 -5.666 14.042 1.00 97.00 189 ASP A N 1
ATOM 1516 C CA . ASP A 1 189 ? -23.538 -6.400 13.021 1.00 97.00 189 ASP A CA 1
ATOM 1517 C C . ASP A 1 189 ? -23.711 -5.810 11.610 1.00 97.00 189 ASP A C 1
ATOM 1519 O O . ASP A 1 189 ? -22.752 -5.769 10.835 1.00 97.00 189 ASP A O 1
ATOM 1523 N N . GLU A 1 190 ? -24.889 -5.254 11.294 1.00 97.00 190 GLU A N 1
ATOM 1524 C CA . GLU A 1 190 ? -25.105 -4.506 10.045 1.00 97.00 190 GLU A CA 1
ATOM 1525 C C . GLU A 1 190 ? -24.242 -3.236 10.016 1.00 97.00 190 GLU A C 1
ATOM 1527 O O . GLU A 1 190 ? -23.560 -2.984 9.021 1.00 97.00 190 GLU A O 1
ATOM 1532 N N . ALA A 1 191 ? -24.189 -2.468 11.114 1.00 97.50 191 ALA A N 1
ATOM 1533 C CA . ALA A 1 191 ? -23.332 -1.285 11.199 1.00 97.50 191 ALA A CA 1
ATOM 1534 C C . ALA A 1 191 ? -21.852 -1.629 10.981 1.00 97.50 191 ALA A C 1
ATOM 1536 O O . ALA A 1 191 ? -21.161 -0.959 10.207 1.00 97.50 191 ALA A O 1
ATOM 1537 N N . ARG A 1 192 ? -21.368 -2.706 11.610 1.00 98.19 192 ARG A N 1
ATOM 1538 C CA . ARG A 1 192 ? -19.991 -3.194 11.435 1.00 98.19 192 ARG A CA 1
ATOM 1539 C C . ARG A 1 192 ? -19.726 -3.660 10.008 1.00 98.19 192 ARG A C 1
ATOM 1541 O O . ARG A 1 192 ? -18.704 -3.297 9.431 1.00 98.19 192 ARG A O 1
ATOM 1548 N N . SER A 1 193 ? -20.662 -4.394 9.410 1.00 98.12 193 SER A N 1
ATOM 1549 C CA . SER A 1 193 ? -20.567 -4.850 8.019 1.00 98.12 193 SER A CA 1
ATOM 1550 C C . SER A 1 193 ? -20.516 -3.683 7.029 1.00 98.12 193 SER A C 1
ATOM 1552 O O . SER A 1 193 ? -19.745 -3.713 6.066 1.00 98.12 193 SER A O 1
ATOM 1554 N N . VAL A 1 194 ? -21.290 -2.622 7.270 1.00 98.06 194 VAL A N 1
ATOM 1555 C CA . VAL A 1 194 ? -21.248 -1.397 6.459 1.00 98.06 194 VAL A CA 1
ATOM 1556 C C . VAL A 1 194 ? -19.921 -0.659 6.636 1.00 98.06 194 VAL A C 1
ATOM 1558 O O . VAL A 1 194 ? -19.322 -0.273 5.632 1.00 98.06 194 VAL A O 1
ATOM 1561 N N . LEU A 1 195 ? -19.423 -0.504 7.867 1.00 97.94 195 LEU A N 1
ATOM 1562 C CA . LEU A 1 195 ? -18.117 0.117 8.135 1.00 97.94 195 LEU A CA 1
ATOM 1563 C C . LEU A 1 195 ? -16.962 -0.652 7.490 1.00 97.94 195 LEU A C 1
ATOM 1565 O O . LEU A 1 195 ? -16.055 -0.042 6.922 1.00 97.94 195 LEU A O 1
ATOM 1569 N N . PHE A 1 196 ? -17.018 -1.984 7.522 1.00 98.25 196 PHE A N 1
ATOM 1570 C CA . PHE A 1 196 ? -16.013 -2.834 6.896 1.00 98.25 196 PHE A CA 1
ATOM 1571 C C . PHE A 1 196 ? -15.925 -2.555 5.394 1.00 98.25 196 PHE A C 1
ATOM 1573 O O . PHE A 1 196 ? -14.837 -2.377 4.852 1.00 98.25 196 PHE A O 1
ATOM 1580 N N . ARG A 1 197 ? -17.075 -2.440 4.718 1.00 97.81 197 ARG A N 1
ATOM 1581 C CA . ARG A 1 197 ? -17.148 -2.100 3.287 1.00 97.81 197 ARG A CA 1
ATOM 1582 C C . ARG A 1 197 ? -16.726 -0.663 3.009 1.00 97.81 197 ARG A C 1
ATOM 1584 O O . ARG A 1 197 ? -16.057 -0.425 2.008 1.00 97.81 197 ARG A O 1
ATOM 1591 N N . ALA A 1 198 ? -17.058 0.266 3.903 1.00 97.00 198 ALA A N 1
ATOM 1592 C CA . ALA A 1 198 ? -16.714 1.680 3.780 1.00 97.00 198 ALA A CA 1
ATOM 1593 C C . ALA A 1 198 ? -15.197 1.902 3.649 1.00 97.00 198 ALA A C 1
ATOM 1595 O O . ALA A 1 198 ? -14.764 2.753 2.875 1.00 97.00 198 ALA A O 1
ATOM 1596 N N . PHE A 1 199 ? -14.375 1.083 4.320 1.00 96.06 199 PHE A N 1
ATOM 1597 C CA . PHE A 1 199 ? -12.916 1.112 4.155 1.00 96.06 199 PHE A CA 1
ATOM 1598 C C . PHE A 1 199 ? -12.478 0.913 2.695 1.00 96.06 199 PHE A C 1
ATOM 1600 O O . PHE A 1 199 ? -11.523 1.541 2.239 1.00 96.06 199 PHE A O 1
ATOM 1607 N N . PHE A 1 200 ? -13.179 0.073 1.931 1.00 95.12 200 PHE A N 1
ATOM 1608 C CA . PHE A 1 200 ? -12.830 -0.200 0.537 1.00 95.12 200 PHE A CA 1
ATOM 1609 C C . PHE A 1 200 ? -13.198 0.954 -0.407 1.00 95.12 200 PHE A C 1
ATOM 1611 O O . PHE A 1 200 ? -12.763 0.965 -1.558 1.00 95.12 200 PHE A O 1
ATOM 1618 N N . GLU A 1 201 ? -13.948 1.953 0.063 1.00 94.12 201 GLU A N 1
ATOM 1619 C CA . GLU A 1 201 ? -14.185 3.195 -0.678 1.00 94.12 201 GLU A CA 1
ATOM 1620 C C . GLU A 1 201 ? -12.993 4.168 -0.596 1.00 94.12 201 GLU A C 1
ATOM 1622 O O . GLU A 1 201 ? -12.823 5.031 -1.463 1.00 94.12 201 GLU A O 1
ATOM 1627 N N . GLU A 1 202 ? -12.088 3.987 0.374 1.00 90.25 202 GLU A N 1
ATOM 1628 C CA . GLU A 1 202 ? -10.887 4.810 0.570 1.00 90.25 202 GLU A CA 1
ATOM 1629 C C . GLU A 1 202 ? -9.786 4.474 -0.455 1.00 90.25 202 GLU A C 1
ATOM 1631 O O . GLU A 1 202 ? -8.711 3.966 -0.129 1.00 90.25 202 GLU A O 1
ATOM 1636 N N . THR A 1 203 ? -10.018 4.793 -1.728 1.00 85.94 203 THR A N 1
ATOM 1637 C CA . THR A 1 203 ? -9.118 4.441 -2.846 1.00 85.94 203 THR A CA 1
ATOM 1638 C C . THR A 1 203 ? -7.658 4.845 -2.585 1.00 85.94 203 THR A C 1
ATOM 1640 O O . THR A 1 203 ? -6.736 4.049 -2.758 1.00 85.94 203 THR A O 1
ATOM 1643 N N . ASN A 1 204 ? -7.418 6.058 -2.074 1.00 83.56 204 ASN A N 1
ATOM 1644 C CA . ASN A 1 204 ? -6.066 6.531 -1.743 1.00 83.56 204 ASN A CA 1
ATOM 1645 C C . ASN A 1 204 ? -5.390 5.707 -0.636 1.00 83.56 204 ASN A C 1
ATOM 1647 O O . ASN A 1 204 ? -4.157 5.577 -0.607 1.00 83.56 204 ASN A O 1
ATOM 1651 N N . ARG A 1 205 ? -6.185 5.171 0.294 1.00 85.81 205 ARG A N 1
ATOM 1652 C CA . ARG A 1 205 ? -5.713 4.312 1.376 1.00 85.81 205 ARG A CA 1
ATOM 1653 C C . ARG A 1 205 ? -5.343 2.942 0.823 1.00 85.81 205 ARG A C 1
ATOM 1655 O O . ARG A 1 205 ? -4.221 2.509 1.074 1.00 85.81 205 ARG A O 1
ATOM 1662 N N . LEU A 1 206 ? -6.205 2.342 0.000 1.00 88.25 206 LEU A N 1
ATOM 1663 C CA . LEU A 1 206 ? -5.931 1.064 -0.663 1.00 88.25 206 LEU A CA 1
ATOM 1664 C C . LEU A 1 206 ? -4.639 1.116 -1.494 1.00 88.25 206 LEU A C 1
ATOM 1666 O O . LEU A 1 206 ? -3.772 0.268 -1.304 1.00 88.25 206 LEU A O 1
ATOM 1670 N N . ILE A 1 207 ? -4.437 2.165 -2.305 1.00 83.94 207 ILE A N 1
ATOM 1671 C CA . ILE A 1 207 ? -3.180 2.370 -3.058 1.00 83.94 207 ILE A CA 1
ATOM 1672 C C . ILE A 1 207 ? -1.975 2.480 -2.121 1.00 83.94 207 ILE A C 1
ATOM 1674 O O . ILE A 1 207 ? -0.895 1.975 -2.421 1.00 83.94 207 ILE A O 1
ATOM 1678 N N . SER A 1 208 ? -2.130 3.168 -0.984 1.00 83.50 208 SER A N 1
ATOM 1679 C CA . SER A 1 208 ? -1.033 3.294 -0.020 1.00 83.50 208 SER A CA 1
ATOM 1680 C C . SER A 1 208 ? -0.619 1.917 0.502 1.00 83.50 208 SER A C 1
ATOM 1682 O O . SER A 1 208 ? 0.571 1.627 0.533 1.00 83.50 208 SER A O 1
ATOM 1684 N N . TYR A 1 209 ? -1.576 1.049 0.833 1.00 83.94 209 TYR A N 1
ATOM 1685 C CA . TYR A 1 209 ? -1.282 -0.315 1.273 1.00 83.94 209 TYR A CA 1
ATOM 1686 C C . TYR A 1 209 ? -0.717 -1.194 0.153 1.00 83.94 209 TYR A C 1
ATOM 1688 O O . TYR A 1 209 ? 0.250 -1.916 0.388 1.00 83.94 209 TYR A O 1
ATOM 1696 N N . GLU A 1 210 ? -1.224 -1.081 -1.078 1.00 87.44 210 GLU A N 1
ATOM 1697 C CA . GLU A 1 210 ? -0.619 -1.743 -2.243 1.00 87.44 210 GLU A CA 1
ATOM 1698 C C . GLU A 1 210 ? 0.855 -1.349 -2.400 1.00 87.44 210 GLU A C 1
ATOM 1700 O O . GLU A 1 210 ? 1.727 -2.210 -2.535 1.00 87.44 210 GLU A O 1
ATOM 1705 N N . ASN A 1 211 ? 1.158 -0.052 -2.292 1.00 83.44 211 ASN A N 1
ATOM 1706 C CA . ASN A 1 211 ? 2.528 0.440 -2.376 1.00 83.44 211 ASN A CA 1
ATOM 1707 C C . ASN A 1 211 ? 3.430 -0.164 -1.302 1.00 83.44 211 ASN A C 1
ATOM 1709 O O . ASN A 1 211 ? 4.565 -0.548 -1.591 1.00 83.44 211 ASN A O 1
ATOM 1713 N N . LEU A 1 212 ? 2.932 -0.267 -0.073 1.00 78.88 212 LEU A N 1
ATOM 1714 C CA . LEU A 1 212 ? 3.709 -0.746 1.064 1.00 78.88 212 LEU A CA 1
ATOM 1715 C C . LEU A 1 212 ? 3.922 -2.262 1.035 1.00 78.88 212 LEU A C 1
ATOM 1717 O O . LEU A 1 212 ? 5.062 -2.711 1.170 1.00 78.88 212 LEU A O 1
ATOM 1721 N N . TYR A 1 213 ? 2.862 -3.043 0.825 1.00 79.81 213 TYR A N 1
ATOM 1722 C CA . TYR A 1 213 ? 2.915 -4.502 0.945 1.00 79.81 213 TYR A CA 1
ATOM 1723 C C . TYR A 1 213 ? 3.308 -5.217 -0.346 1.00 79.81 213 TYR A C 1
ATOM 1725 O O . TYR A 1 213 ? 3.889 -6.305 -0.290 1.00 79.81 213 TYR A O 1
ATOM 1733 N N . LEU A 1 214 ? 3.016 -4.619 -1.504 1.00 86.50 214 LEU A N 1
ATOM 1734 C CA . LEU A 1 214 ? 3.218 -5.245 -2.810 1.00 86.50 214 LEU A CA 1
ATOM 1735 C C . LEU A 1 214 ? 4.340 -4.539 -3.571 1.00 86.50 214 LEU A C 1
ATOM 1737 O O . LEU A 1 214 ? 5.379 -5.148 -3.845 1.00 86.50 214 LEU A O 1
ATOM 1741 N N . ASN A 1 215 ? 4.181 -3.243 -3.850 1.00 87.38 215 ASN A N 1
ATOM 1742 C CA . ASN A 1 215 ? 5.030 -2.566 -4.835 1.00 87.38 215 ASN A CA 1
ATOM 1743 C C . ASN A 1 215 ? 6.452 -2.360 -4.330 1.00 87.38 215 ASN A C 1
ATOM 1745 O O . ASN A 1 215 ? 7.391 -2.732 -5.027 1.00 87.38 215 ASN A O 1
ATOM 1749 N N . LYS A 1 216 ? 6.649 -1.875 -3.096 1.00 86.12 216 LYS A N 1
ATOM 1750 C CA . LYS A 1 216 ? 7.993 -1.715 -2.506 1.00 86.12 216 LYS A CA 1
ATOM 1751 C C . LYS A 1 216 ? 8.811 -2.996 -2.581 1.00 86.12 216 LYS A C 1
ATOM 1753 O O . LYS A 1 216 ? 9.996 -2.963 -2.926 1.00 86.12 216 LYS A O 1
ATOM 1758 N N . LYS A 1 217 ? 8.183 -4.134 -2.286 1.00 84.38 217 LYS A N 1
ATOM 1759 C CA . LYS A 1 217 ? 8.868 -5.418 -2.359 1.00 84.38 217 LYS A CA 1
ATOM 1760 C C . LYS A 1 217 ? 9.110 -5.851 -3.801 1.00 84.38 217 LYS A C 1
ATOM 1762 O O . LYS A 1 217 ? 10.218 -6.283 -4.102 1.00 84.38 217 LYS A O 1
ATOM 1767 N N . ALA A 1 218 ? 8.135 -5.684 -4.688 1.00 87.25 218 ALA A N 1
ATOM 1768 C CA . ALA A 1 218 ? 8.285 -6.018 -6.098 1.00 87.25 218 ALA A CA 1
ATOM 1769 C C . ALA A 1 218 ? 9.362 -5.161 -6.801 1.00 87.25 218 ALA A C 1
ATOM 1771 O O . ALA A 1 218 ? 10.162 -5.709 -7.563 1.00 87.25 218 ALA A O 1
ATOM 1772 N N . PHE A 1 219 ? 9.471 -3.866 -6.470 1.00 88.75 219 PHE A N 1
ATOM 1773 C CA . PHE A 1 219 ? 10.562 -2.984 -6.902 1.00 88.75 219 PHE A CA 1
ATOM 1774 C C . PHE A 1 219 ? 11.912 -3.458 -6.374 1.00 88.75 219 PHE A C 1
ATOM 1776 O O . PHE A 1 219 ? 12.876 -3.540 -7.131 1.00 88.75 219 PHE A O 1
ATOM 1783 N N . LYS A 1 220 ? 11.996 -3.803 -5.081 1.00 88.12 220 LYS A N 1
ATOM 1784 C CA . LYS A 1 220 ? 13.226 -4.349 -4.497 1.00 88.12 220 LYS A CA 1
ATOM 1785 C C . LYS A 1 220 ? 13.647 -5.647 -5.185 1.00 88.12 220 LYS A C 1
ATOM 1787 O O . LYS A 1 220 ? 14.815 -5.815 -5.513 1.00 88.12 220 LYS A O 1
ATOM 1792 N N . ASP A 1 221 ? 12.696 -6.541 -5.402 1.00 84.81 221 ASP A N 1
ATOM 1793 C CA . ASP A 1 221 ? 12.908 -7.824 -6.056 1.00 84.81 221 ASP A CA 1
ATOM 1794 C C . ASP A 1 221 ? 13.461 -7.646 -7.480 1.00 84.81 221 ASP A C 1
ATOM 1796 O O . ASP A 1 221 ? 14.416 -8.323 -7.864 1.00 84.81 221 ASP A O 1
ATOM 1800 N N . LEU A 1 222 ? 12.904 -6.699 -8.241 1.00 86.25 222 LEU A N 1
ATOM 1801 C CA . LEU A 1 222 ? 13.393 -6.342 -9.571 1.00 86.25 222 LEU A CA 1
ATOM 1802 C C . LEU A 1 222 ? 14.796 -5.714 -9.509 1.00 86.25 222 LEU A C 1
ATOM 1804 O O . LEU A 1 222 ? 15.676 -6.096 -10.277 1.00 86.25 222 LEU A O 1
ATOM 1808 N N . ALA A 1 223 ? 15.035 -4.809 -8.557 1.00 89.75 223 ALA A N 1
ATOM 1809 C CA . ALA A 1 223 ? 16.327 -4.153 -8.366 1.00 89.75 223 ALA A CA 1
ATOM 1810 C C . ALA A 1 223 ? 17.433 -5.155 -8.008 1.00 89.75 223 ALA A C 1
ATOM 1812 O O . ALA A 1 223 ? 18.547 -5.071 -8.531 1.00 89.75 223 ALA A O 1
ATOM 1813 N N . ASP A 1 224 ? 17.123 -6.129 -7.150 1.00 87.69 224 ASP A N 1
ATOM 1814 C CA . ASP A 1 224 ? 18.043 -7.205 -6.790 1.00 87.69 224 ASP A CA 1
ATOM 1815 C C . ASP A 1 224 ? 18.381 -8.068 -8.020 1.00 87.69 224 ASP A C 1
ATOM 1817 O O . ASP A 1 224 ? 19.549 -8.410 -8.204 1.00 87.69 224 ASP A O 1
ATOM 1821 N N . CYS A 1 225 ? 17.413 -8.333 -8.911 1.00 85.19 225 CYS A N 1
ATOM 1822 C CA . CYS A 1 225 ? 17.666 -9.033 -10.178 1.00 85.19 225 CYS A CA 1
ATOM 1823 C C . CYS A 1 225 ? 18.590 -8.234 -11.110 1.00 85.19 225 CYS A C 1
ATOM 1825 O O . CYS A 1 225 ? 19.575 -8.783 -11.597 1.00 85.19 225 CYS A O 1
ATOM 1827 N N . ILE A 1 226 ? 18.325 -6.936 -11.295 1.00 86.88 226 ILE A N 1
ATOM 1828 C CA . ILE A 1 226 ? 19.162 -6.033 -12.110 1.00 86.88 226 ILE A CA 1
ATOM 1829 C C . ILE A 1 226 ? 20.596 -5.951 -11.555 1.00 86.88 226 ILE A C 1
ATOM 1831 O O . ILE A 1 226 ? 21.561 -5.833 -12.305 1.00 86.88 226 ILE A O 1
ATOM 1835 N N . CYS A 1 227 ? 20.757 -6.032 -10.232 1.00 85.06 227 CYS A N 1
ATOM 1836 C CA . CYS A 1 227 ? 22.054 -5.927 -9.564 1.00 85.06 227 CYS A CA 1
ATOM 1837 C C . CYS A 1 227 ? 22.762 -7.269 -9.311 1.00 85.06 227 CYS A C 1
ATOM 1839 O O . CYS A 1 227 ? 23.781 -7.265 -8.614 1.00 85.06 227 CYS A O 1
ATOM 1841 N N . HIS A 1 228 ? 22.256 -8.400 -9.820 1.00 80.69 228 HIS A N 1
ATOM 1842 C CA . HIS A 1 228 ? 22.793 -9.750 -9.549 1.00 80.69 228 HIS A CA 1
ATOM 1843 C C . HIS A 1 228 ? 22.850 -10.122 -8.061 1.00 80.69 228 HIS A C 1
ATOM 1845 O O . HIS A 1 228 ? 23.712 -10.893 -7.628 1.00 80.69 228 HIS A O 1
ATOM 1851 N N . LYS A 1 229 ? 21.963 -9.554 -7.245 1.00 80.06 229 LYS A N 1
ATOM 1852 C CA . LYS A 1 229 ? 21.886 -9.870 -5.819 1.00 80.06 229 LYS A CA 1
ATOM 1853 C C . LYS A 1 229 ? 21.003 -11.101 -5.606 1.00 80.06 229 LYS A C 1
ATOM 1855 O O . LYS A 1 229 ? 20.041 -11.304 -6.351 1.00 80.06 229 LYS A O 1
ATOM 1860 N N . PRO A 1 230 ? 21.285 -11.924 -4.578 1.00 71.25 230 PRO A N 1
ATOM 1861 C CA . PRO A 1 230 ? 20.356 -12.962 -4.163 1.00 71.25 230 PRO A CA 1
ATOM 1862 C C . PRO A 1 230 ? 19.009 -12.320 -3.852 1.00 71.25 230 PRO A C 1
ATOM 1864 O O . PRO A 1 230 ? 18.922 -11.416 -3.021 1.00 71.25 230 PRO A O 1
ATOM 1867 N N . VAL A 1 231 ? 17.961 -12.791 -4.516 1.00 65.88 231 VAL A N 1
ATOM 1868 C CA . VAL A 1 231 ? 16.614 -12.297 -4.255 1.00 65.88 231 VAL A CA 1
ATOM 1869 C C . VAL A 1 231 ? 16.143 -12.923 -2.944 1.00 65.88 231 VAL A C 1
ATOM 1871 O O . VAL A 1 231 ? 15.880 -14.128 -2.889 1.00 65.88 231 VAL A O 1
ATOM 1874 N N . SER A 1 232 ? 16.094 -12.132 -1.869 1.00 59.47 232 SER A N 1
ATOM 1875 C CA . SER A 1 232 ? 15.598 -12.606 -0.574 1.00 59.47 232 SER A CA 1
ATOM 1876 C C . SER A 1 232 ? 14.083 -12.88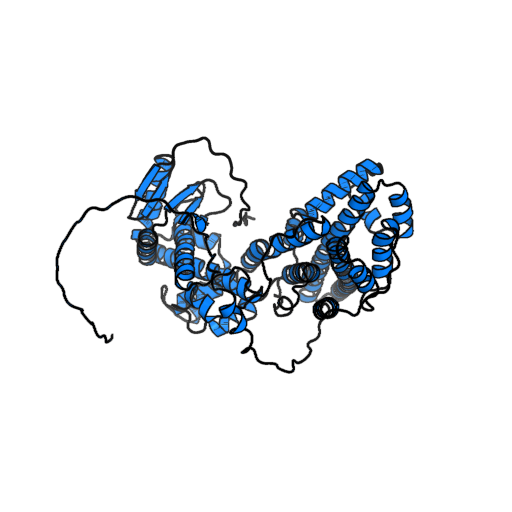0 -0.642 1.00 59.47 232 SER A C 1
ATOM 1878 O O . SER A 1 232 ? 13.337 -12.277 -1.413 1.00 59.47 232 SER A O 1
ATOM 1880 N N . GLY A 1 233 ? 13.638 -13.911 0.078 1.00 56.97 233 GLY A N 1
ATOM 1881 C CA . GLY A 1 233 ? 12.466 -14.713 -0.282 1.00 56.97 233 GLY A CA 1
ATOM 1882 C C . GLY A 1 233 ? 11.042 -14.127 -0.162 1.00 56.97 233 GLY A C 1
ATOM 1883 O O . GLY A 1 233 ? 10.778 -13.014 0.282 1.00 56.97 233 GLY A O 1
ATOM 1884 N N . MET A 1 234 ? 10.131 -15.011 -0.588 1.00 50.03 234 MET A N 1
ATOM 1885 C CA . MET A 1 234 ? 8.805 -15.388 -0.058 1.00 50.03 234 MET A CA 1
ATOM 1886 C C . MET A 1 234 ? 7.485 -14.649 -0.301 1.00 50.03 234 MET A C 1
ATOM 1888 O O . MET A 1 234 ? 6.464 -15.311 -0.125 1.00 50.03 234 MET A O 1
ATOM 1892 N N . THR A 1 235 ? 7.400 -13.418 -0.805 1.00 49.03 235 THR A N 1
ATOM 1893 C CA . THR A 1 235 ? 6.052 -12.926 -1.184 1.00 49.03 235 THR A CA 1
ATOM 1894 C C . THR A 1 235 ? 5.576 -13.532 -2.493 1.00 49.03 235 THR A C 1
ATOM 1896 O O . THR A 1 235 ? 6.280 -13.446 -3.496 1.00 49.03 235 THR A O 1
ATOM 1899 N N . GLY A 1 236 ? 4.375 -14.110 -2.490 1.00 49.69 236 GLY A N 1
ATOM 1900 C CA . GLY A 1 236 ? 3.704 -14.514 -3.721 1.00 49.69 236 GLY A CA 1
ATOM 1901 C C . GLY A 1 236 ? 4.328 -15.719 -4.418 1.00 49.69 236 GLY A C 1
ATOM 1902 O O . GLY A 1 236 ? 4.092 -15.904 -5.607 1.00 49.69 236 GLY A O 1
ATOM 1903 N N . ARG A 1 237 ? 5.078 -16.584 -3.704 1.00 53.31 237 ARG A N 1
ATOM 1904 C CA . ARG A 1 237 ? 5.438 -17.907 -4.261 1.00 53.31 237 ARG A CA 1
ATOM 1905 C C . ARG A 1 237 ? 4.188 -18.688 -4.689 1.00 53.31 237 ARG A C 1
ATOM 1907 O O . ARG A 1 237 ? 4.331 -19.616 -5.477 1.00 53.31 237 ARG A O 1
ATOM 1914 N N . GLY A 1 238 ? 3.014 -18.322 -4.153 1.00 60.66 238 GLY A N 1
ATOM 1915 C CA . GLY A 1 238 ? 1.751 -18.995 -4.420 1.00 60.66 238 GLY A CA 1
ATOM 1916 C C . GLY A 1 238 ? 1.813 -20.441 -3.961 1.00 60.66 238 GLY A C 1
ATOM 1917 O O . GLY A 1 238 ? 1.333 -21.323 -4.662 1.00 60.66 238 GLY A O 1
ATOM 1918 N N . ALA A 1 239 ? 2.489 -20.698 -2.834 1.00 64.81 239 ALA A N 1
ATOM 1919 C CA . ALA A 1 239 ? 2.624 -22.058 -2.331 1.00 64.81 239 ALA A CA 1
ATOM 1920 C C . ALA A 1 239 ? 1.265 -22.606 -1.875 1.00 64.81 239 ALA A C 1
ATOM 1922 O O . ALA A 1 239 ? 1.052 -23.813 -1.923 1.00 64.81 239 ALA A O 1
ATOM 1923 N N . PHE A 1 240 ? 0.361 -21.717 -1.457 1.00 81.69 240 PHE A N 1
ATOM 1924 C CA . PHE A 1 240 ? -1.014 -22.026 -1.091 1.00 81.69 240 PHE A CA 1
ATOM 1925 C C . PHE A 1 240 ? -1.905 -20.778 -1.207 1.00 81.69 240 PHE A C 1
ATOM 1927 O O . PHE A 1 240 ? -1.406 -19.648 -1.230 1.00 81.69 240 PHE A O 1
ATOM 1934 N N . SER A 1 241 ? -3.217 -21.000 -1.237 1.00 89.06 241 SER A N 1
ATOM 1935 C CA . SER A 1 241 ? -4.255 -19.969 -1.142 1.00 89.06 241 SER A CA 1
ATOM 1936 C C . SER A 1 241 ? -4.932 -20.069 0.224 1.00 89.06 241 SER A C 1
ATOM 1938 O O . SER A 1 241 ? -5.202 -21.171 0.700 1.00 89.06 241 SER A O 1
ATOM 1940 N N . LEU A 1 242 ? -5.209 -18.932 0.857 1.00 91.12 242 LEU A N 1
ATOM 1941 C CA . LEU A 1 242 ? -6.094 -18.859 2.018 1.00 91.12 242 LEU A CA 1
ATOM 1942 C C . LEU A 1 242 ? -7.553 -18.874 1.558 1.00 91.12 242 LEU A C 1
ATOM 1944 O O . LEU A 1 242 ? -7.919 -18.175 0.610 1.00 91.12 242 LEU A O 1
ATOM 1948 N N . THR A 1 243 ? -8.372 -19.645 2.266 1.00 94.94 243 THR A N 1
ATOM 1949 C CA . THR A 1 243 ? -9.834 -19.625 2.130 1.00 94.94 243 THR A CA 1
ATOM 1950 C C . THR A 1 243 ? -10.412 -18.339 2.726 1.00 94.94 243 THR A C 1
ATOM 1952 O O . THR A 1 243 ? -9.799 -17.713 3.600 1.00 94.94 243 THR A O 1
ATOM 1955 N N . ASN A 1 244 ? -11.595 -17.930 2.268 1.00 95.94 244 ASN A N 1
ATOM 1956 C CA . ASN A 1 244 ? -12.257 -16.752 2.826 1.00 95.94 244 ASN A CA 1
ATOM 1957 C C . ASN A 1 244 ? -12.676 -16.995 4.281 1.00 95.94 244 ASN A C 1
ATOM 1959 O O . ASN A 1 244 ? -12.593 -16.076 5.086 1.00 95.94 244 ASN A O 1
ATOM 1963 N N . GLU A 1 245 ? -13.015 -18.232 4.642 1.00 95.94 245 GLU A N 1
ATOM 1964 C CA . GLU A 1 245 ? -13.292 -18.679 6.008 1.00 95.94 245 GLU A CA 1
ATOM 1965 C C . GLU A 1 245 ? -12.082 -18.441 6.921 1.00 95.94 245 GLU A C 1
ATOM 1967 O O . GLU A 1 245 ? -12.224 -17.912 8.022 1.00 95.94 245 GLU A O 1
ATOM 1972 N N . GLN A 1 246 ? -10.870 -18.779 6.462 1.00 95.44 246 GLN A N 1
ATOM 1973 C CA . GLN A 1 246 ? -9.638 -18.519 7.215 1.00 95.44 246 GLN A CA 1
ATOM 1974 C C . GLN A 1 246 ? -9.418 -17.019 7.428 1.00 95.44 246 GLN A C 1
ATOM 1976 O O . GLN A 1 246 ? -9.141 -16.603 8.553 1.00 95.44 246 GLN A O 1
ATOM 1981 N N . ILE A 1 247 ? -9.580 -16.203 6.382 1.00 96.06 247 ILE A N 1
ATOM 1982 C CA . ILE A 1 247 ? -9.459 -14.739 6.482 1.00 96.06 247 ILE A CA 1
ATOM 1983 C C . ILE A 1 247 ? -10.526 -14.175 7.439 1.00 96.06 247 ILE A C 1
ATOM 1985 O O . ILE A 1 247 ? -10.215 -13.376 8.323 1.00 96.06 247 ILE A O 1
ATOM 1989 N N . ALA A 1 248 ? -11.776 -14.614 7.310 1.00 96.56 248 ALA A N 1
ATOM 1990 C CA . ALA A 1 248 ? -12.892 -14.151 8.125 1.00 96.56 248 ALA A CA 1
ATOM 1991 C C . ALA A 1 248 ? -12.752 -14.570 9.595 1.00 96.56 248 ALA A C 1
ATOM 1993 O O . ALA A 1 248 ? -13.043 -13.765 10.478 1.00 96.56 248 ALA A O 1
ATOM 1994 N N . SER A 1 249 ? -12.227 -15.770 9.871 1.00 95.56 249 SER A N 1
ATOM 1995 C CA . SER A 1 249 ? -12.031 -16.283 11.238 1.00 95.56 249 SER A CA 1
ATOM 1996 C C . SER A 1 249 ? -11.104 -15.418 12.097 1.00 95.56 249 SER A C 1
ATOM 1998 O O . SER A 1 249 ? -11.203 -15.426 13.324 1.00 95.56 249 SER A O 1
ATOM 2000 N N . VAL A 1 250 ? -10.218 -14.644 11.462 1.00 95.44 250 VAL A N 1
ATOM 2001 C CA . VAL A 1 250 ? -9.337 -13.699 12.155 1.00 95.44 250 VAL A CA 1
ATOM 2002 C C . VAL A 1 250 ? -9.814 -12.251 12.049 1.00 95.44 250 VAL A C 1
ATOM 2004 O O . VAL A 1 250 ? -9.317 -11.430 12.808 1.00 95.44 250 VAL A O 1
ATOM 2007 N N . THR A 1 251 ? -10.777 -11.937 11.173 1.00 96.50 251 THR A N 1
ATOM 2008 C CA . THR A 1 251 ? -11.249 -10.567 10.897 1.00 96.50 251 THR A CA 1
ATOM 2009 C C . THR A 1 251 ? -12.750 -10.390 11.172 1.00 96.50 251 THR A C 1
ATOM 2011 O O . THR A 1 251 ? -13.152 -10.204 12.318 1.00 96.50 251 THR A O 1
ATOM 2014 N N . CYS A 1 252 ? -13.572 -10.447 10.124 1.00 94.62 252 CYS A N 1
ATOM 2015 C CA . CYS A 1 252 ? -14.964 -10.003 10.077 1.00 94.62 252 CYS A CA 1
ATOM 2016 C C . CYS A 1 252 ? -16.003 -11.116 10.267 1.00 94.62 252 CYS A C 1
ATOM 2018 O O . CYS A 1 252 ? -17.200 -10.834 10.296 1.00 94.62 252 CYS A O 1
ATOM 2020 N N . GLY A 1 253 ? -15.578 -12.376 10.409 1.00 94.25 253 GLY A N 1
ATOM 2021 C CA . GLY A 1 253 ? -16.485 -13.529 10.461 1.00 94.25 253 GLY A CA 1
ATOM 2022 C C . GLY A 1 253 ? -17.462 -13.518 11.641 1.00 94.25 253 GLY A C 1
ATOM 2023 O O . GLY A 1 253 ? -18.437 -14.258 11.625 1.00 94.25 253 GLY A O 1
ATOM 2024 N N . GLU A 1 254 ? -17.220 -12.676 12.648 1.00 93.88 254 GLU A N 1
ATOM 2025 C CA . GLU A 1 254 ? -18.081 -12.516 13.825 1.00 93.88 254 GLU A CA 1
ATOM 2026 C C . GLU A 1 254 ? -19.331 -11.668 13.560 1.00 93.88 254 GLU A C 1
ATOM 2028 O O . GLU A 1 254 ? -20.298 -11.805 14.298 1.00 93.88 254 GLU A O 1
ATOM 2033 N N . TYR A 1 255 ? -19.315 -10.798 12.543 1.00 96.38 255 TYR A N 1
ATOM 2034 C CA . TYR A 1 255 ? -20.396 -9.830 12.295 1.00 96.38 255 TYR A CA 1
ATOM 2035 C C . TYR A 1 255 ? -20.833 -9.735 10.830 1.00 96.38 255 TYR A C 1
ATOM 2037 O O . TYR A 1 255 ? -21.866 -9.141 10.535 1.00 96.38 255 TYR A O 1
ATOM 2045 N N . MET A 1 256 ? -20.065 -10.287 9.890 1.00 96.81 256 MET A N 1
ATOM 2046 C CA . MET A 1 256 ? -20.345 -10.158 8.463 1.00 96.81 256 MET A CA 1
ATOM 2047 C C . MET A 1 256 ? -20.842 -11.482 7.890 1.00 96.81 256 MET A C 1
ATOM 2049 O O . MET A 1 256 ? -20.046 -12.352 7.567 1.00 96.81 256 MET A O 1
ATOM 2053 N N . ALA A 1 257 ? -22.156 -11.644 7.732 1.00 93.19 257 ALA A N 1
ATOM 2054 C CA . ALA A 1 257 ? -22.735 -12.910 7.266 1.00 93.19 257 ALA A CA 1
ATOM 2055 C C . ALA A 1 257 ? -22.337 -13.282 5.823 1.00 93.19 257 ALA A C 1
ATOM 2057 O O . ALA A 1 257 ? -22.231 -14.461 5.494 1.00 93.19 257 ALA A O 1
ATOM 2058 N N . ASP A 1 258 ? -22.098 -12.292 4.962 1.00 95.81 258 ASP A N 1
ATOM 2059 C CA . ASP A 1 258 ? -21.782 -12.474 3.544 1.00 95.81 258 ASP A CA 1
ATOM 2060 C C . ASP A 1 258 ? -20.305 -12.184 3.214 1.00 95.81 258 ASP A C 1
ATOM 2062 O O . ASP A 1 258 ? -19.972 -11.767 2.098 1.00 95.81 258 ASP A O 1
ATOM 2066 N N . TYR A 1 259 ? -19.403 -12.424 4.179 1.00 96.44 259 TYR A N 1
ATOM 2067 C CA . TYR A 1 259 ? -17.963 -12.204 4.000 1.00 96.44 259 TYR A CA 1
ATOM 2068 C C . TYR A 1 259 ? -17.417 -12.927 2.763 1.00 96.44 259 TYR A C 1
ATOM 2070 O O . TYR A 1 259 ? -16.566 -12.378 2.071 1.00 96.44 259 TYR A O 1
ATOM 2078 N N . ASP A 1 260 ? -17.908 -14.132 2.451 1.00 96.69 260 ASP A N 1
ATOM 2079 C CA . ASP A 1 260 ? -17.397 -14.923 1.328 1.00 96.69 260 ASP A CA 1
ATOM 2080 C C . ASP A 1 260 ? -17.677 -14.235 -0.016 1.00 96.69 260 ASP A C 1
ATOM 2082 O O . ASP A 1 260 ? -16.766 -14.014 -0.821 1.00 96.69 260 ASP A O 1
ATOM 2086 N N . ALA A 1 261 ? -18.922 -13.793 -0.215 1.00 97.00 261 ALA A N 1
ATOM 2087 C CA . ALA A 1 261 ? -19.326 -13.059 -1.407 1.00 97.00 261 ALA A CA 1
ATOM 2088 C C . ALA A 1 261 ? -18.548 -11.742 -1.542 1.00 97.00 261 ALA A C 1
ATOM 2090 O O . ALA A 1 261 ? -18.067 -11.407 -2.628 1.00 97.00 261 ALA A O 1
ATOM 2091 N N . PHE A 1 262 ? -18.375 -11.004 -0.441 1.00 97.50 262 PHE A N 1
ATOM 2092 C CA . PHE A 1 262 ? -17.655 -9.735 -0.479 1.00 97.50 262 PHE A CA 1
ATOM 2093 C C . PHE A 1 262 ? -16.156 -9.905 -0.731 1.00 97.50 262 PHE A C 1
ATOM 2095 O O . PHE A 1 262 ? -15.609 -9.219 -1.595 1.00 97.50 262 PHE A O 1
ATOM 2102 N N . LEU A 1 263 ? -15.486 -10.823 -0.030 1.00 96.31 263 LEU A N 1
ATOM 2103 C CA . LEU A 1 263 ? -14.049 -11.049 -0.189 1.00 96.31 263 LEU A CA 1
ATOM 2104 C C . LEU A 1 263 ? -13.698 -11.592 -1.580 1.00 96.31 263 LEU A C 1
ATOM 2106 O O . LEU A 1 263 ? -12.567 -11.416 -2.022 1.00 96.31 263 LEU A O 1
ATOM 2110 N N . ASN A 1 264 ? -14.645 -12.204 -2.297 1.00 94.88 264 ASN A N 1
ATOM 2111 C CA . ASN A 1 264 ? -14.487 -12.598 -3.701 1.00 94.88 264 ASN A CA 1
ATOM 2112 C C . ASN A 1 264 ? -14.817 -11.489 -4.714 1.00 94.88 264 ASN A C 1
ATOM 2114 O O . ASN A 1 264 ? -14.550 -11.667 -5.901 1.00 94.88 264 ASN A O 1
ATOM 2118 N N . SER A 1 265 ? -15.372 -10.358 -4.279 1.00 95.31 265 SER A N 1
ATOM 2119 C CA . SER A 1 265 ? -15.730 -9.259 -5.178 1.00 95.31 265 SER A CA 1
ATOM 2120 C C . SER A 1 265 ? -14.504 -8.510 -5.702 1.00 95.31 265 SER A C 1
ATOM 2122 O O . SER A 1 265 ? -13.525 -8.322 -4.976 1.00 95.31 265 SER A O 1
ATOM 2124 N N . ASP A 1 266 ? -14.597 -7.966 -6.919 1.00 92.94 266 ASP A N 1
ATOM 2125 C CA . ASP A 1 266 ? -13.561 -7.097 -7.497 1.00 92.94 266 ASP A CA 1
ATOM 2126 C C . ASP A 1 266 ? -13.197 -5.938 -6.564 1.00 92.94 266 ASP A C 1
ATOM 2128 O O . ASP A 1 266 ? -12.037 -5.543 -6.484 1.00 92.94 266 ASP A O 1
ATOM 2132 N N . LYS A 1 267 ? -14.157 -5.418 -5.792 1.00 91.31 267 LYS A N 1
ATOM 2133 C CA . LYS A 1 267 ? -13.905 -4.354 -4.814 1.00 91.31 267 LYS A CA 1
ATOM 2134 C C . LYS A 1 267 ? -12.871 -4.773 -3.764 1.00 91.31 267 LYS A C 1
ATOM 2136 O O . LYS A 1 267 ? -11.987 -3.987 -3.429 1.00 91.31 267 LYS A O 1
ATOM 2141 N N . ALA A 1 268 ? -12.950 -6.011 -3.278 1.00 92.88 268 ALA A N 1
ATOM 2142 C CA . ALA A 1 268 ? -12.047 -6.516 -2.253 1.00 92.88 268 ALA A CA 1
ATOM 2143 C C . ALA A 1 268 ? -10.652 -6.851 -2.801 1.00 92.88 268 ALA A C 1
ATOM 2145 O O . ALA A 1 268 ? -9.654 -6.612 -2.116 1.00 92.88 268 ALA A O 1
ATOM 2146 N N . ILE A 1 269 ? -10.563 -7.364 -4.035 1.00 91.81 269 ILE A N 1
ATOM 2147 C CA . ILE A 1 269 ? -9.317 -7.945 -4.574 1.00 91.81 269 ILE A CA 1
ATOM 2148 C C . ILE A 1 269 ? -8.640 -7.148 -5.686 1.00 91.81 269 ILE A C 1
ATOM 2150 O O . ILE A 1 269 ? -7.484 -7.428 -6.001 1.00 91.81 269 ILE A O 1
ATOM 2154 N N . SER A 1 270 ? -9.321 -6.173 -6.290 1.00 92.38 270 SER A N 1
ATOM 2155 C CA . SER A 1 270 ? -8.743 -5.412 -7.397 1.00 92.38 270 SER A CA 1
ATOM 2156 C C . SER A 1 270 ? -7.594 -4.533 -6.936 1.00 92.38 270 SER A C 1
ATOM 2158 O O . SER A 1 270 ? -7.622 -3.972 -5.839 1.00 92.38 270 SER A O 1
ATOM 2160 N N . VAL A 1 271 ? -6.576 -4.410 -7.778 1.00 91.44 271 VAL A N 1
ATOM 2161 C CA . VAL A 1 271 ? -5.401 -3.564 -7.537 1.00 91.44 271 VAL A CA 1
ATOM 2162 C C . VAL A 1 271 ? -5.282 -2.510 -8.623 1.00 91.44 271 VAL A C 1
ATOM 2164 O O . VAL A 1 271 ? -5.812 -2.690 -9.721 1.00 91.44 271 VAL A O 1
ATOM 2167 N N . ALA A 1 272 ? -4.573 -1.418 -8.345 1.00 89.31 272 ALA A N 1
ATOM 2168 C CA . ALA A 1 272 ? -4.281 -0.427 -9.375 1.00 89.31 272 ALA A CA 1
ATOM 2169 C C . ALA A 1 272 ? -3.526 -1.068 -10.554 1.00 89.31 272 ALA A C 1
ATOM 2171 O O . ALA A 1 272 ? -2.730 -1.995 -10.364 1.00 89.31 272 ALA A O 1
ATOM 2172 N N . ALA A 1 273 ? -3.722 -0.542 -11.768 1.00 86.06 273 ALA A N 1
ATOM 2173 C CA . ALA A 1 273 ? -3.065 -1.064 -12.973 1.00 86.06 273 ALA A CA 1
ATOM 2174 C C . ALA A 1 273 ? -1.536 -1.151 -12.805 1.00 86.06 273 ALA A C 1
ATOM 2176 O O . ALA A 1 273 ? -0.938 -2.200 -13.034 1.00 86.06 273 ALA A O 1
ATOM 2177 N N . GLY A 1 274 ? -0.926 -0.093 -12.256 1.00 85.56 274 GLY A N 1
ATOM 2178 C CA . GLY A 1 274 ? 0.506 -0.070 -11.959 1.00 85.56 274 GLY A CA 1
ATOM 2179 C C . GLY A 1 274 ? 0.961 -1.164 -10.984 1.00 85.56 274 GLY A C 1
ATOM 2180 O O . GLY A 1 274 ? 2.045 -1.718 -11.162 1.00 85.56 274 GLY A O 1
ATOM 2181 N N . THR A 1 275 ? 0.130 -1.530 -9.998 1.00 89.06 275 THR A N 1
ATOM 2182 C CA . THR A 1 275 ? 0.404 -2.638 -9.061 1.00 89.06 275 THR A CA 1
ATOM 2183 C C . THR A 1 275 ? 0.408 -3.962 -9.800 1.00 89.06 275 THR A C 1
ATOM 2185 O O . THR A 1 275 ? 1.346 -4.748 -9.653 1.00 89.06 275 THR A O 1
ATOM 2188 N N . LYS A 1 276 ? -0.609 -4.215 -10.632 1.00 88.81 276 LYS A N 1
ATOM 2189 C CA . LYS A 1 276 ? -0.663 -5.452 -11.416 1.00 88.81 276 LYS A CA 1
ATOM 2190 C C . LYS A 1 276 ? 0.551 -5.573 -12.334 1.00 88.81 276 LYS A C 1
ATOM 2192 O O . LYS A 1 276 ? 1.154 -6.645 -12.396 1.00 88.81 276 LYS A O 1
ATOM 2197 N N . ASP A 1 277 ? 0.955 -4.483 -12.976 1.00 86.00 277 ASP A N 1
ATOM 2198 C CA . ASP A 1 277 ? 2.095 -4.472 -13.890 1.00 86.00 277 ASP A CA 1
ATOM 2199 C C . ASP A 1 277 ? 3.412 -4.793 -13.183 1.00 86.00 277 ASP A C 1
ATOM 2201 O O . ASP A 1 277 ? 4.130 -5.704 -13.607 1.00 86.00 277 ASP A O 1
ATOM 2205 N N . ILE A 1 278 ? 3.725 -4.126 -12.063 1.00 87.00 278 ILE A N 1
ATOM 2206 C CA . ILE A 1 278 ? 4.970 -4.420 -11.337 1.00 87.00 278 ILE A CA 1
ATOM 2207 C C . ILE A 1 278 ? 4.969 -5.830 -10.748 1.00 87.00 278 ILE A C 1
ATOM 2209 O O . ILE A 1 278 ? 5.996 -6.511 -10.783 1.00 87.00 278 ILE A O 1
ATOM 2213 N N . LEU A 1 279 ? 3.826 -6.314 -10.257 1.00 87.25 279 LEU A N 1
ATOM 2214 C CA . LEU A 1 279 ? 3.711 -7.695 -9.798 1.00 87.25 279 LEU A CA 1
ATOM 2215 C C . LEU A 1 279 ? 3.920 -8.683 -10.942 1.00 87.25 279 LEU A C 1
ATOM 2217 O O . LEU A 1 279 ? 4.601 -9.690 -10.745 1.00 87.25 279 LEU A O 1
ATOM 2221 N N . THR A 1 280 ? 3.402 -8.384 -12.133 1.00 84.81 280 THR A N 1
ATOM 2222 C CA . THR A 1 280 ? 3.569 -9.215 -13.331 1.00 84.81 280 THR A CA 1
ATOM 2223 C C . THR A 1 280 ? 5.036 -9.271 -13.744 1.00 84.81 280 THR A C 1
ATOM 2225 O O . THR A 1 280 ? 5.593 -10.363 -13.855 1.00 84.81 280 THR A O 1
ATOM 2228 N N . ILE A 1 281 ? 5.694 -8.115 -13.879 1.00 84.12 281 ILE A N 1
ATOM 2229 C CA . ILE A 1 281 ? 7.115 -8.016 -14.249 1.00 84.12 281 ILE A CA 1
ATOM 2230 C C . ILE A 1 281 ? 7.985 -8.726 -13.202 1.00 84.12 281 ILE A C 1
ATOM 2232 O O . ILE A 1 281 ? 8.801 -9.587 -13.536 1.00 84.12 281 ILE A O 1
ATOM 2236 N N . SER A 1 282 ? 7.781 -8.428 -11.916 1.00 84.38 282 SER A N 1
ATOM 2237 C CA . SER A 1 282 ? 8.550 -9.034 -10.822 1.00 84.38 282 SER A CA 1
ATOM 2238 C C . SER A 1 282 ? 8.352 -10.554 -10.758 1.00 84.38 282 SER A C 1
ATOM 2240 O O . SER A 1 282 ? 9.317 -11.310 -10.607 1.00 84.38 282 SER A O 1
ATOM 2242 N N . SER A 1 283 ? 7.116 -11.030 -10.943 1.00 80.44 283 SER A N 1
ATOM 2243 C CA . SER A 1 283 ? 6.797 -12.462 -10.964 1.00 80.44 283 SER A CA 1
ATOM 2244 C C . SER A 1 283 ? 7.378 -13.161 -12.188 1.00 80.44 283 SER A C 1
ATOM 2246 O O . SER A 1 283 ? 7.886 -14.274 -12.049 1.00 80.44 283 SER A O 1
ATOM 2248 N N . ALA A 1 284 ? 7.379 -12.519 -13.358 1.00 77.06 284 ALA A N 1
ATOM 2249 C CA . ALA A 1 284 ? 7.992 -13.046 -14.575 1.00 77.06 284 ALA A CA 1
ATOM 2250 C C . ALA A 1 284 ? 9.498 -13.257 -14.390 1.00 77.06 284 ALA A C 1
ATOM 2252 O O . ALA A 1 284 ? 9.992 -14.373 -14.552 1.00 77.06 284 ALA A O 1
ATOM 2253 N N . VAL A 1 285 ? 10.217 -12.239 -13.904 1.00 76.12 285 VAL A N 1
ATOM 2254 C CA . VAL A 1 285 ? 11.660 -12.334 -13.604 1.00 76.12 285 VAL A CA 1
ATOM 2255 C C . VAL A 1 285 ? 11.945 -13.432 -12.564 1.00 76.12 285 VAL A C 1
ATOM 2257 O O . VAL A 1 285 ? 13.007 -14.070 -12.547 1.00 76.12 285 VAL A O 1
ATOM 2260 N N . LYS A 1 286 ? 10.977 -13.722 -11.692 1.00 74.75 286 LYS A N 1
ATOM 2261 C CA . LYS A 1 286 ? 11.058 -14.788 -10.688 1.00 74.75 286 LYS A CA 1
ATOM 2262 C C . LYS A 1 286 ? 10.636 -16.177 -11.160 1.00 74.75 286 LYS A C 1
ATOM 2264 O O . LYS A 1 286 ? 11.070 -17.153 -10.540 1.00 74.75 286 LYS A O 1
ATOM 2269 N N . GLY A 1 287 ? 9.868 -16.271 -12.241 1.00 69.38 287 GLY A N 1
ATOM 2270 C CA . GLY A 1 287 ? 9.218 -17.496 -12.700 1.00 69.38 287 GLY A CA 1
ATOM 2271 C C . GLY A 1 287 ? 7.998 -17.906 -11.861 1.00 69.38 287 GLY A C 1
ATOM 2272 O O . GLY A 1 287 ? 7.793 -19.101 -11.662 1.00 69.38 287 GLY A O 1
ATOM 2273 N N . TRP A 1 288 ? 7.232 -16.949 -11.318 1.00 68.00 288 TRP A N 1
ATOM 2274 C CA . TRP A 1 288 ? 6.090 -17.148 -10.392 1.00 68.00 288 TRP A CA 1
ATOM 2275 C C . TRP A 1 288 ? 4.732 -16.732 -10.992 1.00 68.00 288 TRP A C 1
ATOM 2277 O O . TRP A 1 288 ? 3.879 -16.173 -10.315 1.00 68.00 288 TRP A O 1
ATOM 2287 N N . LEU A 1 289 ? 4.521 -16.969 -12.283 1.00 57.31 289 LEU A N 1
ATOM 2288 C CA . LEU A 1 289 ? 3.505 -16.253 -13.068 1.00 57.31 289 LEU A CA 1
ATOM 2289 C C . LEU A 1 289 ? 2.036 -16.613 -12.796 1.00 57.31 289 LEU A C 1
ATOM 2291 O O . LEU A 1 289 ? 1.147 -15.890 -13.220 1.00 57.31 289 LEU A O 1
ATOM 2295 N N . VAL A 1 290 ? 1.754 -17.699 -12.078 1.00 57.91 290 VAL A N 1
ATOM 2296 C CA . VAL A 1 290 ? 0.411 -18.309 -12.068 1.00 57.91 290 VAL A CA 1
ATOM 2297 C C . VAL A 1 290 ? -0.630 -17.510 -11.258 1.00 57.91 290 VAL A C 1
ATOM 2299 O O . VAL A 1 290 ? -1.827 -17.737 -11.414 1.00 57.91 290 VAL A O 1
ATOM 2302 N N . THR A 1 291 ? -0.222 -16.557 -10.412 1.00 68.19 291 THR A N 1
ATOM 2303 C CA . THR A 1 291 ? -1.132 -15.918 -9.437 1.00 68.19 291 THR A CA 1
ATOM 2304 C C . THR A 1 291 ? -1.508 -14.466 -9.743 1.00 68.19 291 THR A C 1
ATOM 2306 O O . THR A 1 291 ? -2.502 -13.989 -9.204 1.00 68.19 291 THR A O 1
ATOM 2309 N N . VAL A 1 292 ? -0.776 -13.757 -10.612 1.00 79.44 292 VAL A N 1
ATOM 2310 C CA . VAL A 1 292 ? -1.025 -12.323 -10.880 1.00 79.44 292 VAL A CA 1
ATOM 2311 C C . VAL A 1 292 ? -2.145 -12.105 -11.901 1.00 79.44 292 VAL A C 1
ATOM 2313 O O . VAL A 1 292 ? -2.931 -11.170 -11.756 1.00 79.44 292 VAL A O 1
ATOM 2316 N N . ASP A 1 293 ? -2.274 -12.986 -12.898 1.00 78.00 293 ASP A N 1
ATOM 2317 C CA . ASP A 1 293 ? -3.280 -12.856 -13.966 1.00 78.00 293 ASP A CA 1
ATOM 2318 C C . ASP A 1 293 ? -4.713 -12.806 -13.416 1.00 78.00 293 ASP A C 1
ATOM 2320 O O . ASP A 1 293 ? -5.557 -12.084 -13.953 1.00 78.00 293 ASP A O 1
ATOM 2324 N N . LYS A 1 294 ? -4.950 -13.520 -12.306 1.00 81.81 294 LYS A N 1
ATOM 2325 C CA . LYS A 1 294 ? -6.241 -13.621 -11.612 1.00 81.81 294 LYS A CA 1
ATOM 2326 C C . LYS A 1 294 ? -6.623 -12.364 -10.826 1.00 81.81 294 LYS A C 1
ATOM 2328 O O . LYS A 1 294 ? -7.764 -12.266 -10.389 1.00 81.81 294 LYS A O 1
ATOM 2333 N N . LEU A 1 295 ? -5.706 -11.414 -10.629 1.00 87.81 295 LEU A N 1
ATOM 2334 C CA . LEU A 1 295 ? -6.020 -10.167 -9.935 1.00 87.81 295 LEU A CA 1
ATOM 2335 C C . LEU A 1 295 ? -6.797 -9.231 -10.870 1.00 87.81 295 LEU A C 1
ATOM 2337 O O . LEU A 1 295 ? -6.267 -8.864 -11.927 1.00 87.81 295 LEU A O 1
ATOM 2341 N N . PRO A 1 296 ? -8.021 -8.808 -10.517 1.00 91.50 296 PRO A N 1
ATOM 2342 C CA . PRO A 1 296 ? -8.711 -7.791 -11.289 1.00 91.50 296 PRO A CA 1
ATOM 2343 C C . PRO A 1 296 ? -7.992 -6.446 -11.148 1.00 91.50 296 PRO A C 1
ATOM 2345 O O . PRO A 1 296 ? -7.287 -6.179 -10.171 1.00 91.50 296 PRO A O 1
ATOM 2348 N N . VAL A 1 297 ? -8.149 -5.599 -12.159 1.00 89.50 297 VAL A N 1
ATOM 2349 C CA . VAL A 1 297 ? -7.591 -4.245 -12.167 1.00 89.50 297 VAL A CA 1
ATOM 2350 C C . VAL A 1 297 ? -8.699 -3.288 -11.763 1.00 89.50 297 VAL A C 1
ATOM 2352 O O . VAL A 1 297 ? -9.790 -3.335 -12.328 1.00 89.50 297 VAL A O 1
ATOM 2355 N N . SER A 1 298 ? -8.444 -2.446 -10.768 1.00 86.44 298 SER A N 1
ATOM 2356 C CA . SER A 1 298 ? -9.395 -1.412 -10.376 1.00 86.44 298 SER A CA 1
ATOM 2357 C C . SER A 1 298 ? -9.382 -0.280 -11.406 1.00 86.44 298 SER A C 1
ATOM 2359 O O . SER A 1 298 ? -8.432 -0.112 -12.168 1.00 86.44 298 SER A O 1
ATOM 2361 N N . SER A 1 299 ? -10.401 0.579 -11.393 1.00 76.88 299 SER A N 1
ATOM 2362 C CA . SER A 1 299 ? -10.388 1.822 -12.182 1.00 76.88 299 SER A CA 1
ATOM 2363 C C . SER A 1 299 ? -9.314 2.820 -11.722 1.00 76.88 299 SER A C 1
ATOM 2365 O O . SER A 1 299 ? -9.161 3.892 -12.310 1.00 76.88 299 SER A O 1
ATOM 2367 N N . THR A 1 300 ? -8.578 2.498 -10.653 1.00 77.12 300 THR A N 1
ATOM 2368 C CA . THR A 1 300 ? -7.501 3.325 -10.128 1.00 77.12 300 THR A CA 1
ATOM 2369 C C . THR A 1 300 ? -6.301 3.305 -11.062 1.00 77.12 300 THR A C 1
ATOM 2371 O O . THR A 1 300 ? -5.670 2.278 -11.317 1.00 77.12 300 THR A O 1
ATOM 2374 N N . ARG A 1 301 ? -5.973 4.500 -11.534 1.00 79.56 301 ARG A N 1
ATOM 2375 C CA . ARG A 1 301 ? -4.959 4.750 -12.547 1.00 79.56 301 ARG A CA 1
ATOM 2376 C C . ARG A 1 301 ? -3.565 4.976 -11.961 1.00 79.56 301 ARG A C 1
ATOM 2378 O O . ARG A 1 301 ? -3.418 5.231 -10.764 1.00 79.56 301 ARG A O 1
ATOM 2385 N N . ILE A 1 302 ? -2.543 4.924 -12.817 1.00 79.75 302 ILE A N 1
ATOM 2386 C CA . ILE A 1 302 ? -1.177 5.321 -12.447 1.00 79.75 302 ILE A CA 1
ATOM 2387 C C . ILE A 1 302 ? -1.167 6.842 -12.246 1.00 79.75 302 ILE A C 1
ATOM 2389 O O . ILE A 1 302 ? -1.618 7.596 -13.104 1.00 79.75 302 ILE A O 1
ATOM 2393 N N . THR A 1 303 ? -0.688 7.298 -11.089 1.00 81.44 303 THR A N 1
ATOM 2394 C CA . THR A 1 303 ? -0.672 8.721 -10.701 1.00 81.44 303 THR A CA 1
ATOM 2395 C C . THR A 1 303 ? 0.757 9.240 -10.566 1.00 81.44 303 THR A C 1
ATOM 2397 O O . THR A 1 303 ? 1.698 8.457 -10.506 1.00 81.44 303 THR A O 1
ATOM 2400 N N . GLN A 1 304 ? 0.950 10.556 -10.426 1.00 84.44 304 GLN A N 1
ATOM 2401 C CA . GLN A 1 304 ? 2.279 11.107 -10.125 1.00 84.44 304 GLN A CA 1
ATOM 2402 C C . GLN A 1 304 ? 2.895 10.496 -8.858 1.00 84.44 304 GLN A C 1
ATOM 2404 O O . GLN A 1 304 ? 4.077 10.181 -8.829 1.00 84.44 304 GLN A O 1
ATOM 2409 N N . ARG A 1 305 ? 2.072 10.221 -7.838 1.00 79.94 305 ARG A N 1
ATOM 2410 C CA . ARG A 1 305 ? 2.527 9.578 -6.599 1.00 79.94 305 ARG A CA 1
ATOM 2411 C C . ARG A 1 305 ? 3.189 8.221 -6.855 1.00 79.94 305 ARG A C 1
ATOM 2413 O O . ARG A 1 305 ? 4.105 7.854 -6.132 1.00 79.94 305 ARG A O 1
ATOM 2420 N N . TRP A 1 306 ? 2.733 7.475 -7.860 1.00 80.06 306 TRP A N 1
ATOM 2421 C CA . TRP A 1 306 ? 3.376 6.222 -8.258 1.00 80.06 306 TRP A CA 1
ATOM 2422 C C . TRP A 1 306 ? 4.783 6.441 -8.797 1.00 80.06 306 TRP A C 1
ATOM 2424 O O . TRP A 1 306 ? 5.700 5.721 -8.409 1.00 80.06 306 TRP A O 1
ATOM 2434 N N . ILE A 1 307 ? 4.946 7.448 -9.652 1.00 84.56 307 ILE A N 1
ATOM 2435 C CA . ILE A 1 307 ? 6.244 7.823 -10.213 1.00 84.56 307 ILE A CA 1
ATOM 2436 C C . ILE A 1 307 ? 7.195 8.235 -9.089 1.00 84.56 307 ILE A C 1
ATOM 2438 O O . ILE A 1 307 ? 8.284 7.677 -8.980 1.00 84.56 307 ILE A O 1
ATOM 2442 N N . ASP A 1 308 ? 6.738 9.094 -8.174 1.00 87.19 308 ASP A N 1
ATOM 2443 C CA . ASP A 1 308 ? 7.540 9.549 -7.035 1.00 87.19 308 ASP A CA 1
ATOM 2444 C C . ASP A 1 308 ? 8.012 8.377 -6.149 1.00 87.19 308 ASP A C 1
ATOM 2446 O O . ASP A 1 308 ? 9.130 8.384 -5.630 1.00 87.19 308 ASP A O 1
ATOM 2450 N N . GLU A 1 309 ? 7.163 7.363 -5.939 1.00 84.25 309 GLU A N 1
ATOM 2451 C CA . GLU A 1 309 ? 7.529 6.161 -5.178 1.00 84.25 309 GLU A CA 1
ATOM 2452 C C . GLU A 1 309 ? 8.540 5.289 -5.936 1.00 84.25 309 GLU A C 1
ATOM 2454 O O . GLU A 1 309 ? 9.450 4.742 -5.312 1.00 84.25 309 GLU A O 1
ATOM 2459 N N . ILE A 1 310 ? 8.433 5.182 -7.266 1.00 86.81 310 ILE A N 1
ATOM 2460 C CA . ILE A 1 310 ? 9.404 4.459 -8.104 1.00 86.81 310 ILE A CA 1
ATOM 2461 C C . ILE A 1 310 ? 10.767 5.152 -8.069 1.00 86.81 310 ILE A C 1
ATOM 2463 O O . ILE A 1 310 ? 11.787 4.479 -7.891 1.00 86.81 310 ILE A O 1
ATOM 2467 N N . GLU A 1 311 ? 10.802 6.476 -8.183 1.00 88.38 311 GLU A N 1
ATOM 2468 C CA . GLU A 1 311 ? 12.038 7.264 -8.127 1.00 88.38 311 GLU A CA 1
ATOM 2469 C C . GLU A 1 311 ? 12.735 7.153 -6.764 1.00 88.38 311 GLU A C 1
ATOM 2471 O O . GLU A 1 311 ? 13.963 7.079 -6.688 1.00 88.38 311 GLU A O 1
ATOM 2476 N N . LYS A 1 312 ? 11.958 7.066 -5.678 1.00 90.31 312 LYS A N 1
ATOM 2477 C CA . LYS A 1 312 ? 12.469 6.822 -4.316 1.00 90.31 312 LYS A CA 1
ATOM 2478 C C . LYS A 1 312 ? 12.772 5.347 -4.039 1.00 90.31 312 LYS A C 1
ATOM 2480 O O . LYS A 1 312 ? 13.352 5.024 -2.999 1.00 90.31 312 LYS A O 1
ATOM 2485 N N . SER A 1 313 ? 12.366 4.442 -4.926 1.00 88.88 313 SER A N 1
ATOM 2486 C CA . SER A 1 313 ? 12.574 3.005 -4.765 1.00 88.88 313 SER A CA 1
ATOM 2487 C C . SER A 1 313 ? 14.029 2.603 -5.053 1.00 88.88 313 SER A C 1
ATOM 2489 O O . SER A 1 313 ? 14.803 3.372 -5.633 1.00 88.88 313 SER A O 1
ATOM 2491 N N . PRO A 1 314 ? 14.419 1.353 -4.737 1.00 91.94 314 PRO A N 1
ATOM 2492 C CA . PRO A 1 314 ? 15.708 0.811 -5.157 1.00 91.94 314 PRO A CA 1
ATOM 2493 C C . PRO A 1 314 ? 15.973 0.902 -6.671 1.00 91.94 314 PRO A C 1
ATOM 2495 O O . PRO A 1 314 ? 17.132 1.020 -7.060 1.00 91.94 314 PRO A O 1
ATOM 2498 N N . ILE A 1 315 ? 14.936 0.880 -7.521 1.00 90.88 315 ILE A N 1
ATOM 2499 C CA . ILE A 1 315 ? 15.086 1.034 -8.978 1.00 90.88 315 ILE A CA 1
ATOM 2500 C C . ILE A 1 315 ? 15.504 2.462 -9.340 1.00 90.88 315 ILE A C 1
ATOM 2502 O O . ILE A 1 315 ? 16.474 2.641 -10.076 1.00 90.88 315 ILE A O 1
ATOM 2506 N N . GLY A 1 316 ? 14.835 3.473 -8.780 1.00 92.31 316 GLY A N 1
ATOM 2507 C CA . GLY A 1 316 ? 15.227 4.872 -8.963 1.00 92.31 316 GLY A CA 1
ATOM 2508 C C . GLY A 1 316 ? 16.642 5.147 -8.448 1.00 92.31 316 GLY A C 1
ATOM 2509 O O . GLY A 1 316 ? 17.425 5.831 -9.107 1.00 92.31 316 GLY A O 1
ATOM 2510 N N . GLY A 1 317 ? 17.030 4.500 -7.343 1.00 94.00 317 GLY A N 1
ATOM 2511 C CA . GLY A 1 317 ? 18.409 4.512 -6.849 1.00 94.00 317 GLY A CA 1
ATOM 2512 C C . GLY A 1 317 ? 19.430 3.953 -7.851 1.00 94.00 317 GLY A C 1
ATOM 2513 O O . GLY A 1 317 ? 20.486 4.557 -8.036 1.00 94.00 317 GLY A O 1
ATOM 2514 N N . ILE A 1 318 ? 19.121 2.840 -8.532 1.00 93.38 318 ILE A N 1
ATOM 2515 C CA . ILE A 1 318 ? 19.980 2.282 -9.597 1.00 93.38 318 ILE A CA 1
ATOM 2516 C C . ILE A 1 318 ? 20.128 3.283 -10.743 1.00 93.38 318 ILE A C 1
ATOM 2518 O O . ILE A 1 318 ? 21.253 3.538 -11.173 1.00 93.38 318 ILE A O 1
ATOM 2522 N N . HIS A 1 319 ? 19.015 3.855 -11.213 1.00 95.25 319 HIS A N 1
ATOM 2523 C CA . HIS A 1 319 ? 19.019 4.829 -12.304 1.00 95.25 319 HIS A CA 1
ATOM 2524 C C . HIS A 1 319 ? 19.899 6.040 -11.973 1.00 95.25 319 HIS A C 1
ATOM 2526 O O . HIS A 1 319 ? 20.807 6.369 -12.737 1.00 95.25 319 HIS A O 1
ATOM 2532 N N . LYS A 1 320 ? 19.695 6.641 -10.794 1.00 94.94 320 LYS A N 1
ATOM 2533 C CA . LYS A 1 320 ? 20.446 7.816 -10.338 1.00 94.94 320 LYS A CA 1
ATOM 2534 C C . LYS A 1 320 ? 21.949 7.544 -10.243 1.00 94.94 320 LYS A C 1
ATOM 2536 O O . LYS A 1 320 ? 22.741 8.284 -10.819 1.00 94.94 320 LYS A O 1
ATOM 2541 N N . VAL A 1 321 ? 22.341 6.462 -9.567 1.00 95.62 321 VAL A N 1
ATOM 2542 C CA . VAL A 1 321 ? 23.762 6.108 -9.397 1.00 95.62 321 VAL A CA 1
ATOM 2543 C C . VAL A 1 321 ? 24.421 5.796 -10.742 1.00 95.62 321 VAL A C 1
ATOM 2545 O O . VAL A 1 321 ? 25.576 6.161 -10.964 1.00 95.62 321 VAL A O 1
ATOM 2548 N N . ALA A 1 322 ? 23.708 5.126 -11.652 1.00 95.06 322 ALA A N 1
ATOM 2549 C CA . ALA A 1 322 ? 24.223 4.857 -12.989 1.00 95.06 322 ALA A CA 1
ATOM 2550 C C . ALA A 1 322 ? 24.425 6.152 -13.785 1.00 95.06 322 ALA A C 1
ATOM 2552 O O . ALA A 1 322 ? 25.499 6.340 -14.355 1.00 95.06 322 ALA A O 1
ATOM 2553 N N . ALA A 1 323 ? 23.444 7.060 -13.763 1.00 95.31 323 ALA A N 1
ATOM 2554 C CA . ALA A 1 323 ? 23.536 8.346 -14.445 1.00 95.31 323 ALA A CA 1
ATOM 2555 C C . ALA A 1 323 ? 24.717 9.185 -13.937 1.00 95.31 323 ALA A C 1
ATOM 2557 O O . ALA A 1 323 ? 25.517 9.655 -14.741 1.00 95.31 323 ALA A O 1
ATOM 2558 N N . GLU A 1 324 ? 24.898 9.292 -12.617 1.00 96.06 324 GLU A N 1
ATOM 2559 C CA . GLU A 1 324 ? 26.034 10.001 -12.004 1.00 96.06 324 GLU A CA 1
ATOM 2560 C C . GLU A 1 324 ? 27.388 9.443 -12.470 1.00 96.06 324 GLU A C 1
ATOM 2562 O O . GLU A 1 324 ? 28.282 10.197 -12.867 1.00 96.06 324 GLU A O 1
ATOM 2567 N N . LYS A 1 325 ? 27.535 8.112 -12.490 1.00 96.19 325 LYS A N 1
ATOM 2568 C CA . LYS A 1 325 ? 28.760 7.457 -12.967 1.00 96.19 325 LYS A CA 1
ATOM 2569 C C . LYS A 1 325 ? 29.006 7.688 -14.461 1.00 96.19 325 LYS A C 1
ATOM 2571 O O . LYS A 1 325 ? 30.145 7.926 -14.856 1.00 96.19 325 LYS A O 1
ATOM 2576 N N . ILE A 1 326 ? 27.965 7.610 -15.292 1.00 94.50 326 ILE A N 1
ATOM 2577 C CA . ILE A 1 326 ? 28.088 7.791 -16.746 1.00 94.50 326 ILE A CA 1
ATOM 2578 C C . ILE A 1 326 ? 28.433 9.240 -17.075 1.00 94.50 326 ILE A C 1
ATOM 2580 O O . ILE A 1 326 ? 29.350 9.460 -17.863 1.00 94.50 326 ILE A O 1
ATOM 2584 N N . MET A 1 327 ? 27.780 10.216 -16.437 1.00 95.56 327 MET A N 1
ATOM 2585 C CA . MET A 1 327 ? 28.132 11.634 -16.581 1.00 95.56 327 MET A CA 1
ATOM 2586 C C . MET A 1 327 ? 29.603 11.868 -16.245 1.00 95.56 327 MET A C 1
ATOM 2588 O O . MET A 1 327 ? 30.337 12.441 -17.047 1.00 95.56 327 MET A O 1
ATOM 2592 N N . SER A 1 328 ? 30.072 11.325 -15.116 1.00 94.56 328 SER A N 1
ATOM 2593 C CA . SER A 1 328 ? 31.480 11.440 -14.724 1.00 94.56 328 SER A CA 1
ATOM 2594 C C . SER A 1 328 ? 32.445 10.812 -15.736 1.00 94.56 328 SER A C 1
ATOM 2596 O O . SER A 1 328 ? 33.566 11.297 -15.865 1.00 94.56 328 SER A O 1
ATOM 2598 N N . ALA A 1 329 ? 32.050 9.737 -16.422 1.00 92.44 329 ALA A N 1
ATOM 2599 C CA . ALA A 1 329 ? 32.899 9.041 -17.390 1.00 92.44 329 ALA A CA 1
ATOM 2600 C C . ALA A 1 329 ? 32.890 9.682 -18.789 1.00 92.44 329 ALA A C 1
ATOM 2602 O O . ALA A 1 329 ? 33.857 9.539 -19.531 1.00 92.44 329 ALA A O 1
ATOM 2603 N N . THR A 1 330 ? 31.805 10.366 -19.154 1.00 91.19 330 THR A N 1
ATOM 2604 C CA . THR A 1 330 ? 31.574 10.910 -20.506 1.00 91.19 330 THR A CA 1
ATOM 2605 C C . THR A 1 330 ? 31.747 12.425 -20.590 1.00 91.19 330 THR A C 1
ATOM 2607 O O . THR A 1 330 ? 31.881 12.964 -21.684 1.00 91.19 330 THR A O 1
ATOM 2610 N N . GLY A 1 331 ? 31.741 13.125 -19.452 1.00 92.94 331 GLY A N 1
ATOM 2611 C CA . GLY A 1 331 ? 31.731 14.587 -19.404 1.00 92.94 331 GLY A CA 1
ATOM 2612 C C . GLY A 1 331 ? 30.358 15.210 -19.678 1.00 92.94 331 GLY A C 1
ATOM 2613 O O . GLY A 1 331 ? 30.273 16.434 -19.802 1.00 92.94 331 GLY A O 1
ATOM 2614 N N . LEU A 1 332 ? 29.294 14.399 -19.764 1.00 93.06 332 LEU A N 1
ATOM 2615 C CA . LEU A 1 332 ? 27.916 14.892 -19.815 1.00 93.06 332 LEU A CA 1
ATOM 2616 C C . LEU A 1 332 ? 27.583 15.666 -18.534 1.00 93.06 332 LEU A C 1
ATOM 2618 O O . LEU A 1 332 ? 28.080 15.342 -17.452 1.00 93.06 332 LEU A O 1
ATOM 2622 N N . LYS A 1 333 ? 26.763 16.713 -18.666 1.00 93.75 333 LYS A N 1
ATOM 2623 C CA . LYS A 1 333 ? 26.465 17.646 -17.566 1.00 93.75 333 LYS A CA 1
ATOM 2624 C C . LYS A 1 333 ? 25.051 17.501 -17.021 1.00 93.75 333 LYS A C 1
ATOM 2626 O O . LYS A 1 333 ? 24.827 17.895 -15.878 1.00 93.75 333 LYS A O 1
ATOM 2631 N N . ASP A 1 334 ? 24.133 16.960 -17.817 1.00 92.50 334 ASP A N 1
ATOM 2632 C CA . ASP A 1 334 ? 22.729 16.819 -17.456 1.00 92.50 334 ASP A CA 1
ATOM 2633 C C . ASP A 1 334 ? 22.325 15.331 -17.416 1.00 92.50 334 ASP A C 1
ATOM 2635 O O . ASP A 1 334 ? 22.627 14.586 -18.354 1.00 92.50 334 ASP A O 1
ATOM 2639 N N . PRO A 1 335 ? 21.623 14.860 -16.366 1.00 90.38 335 PRO A N 1
ATOM 2640 C CA . PRO A 1 335 ? 20.999 13.539 -16.363 1.00 90.38 335 PRO A CA 1
ATOM 2641 C C . PRO A 1 335 ? 20.121 13.259 -17.593 1.00 90.38 335 PRO A C 1
ATOM 2643 O O . PRO A 1 335 ? 20.063 12.111 -18.035 1.00 90.38 335 PRO A O 1
ATOM 2646 N N . ALA A 1 336 ? 19.488 14.286 -18.170 1.00 91.69 336 ALA A N 1
ATOM 2647 C CA . ALA A 1 336 ? 18.706 14.165 -19.399 1.00 91.69 336 ALA A CA 1
ATOM 2648 C C . ALA A 1 336 ? 19.563 13.747 -20.606 1.00 91.69 336 ALA A C 1
ATOM 2650 O O . ALA A 1 336 ? 19.078 13.022 -21.473 1.00 91.69 336 ALA A O 1
ATOM 2651 N N . ASP A 1 337 ? 20.845 14.126 -20.647 1.00 93.25 337 ASP A N 1
ATOM 2652 C CA . ASP A 1 337 ? 21.766 13.693 -21.705 1.00 93.25 337 ASP A CA 1
ATOM 2653 C C . ASP A 1 337 ? 22.073 12.193 -21.588 1.00 93.25 337 ASP A C 1
ATOM 2655 O O . ASP A 1 337 ? 22.187 11.484 -22.590 1.00 93.25 337 ASP A O 1
ATOM 2659 N N . VAL A 1 338 ? 22.189 11.687 -20.355 1.00 92.25 338 VAL A N 1
ATOM 2660 C CA . VAL A 1 338 ? 22.359 10.247 -20.116 1.00 92.25 338 VAL A CA 1
ATOM 2661 C C . VAL A 1 338 ? 21.093 9.490 -20.492 1.00 92.25 338 VAL A C 1
ATOM 2663 O O . VAL A 1 338 ? 21.173 8.417 -21.088 1.00 92.25 338 VAL A O 1
ATOM 2666 N N . GLU A 1 339 ? 19.926 10.041 -20.163 1.00 91.25 339 GLU A N 1
ATOM 2667 C CA . GLU A 1 339 ? 18.658 9.455 -20.575 1.00 91.25 339 GLU A CA 1
ATOM 2668 C C . GLU A 1 339 ? 18.553 9.407 -22.102 1.00 91.25 339 GLU A C 1
ATOM 2670 O O . GLU A 1 339 ? 18.305 8.339 -22.657 1.00 91.25 339 GLU A O 1
ATOM 2675 N N . ALA A 1 340 ? 18.854 10.506 -22.798 1.00 91.94 340 ALA A N 1
ATOM 2676 C CA . ALA A 1 340 ? 18.900 10.538 -24.258 1.00 91.94 340 ALA A CA 1
ATOM 2677 C C . ALA A 1 340 ? 19.843 9.464 -24.827 1.00 91.94 340 ALA A C 1
ATOM 2679 O O . ALA A 1 340 ? 19.485 8.777 -25.784 1.00 91.94 340 ALA A O 1
ATOM 2680 N N . LEU A 1 341 ? 21.000 9.244 -24.193 1.00 92.00 341 LEU A N 1
ATOM 2681 C CA . LEU A 1 341 ? 21.925 8.176 -24.568 1.00 92.00 341 LEU A CA 1
ATOM 2682 C C . LEU A 1 341 ? 21.320 6.768 -24.388 1.00 92.00 341 LEU A C 1
ATOM 2684 O O . LEU A 1 341 ? 21.578 5.896 -25.217 1.00 92.00 341 LEU A O 1
ATOM 2688 N N . TYR A 1 342 ? 20.500 6.520 -23.359 1.00 91.62 342 TYR A N 1
ATOM 2689 C CA . TYR A 1 342 ? 19.820 5.225 -23.172 1.00 91.62 342 TYR A CA 1
ATOM 2690 C C . TYR A 1 342 ? 18.799 4.899 -24.270 1.00 91.62 342 TYR A C 1
ATOM 2692 O O . TYR A 1 342 ? 18.545 3.716 -24.521 1.00 91.62 342 TYR A O 1
ATOM 2700 N N . TYR A 1 343 ? 18.222 5.925 -24.900 1.00 89.94 343 TYR A N 1
ATOM 2701 C CA . TYR A 1 343 ? 17.195 5.800 -25.940 1.00 89.94 343 TYR A CA 1
ATOM 2702 C C . TYR A 1 343 ? 17.707 6.096 -27.357 1.00 89.94 343 TYR A C 1
ATOM 2704 O O . TYR A 1 343 ? 16.925 6.033 -28.305 1.00 89.94 343 TYR A O 1
ATOM 2712 N N . ASP A 1 344 ? 18.996 6.399 -27.532 1.00 90.31 344 ASP A N 1
ATOM 2713 C CA . ASP A 1 344 ? 19.571 6.613 -28.863 1.00 90.31 344 ASP A CA 1
ATOM 2714 C C . ASP A 1 344 ? 19.661 5.293 -29.656 1.00 90.31 344 ASP A C 1
ATOM 2716 O O . ASP A 1 344 ? 19.447 4.201 -29.126 1.00 90.31 344 ASP A O 1
ATOM 2720 N N . SER A 1 345 ? 20.005 5.373 -30.939 1.00 88.69 345 SER A N 1
ATOM 2721 C CA . SER A 1 345 ? 20.236 4.199 -31.788 1.00 88.69 345 SER A CA 1
ATOM 2722 C C . SER A 1 345 ? 21.276 3.244 -31.190 1.00 88.69 345 SER A C 1
ATOM 2724 O O . SER A 1 345 ? 22.272 3.673 -30.601 1.00 88.69 345 SER A O 1
ATOM 2726 N N . VAL A 1 346 ? 21.075 1.939 -31.397 1.00 85.75 346 VAL A N 1
ATOM 2727 C CA . VAL A 1 346 ? 21.993 0.880 -30.937 1.00 85.75 346 VAL A CA 1
ATOM 2728 C C . VAL A 1 346 ? 23.424 1.137 -31.421 1.00 85.75 346 VAL A C 1
ATOM 2730 O O . VAL A 1 346 ? 24.378 0.886 -30.693 1.00 85.75 346 VAL A O 1
ATOM 2733 N N . GLU A 1 347 ? 23.576 1.684 -32.624 1.00 87.38 347 GLU A N 1
ATOM 2734 C CA . GLU A 1 347 ? 24.857 2.022 -33.237 1.00 87.38 347 GLU A CA 1
ATOM 2735 C C . GLU A 1 347 ? 25.607 3.104 -32.439 1.00 87.38 347 GLU A C 1
ATOM 2737 O O . GLU A 1 347 ? 26.754 2.895 -32.047 1.00 87.38 347 GLU A O 1
ATOM 2742 N N . LYS A 1 348 ? 24.950 4.216 -32.094 1.00 88.00 348 LYS A N 1
ATOM 2743 C CA . LYS A 1 348 ? 25.570 5.276 -31.277 1.00 88.00 348 LYS A CA 1
ATOM 2744 C C . LYS A 1 348 ? 25.790 4.865 -29.824 1.00 88.00 348 LYS A C 1
ATOM 2746 O O . LYS A 1 348 ? 26.777 5.266 -29.198 1.00 88.00 348 LYS A O 1
ATOM 2751 N N . GLN A 1 349 ? 24.890 4.043 -29.280 1.00 89.06 349 GLN A N 1
ATOM 2752 C CA . GLN A 1 349 ? 25.118 3.417 -27.980 1.00 89.06 349 GLN A CA 1
ATOM 2753 C C . GLN A 1 349 ? 26.398 2.579 -28.026 1.00 89.06 349 GLN A C 1
ATOM 2755 O O . GLN A 1 349 ? 27.238 2.706 -27.138 1.00 89.06 349 GLN A O 1
ATOM 2760 N N . ALA A 1 350 ? 26.592 1.777 -29.079 1.00 86.00 350 ALA A N 1
ATOM 2761 C CA . ALA A 1 350 ? 27.787 0.961 -29.257 1.00 86.00 350 ALA A CA 1
ATOM 2762 C C . ALA A 1 350 ? 29.064 1.806 -29.318 1.00 86.00 350 ALA A C 1
ATOM 2764 O O . ALA A 1 350 ? 30.021 1.489 -28.613 1.00 86.00 350 ALA A O 1
ATOM 2765 N N . GLU A 1 351 ? 29.073 2.888 -30.098 1.00 88.12 351 GLU A N 1
ATOM 2766 C CA . GLU A 1 351 ? 30.211 3.816 -30.190 1.00 88.12 351 GLU A CA 1
ATOM 2767 C C . GLU A 1 351 ? 30.600 4.378 -28.817 1.00 88.12 351 GLU A C 1
ATOM 2769 O O . GLU A 1 351 ? 31.768 4.341 -28.427 1.00 88.12 351 GLU A O 1
ATOM 2774 N N . THR A 1 352 ? 29.612 4.820 -28.036 1.00 87.75 352 THR A N 1
ATOM 2775 C CA . THR A 1 352 ? 29.852 5.369 -26.695 1.00 87.75 352 THR A CA 1
ATOM 2776 C C . THR A 1 352 ? 30.369 4.291 -25.737 1.00 87.75 352 THR A C 1
ATOM 2778 O O . THR A 1 352 ? 31.390 4.464 -25.063 1.00 87.75 352 THR A O 1
ATOM 2781 N N . VAL A 1 353 ? 29.697 3.138 -25.712 1.00 87.88 353 VAL A N 1
ATOM 2782 C CA . VAL A 1 353 ? 29.961 2.024 -24.789 1.00 87.88 353 VAL A CA 1
ATOM 2783 C C . VAL A 1 353 ? 31.292 1.318 -25.088 1.00 87.88 353 VAL A C 1
ATOM 2785 O O . VAL A 1 353 ? 31.893 0.751 -24.173 1.00 87.88 353 VAL A O 1
ATOM 2788 N N . GLN A 1 354 ? 31.814 1.376 -26.318 1.00 87.69 354 GLN A N 1
ATOM 2789 C CA . GLN A 1 354 ? 33.137 0.828 -26.662 1.00 87.69 354 GLN A CA 1
ATOM 2790 C C . GLN A 1 354 ? 34.268 1.448 -25.832 1.00 87.69 354 GLN A C 1
ATOM 2792 O O . GLN A 1 354 ? 35.211 0.747 -25.462 1.00 87.69 354 GLN A O 1
ATOM 2797 N N . SER A 1 355 ? 34.147 2.733 -25.488 1.00 89.12 355 SER A N 1
ATOM 2798 C CA . SER A 1 355 ? 35.126 3.442 -24.655 1.00 89.12 355 SER A CA 1
ATOM 2799 C C . SER A 1 355 ? 35.045 3.076 -23.166 1.00 89.12 355 SER A C 1
ATOM 2801 O O . SER A 1 355 ? 35.978 3.334 -22.403 1.00 89.12 355 SER A O 1
ATOM 2803 N N . PHE A 1 356 ? 33.944 2.460 -22.726 1.00 92.81 356 PHE A N 1
ATOM 2804 C CA . PHE A 1 356 ? 33.701 2.182 -21.315 1.00 92.81 356 PHE A CA 1
ATOM 2805 C C . PHE A 1 356 ? 34.503 0.980 -20.817 1.00 92.81 356 PHE A C 1
ATOM 2807 O O . PHE A 1 356 ? 34.626 -0.048 -21.487 1.00 92.81 356 PHE A O 1
ATOM 2814 N N . SER A 1 357 ? 34.972 1.069 -19.571 1.00 91.81 357 SER A N 1
ATOM 2815 C CA . SER A 1 357 ? 35.498 -0.087 -18.841 1.00 91.81 357 SER A CA 1
ATOM 2816 C C . SER A 1 357 ? 34.411 -1.161 -18.655 1.00 91.81 357 SER A C 1
ATOM 2818 O O . SER A 1 357 ? 33.220 -0.842 -18.686 1.00 91.81 357 SER A O 1
ATOM 2820 N N . PRO A 1 358 ? 34.767 -2.435 -18.397 1.00 89.31 358 PRO A N 1
ATOM 2821 C CA . PRO A 1 358 ? 33.775 -3.480 -18.134 1.00 89.31 358 PRO A CA 1
ATOM 2822 C C . PRO A 1 358 ? 32.766 -3.123 -17.028 1.00 89.31 358 PRO A C 1
ATOM 2824 O O . PRO A 1 358 ? 31.577 -3.398 -17.176 1.00 89.31 358 PRO A O 1
ATOM 2827 N N . GLU A 1 359 ? 33.214 -2.466 -15.950 1.00 90.19 359 GLU A N 1
ATOM 2828 C CA . GLU A 1 359 ? 32.330 -1.993 -14.873 1.00 90.19 359 GLU A CA 1
ATOM 2829 C C . GLU A 1 359 ? 31.371 -0.898 -15.359 1.00 90.19 359 GLU A C 1
ATOM 2831 O O . GLU A 1 359 ? 30.185 -0.907 -15.017 1.00 90.19 359 GLU A O 1
ATOM 2836 N N . MET A 1 360 ? 31.861 0.037 -16.176 1.00 93.62 360 MET A N 1
ATOM 2837 C CA . MET A 1 360 ? 31.035 1.114 -16.717 1.00 93.62 360 MET A CA 1
ATOM 2838 C C . MET A 1 360 ? 30.006 0.605 -17.720 1.00 93.62 360 MET A C 1
ATOM 2840 O O . MET A 1 360 ? 28.879 1.091 -17.720 1.00 93.62 360 MET A O 1
ATOM 2844 N N . ARG A 1 361 ? 30.333 -0.420 -18.511 1.00 91.19 361 ARG A N 1
ATOM 2845 C CA . ARG A 1 361 ? 29.358 -1.057 -19.406 1.00 91.19 361 ARG A CA 1
ATOM 2846 C C . ARG A 1 361 ? 28.230 -1.750 -18.645 1.00 91.19 361 ARG A C 1
ATOM 2848 O O . ARG A 1 361 ? 27.064 -1.622 -19.001 1.00 91.19 361 ARG A O 1
ATOM 2855 N N . GLU A 1 362 ? 28.568 -2.432 -17.556 1.00 89.12 362 GLU A N 1
ATOM 2856 C CA . GLU A 1 362 ? 27.576 -3.034 -16.664 1.00 89.12 362 GLU A CA 1
ATOM 2857 C C . GLU A 1 362 ? 26.727 -1.961 -15.956 1.00 89.12 362 GLU A C 1
ATOM 2859 O O . GLU A 1 362 ? 25.512 -2.105 -15.828 1.00 89.12 362 GLU A O 1
ATOM 2864 N N . THR A 1 363 ? 27.346 -0.850 -15.545 1.00 92.31 363 THR A N 1
ATOM 2865 C CA . THR A 1 363 ? 26.645 0.312 -14.974 1.00 92.31 363 THR A CA 1
ATOM 2866 C C . THR A 1 363 ? 25.665 0.921 -15.979 1.00 92.31 363 THR A C 1
ATOM 2868 O O . THR A 1 363 ? 24.507 1.146 -15.630 1.00 92.31 363 THR A O 1
ATOM 2871 N N . PHE A 1 364 ? 26.096 1.115 -17.230 1.00 93.75 364 PHE A N 1
ATOM 2872 C CA . PHE A 1 364 ? 25.263 1.601 -18.331 1.00 93.75 364 PHE A CA 1
ATOM 2873 C C . PHE A 1 364 ? 24.045 0.709 -18.554 1.00 93.75 364 PHE A C 1
ATOM 2875 O O . PHE A 1 364 ? 22.916 1.194 -18.552 1.00 93.75 364 PHE A O 1
ATOM 2882 N N . LYS A 1 365 ? 24.255 -0.609 -18.639 1.00 90.44 365 LYS A N 1
ATOM 2883 C CA . LYS A 1 365 ? 23.172 -1.583 -18.813 1.00 90.44 365 LYS A CA 1
ATOM 2884 C C . LYS A 1 365 ? 22.133 -1.507 -17.691 1.00 90.44 365 LYS A C 1
ATOM 2886 O O . LYS A 1 365 ? 20.935 -1.450 -17.956 1.00 90.44 365 LYS A O 1
ATOM 2891 N N . ARG A 1 366 ? 22.572 -1.471 -16.429 1.00 91.56 366 ARG A N 1
ATOM 2892 C CA . ARG A 1 366 ? 21.658 -1.378 -15.275 1.00 91.56 366 ARG A CA 1
ATOM 2893 C C . ARG A 1 366 ? 20.889 -0.062 -15.259 1.00 91.56 366 ARG A C 1
ATOM 2895 O O . ARG A 1 366 ? 19.688 -0.073 -14.996 1.00 91.56 366 ARG A O 1
ATOM 2902 N N . GLY A 1 367 ? 21.571 1.044 -15.557 1.00 93.81 367 GLY A N 1
ATOM 2903 C CA . GLY A 1 367 ? 20.959 2.364 -15.683 1.00 93.81 367 GLY A CA 1
ATOM 2904 C C . GLY A 1 367 ? 19.885 2.398 -16.765 1.00 93.81 367 GLY A C 1
ATOM 2905 O O . GLY A 1 367 ? 18.775 2.852 -16.504 1.00 93.81 367 GLY A O 1
ATOM 2906 N N . LYS A 1 368 ? 20.176 1.808 -17.928 1.00 93.81 368 LYS A N 1
ATOM 2907 C CA . LYS A 1 368 ? 19.254 1.682 -19.060 1.00 93.81 368 LYS A CA 1
ATOM 2908 C C . LYS A 1 368 ? 18.006 0.860 -18.723 1.00 93.81 368 LYS A C 1
ATOM 2910 O O . LYS A 1 368 ? 16.894 1.318 -18.974 1.00 93.81 368 LYS A O 1
ATOM 2915 N N . ILE A 1 369 ? 18.161 -0.314 -18.096 1.00 91.50 369 ILE A N 1
ATOM 2916 C CA . ILE A 1 369 ? 17.016 -1.136 -17.653 1.00 91.50 369 ILE A CA 1
ATOM 2917 C C . ILE A 1 369 ? 16.152 -0.357 -16.649 1.00 91.50 369 ILE A C 1
ATOM 2919 O O . ILE A 1 369 ? 14.928 -0.340 -16.773 1.00 91.50 369 ILE A O 1
ATOM 2923 N N . ALA A 1 370 ? 16.778 0.308 -15.671 1.00 92.62 370 ALA A N 1
ATOM 2924 C CA . ALA A 1 370 ? 16.064 1.102 -14.672 1.00 92.62 370 ALA A CA 1
ATOM 2925 C C . ALA A 1 370 ? 15.341 2.314 -15.291 1.00 92.62 370 ALA A C 1
ATOM 2927 O O . ALA A 1 370 ? 14.188 2.563 -14.947 1.00 92.62 370 ALA A O 1
ATOM 2928 N N . SER A 1 371 ? 15.974 3.020 -16.235 1.00 93.88 371 SER A N 1
ATOM 2929 C CA . SER A 1 371 ? 15.370 4.141 -16.969 1.00 93.88 371 SER A CA 1
ATOM 2930 C C . SER A 1 371 ? 14.140 3.695 -17.762 1.00 93.88 371 SER A C 1
ATOM 2932 O O . SER A 1 371 ? 13.066 4.273 -17.607 1.00 93.88 371 SER A O 1
ATOM 2934 N N . LYS A 1 372 ? 14.250 2.602 -18.529 1.00 93.56 372 LYS A N 1
ATOM 2935 C CA . LYS A 1 372 ? 13.121 2.041 -19.290 1.00 93.56 372 LYS A CA 1
ATOM 2936 C C . LYS A 1 372 ? 11.964 1.600 -18.404 1.00 93.56 372 LYS A C 1
ATOM 2938 O O . LYS A 1 372 ? 10.804 1.788 -18.762 1.00 93.56 372 LYS A O 1
ATOM 2943 N N . PHE A 1 373 ? 12.269 1.058 -17.228 1.00 91.00 373 PHE A N 1
ATOM 2944 C CA . PHE A 1 373 ? 11.247 0.733 -16.242 1.00 91.00 373 PHE A CA 1
ATOM 2945 C C . PHE A 1 373 ? 10.532 1.984 -15.714 1.00 91.00 373 PHE A C 1
ATOM 2947 O O . PHE A 1 373 ? 9.309 1.993 -15.641 1.00 91.00 373 PHE A O 1
ATOM 2954 N N . ILE A 1 374 ? 11.259 3.055 -15.385 1.00 91.56 374 ILE A N 1
ATOM 2955 C CA . ILE A 1 374 ? 10.649 4.328 -14.962 1.00 91.56 374 ILE A CA 1
ATOM 2956 C C . ILE A 1 374 ? 9.764 4.889 -16.085 1.00 91.56 374 ILE A C 1
ATOM 2958 O O . ILE A 1 374 ? 8.604 5.232 -15.849 1.00 91.56 374 ILE A O 1
ATOM 2962 N N . ARG A 1 375 ? 10.271 4.894 -17.324 1.00 92.81 375 ARG A N 1
ATOM 2963 C CA . ARG A 1 375 ? 9.552 5.375 -18.510 1.00 92.81 375 ARG A CA 1
ATOM 2964 C C . ARG A 1 375 ? 8.247 4.627 -18.760 1.00 92.81 375 ARG A C 1
ATOM 2966 O O . ARG A 1 375 ? 7.246 5.272 -19.062 1.00 92.81 375 ARG A O 1
ATOM 2973 N N . TYR A 1 376 ? 8.236 3.306 -18.571 1.00 91.44 376 TYR A N 1
ATOM 2974 C CA . TYR A 1 376 ? 7.025 2.487 -18.675 1.00 91.44 376 TYR A CA 1
ATOM 2975 C C . TYR A 1 376 ? 5.894 3.019 -17.776 1.00 91.44 376 TYR A C 1
ATOM 2977 O O . TYR A 1 376 ? 4.757 3.206 -18.219 1.00 91.44 376 TYR A O 1
ATOM 2985 N N . PHE A 1 377 ? 6.210 3.334 -16.516 1.00 88.06 377 PHE A N 1
ATOM 2986 C CA . PHE A 1 377 ? 5.224 3.882 -15.584 1.00 88.06 377 PHE A CA 1
ATOM 2987 C C . PHE A 1 377 ? 4.840 5.327 -15.918 1.00 88.06 377 PHE A C 1
ATOM 2989 O O . PHE A 1 377 ? 3.664 5.670 -15.797 1.00 88.06 377 PHE A O 1
ATOM 2996 N N . CYS A 1 378 ? 5.778 6.156 -16.391 1.00 89.75 378 CYS A N 1
ATOM 2997 C CA . CYS A 1 378 ? 5.470 7.512 -16.864 1.00 89.75 378 CYS A CA 1
ATOM 2998 C C . CYS A 1 378 ? 4.464 7.492 -18.023 1.00 89.75 378 CYS A C 1
ATOM 3000 O O . CYS A 1 378 ? 3.442 8.168 -17.962 1.00 89.75 378 CYS A O 1
ATOM 3002 N N . ASN A 1 379 ? 4.684 6.645 -19.027 1.00 90.00 379 ASN A N 1
ATOM 3003 C CA . ASN A 1 379 ? 3.734 6.447 -20.123 1.00 90.00 379 ASN A CA 1
ATOM 3004 C C . ASN A 1 379 ? 2.381 5.923 -19.616 1.00 90.00 379 ASN A C 1
ATOM 3006 O O . ASN A 1 379 ? 1.335 6.341 -20.099 1.00 90.00 379 ASN A O 1
ATOM 3010 N N . GLY A 1 380 ? 2.382 5.047 -18.605 1.00 88.00 380 GLY A N 1
ATOM 3011 C CA . GLY A 1 380 ? 1.157 4.577 -17.956 1.00 88.00 380 GLY A CA 1
ATOM 3012 C C . GLY A 1 380 ? 0.351 5.702 -17.292 1.00 88.00 380 GLY A C 1
ATOM 3013 O O . GLY A 1 380 ? -0.884 5.691 -17.338 1.00 88.00 380 GLY A O 1
ATOM 3014 N N . ARG A 1 381 ? 1.029 6.705 -16.716 1.00 90.94 381 ARG A N 1
ATOM 3015 C CA . ARG A 1 381 ? 0.401 7.944 -16.226 1.00 90.94 381 ARG A CA 1
ATOM 3016 C C . ARG A 1 381 ? -0.152 8.774 -17.387 1.00 90.94 381 ARG A C 1
ATOM 3018 O O . ARG A 1 381 ? -1.285 9.230 -17.300 1.00 90.94 381 ARG A O 1
ATOM 3025 N N . ASP A 1 382 ? 0.598 8.933 -18.472 1.00 90.88 382 ASP A N 1
ATOM 3026 C CA . ASP A 1 382 ? 0.153 9.724 -19.627 1.00 90.88 382 ASP A CA 1
ATOM 3027 C C . ASP A 1 382 ? -1.100 9.107 -20.287 1.00 90.88 382 ASP A C 1
ATOM 3029 O O . ASP A 1 382 ? -2.072 9.816 -20.555 1.00 90.88 382 ASP A O 1
ATOM 3033 N N . ILE A 1 383 ? -1.139 7.775 -20.444 1.00 89.81 383 ILE A N 1
ATOM 3034 C CA . ILE A 1 383 ? -2.345 7.026 -20.852 1.00 89.81 383 ILE A CA 1
ATOM 3035 C C . ILE A 1 383 ? -3.482 7.327 -19.872 1.00 89.81 383 ILE A C 1
ATOM 3037 O O . ILE A 1 383 ? -4.581 7.711 -20.265 1.00 89.81 383 ILE A O 1
ATOM 3041 N N . SER A 1 384 ? -3.200 7.221 -18.575 1.00 88.38 384 SER A N 1
ATOM 3042 C CA . SER A 1 384 ? -4.179 7.464 -17.519 1.00 88.38 384 SER A CA 1
ATOM 3043 C C . SER A 1 384 ? -4.756 8.886 -17.525 1.00 88.38 384 SER A C 1
ATOM 3045 O O . SER A 1 384 ? -5.921 9.076 -17.172 1.00 88.38 384 SER A O 1
ATOM 3047 N N . GLU A 1 385 ? -3.986 9.896 -17.903 1.00 91.31 385 GLU A N 1
ATOM 3048 C CA . GLU A 1 385 ? -4.473 11.269 -18.045 1.00 91.31 385 GLU A CA 1
ATOM 3049 C C . GLU A 1 385 ? -5.298 11.431 -19.325 1.00 91.31 385 GLU A C 1
ATOM 3051 O O . GLU A 1 385 ? -6.379 12.027 -19.296 1.00 91.31 385 GLU A O 1
ATOM 3056 N N . ALA A 1 386 ? -4.855 10.818 -20.421 1.00 92.75 386 ALA A N 1
ATOM 3057 C CA . ALA A 1 386 ? -5.554 10.847 -21.695 1.00 92.75 386 ALA A CA 1
ATOM 3058 C C . ALA A 1 386 ? -6.937 10.170 -21.634 1.00 92.75 386 ALA A C 1
ATOM 3060 O O . ALA A 1 386 ? -7.922 10.776 -22.064 1.00 92.75 386 ALA A O 1
ATOM 3061 N N . GLU A 1 387 ? -7.094 8.979 -21.034 1.00 92.25 387 GLU A N 1
ATOM 3062 C CA . GLU A 1 387 ? -8.447 8.387 -20.972 1.00 92.25 387 GLU A CA 1
ATOM 3063 C C . GLU A 1 387 ? -9.366 9.139 -19.988 1.00 92.25 387 GLU A C 1
ATOM 3065 O O . GLU A 1 387 ? -10.588 9.080 -20.131 1.00 92.25 387 GLU A O 1
ATOM 3070 N N . LYS A 1 388 ? -8.825 9.921 -19.039 1.00 91.50 388 LYS A N 1
ATOM 3071 C CA . LYS A 1 388 ? -9.637 10.846 -18.228 1.00 91.50 388 LYS A CA 1
ATOM 3072 C C . LYS A 1 388 ? -10.186 11.979 -19.096 1.00 91.50 388 LYS A C 1
ATOM 3074 O O . LYS A 1 388 ? -11.352 12.346 -18.943 1.00 91.50 388 LYS A O 1
ATOM 3079 N N . VAL A 1 389 ? -9.385 12.509 -20.022 1.00 94.56 389 VAL A N 1
ATOM 3080 C CA . VAL A 1 389 ? -9.858 13.486 -21.017 1.00 94.56 389 VAL A CA 1
ATOM 3081 C C . VAL A 1 389 ? -10.979 12.873 -21.859 1.00 94.56 389 VAL A C 1
ATOM 3083 O O . VAL A 1 389 ? -12.054 13.465 -21.934 1.00 94.56 389 VAL A O 1
ATOM 3086 N N . LEU A 1 390 ? -10.800 11.652 -22.380 1.00 94.56 390 LEU A N 1
ATOM 3087 C CA . LEU A 1 390 ? -11.842 10.943 -23.142 1.00 94.56 390 LEU A CA 1
ATOM 3088 C C . LEU A 1 390 ? -13.161 10.763 -22.374 1.00 94.56 390 LEU A C 1
ATOM 3090 O O . LEU A 1 390 ? -14.233 10.787 -22.979 1.00 94.56 390 LEU A O 1
ATOM 3094 N N . GLN A 1 391 ? -13.100 10.571 -21.058 1.00 93.56 391 GLN A N 1
ATOM 3095 C CA . GLN A 1 391 ? -14.286 10.363 -20.221 1.00 93.56 391 GLN A CA 1
ATOM 3096 C C . GLN A 1 391 ? -15.003 11.664 -19.849 1.00 93.56 391 GLN A C 1
ATOM 3098 O O . GLN A 1 391 ? -16.200 11.642 -19.577 1.00 93.56 391 GLN A O 1
ATOM 3103 N N . THR A 1 392 ? -14.286 12.787 -19.809 1.00 95.31 392 THR A N 1
ATOM 3104 C CA . THR A 1 392 ? -14.791 14.041 -19.221 1.00 95.31 392 THR A CA 1
ATOM 3105 C C . THR A 1 392 ? -15.075 15.139 -20.235 1.00 95.31 392 THR A C 1
ATOM 3107 O O . THR A 1 392 ? -15.742 16.114 -19.894 1.00 95.31 392 THR A O 1
ATOM 3110 N N . THR A 1 393 ? -14.592 15.007 -21.471 1.00 96.00 393 THR A N 1
ATOM 3111 C CA . THR A 1 393 ? -14.768 16.030 -22.505 1.00 96.00 393 THR A CA 1
ATOM 3112 C C . THR A 1 393 ? -15.667 15.569 -23.654 1.00 96.00 393 THR A C 1
ATOM 3114 O O . THR A 1 393 ? -15.610 14.417 -24.097 1.00 96.00 393 THR A O 1
ATOM 3117 N N . SER A 1 394 ? -16.487 16.496 -24.156 1.00 96.56 394 SER A N 1
ATOM 3118 C CA . SER A 1 394 ? -17.282 16.350 -25.383 1.00 96.56 394 SER A CA 1
ATOM 3119 C C . SER A 1 394 ? -16.600 16.943 -26.623 1.00 96.56 394 SER A C 1
ATOM 3121 O O . SER A 1 394 ? -17.109 16.791 -27.725 1.00 96.56 394 SER A O 1
ATOM 3123 N N . ASP A 1 395 ? -15.466 17.623 -26.449 1.00 97.88 395 ASP A N 1
ATOM 3124 C CA . ASP A 1 395 ? -14.681 18.258 -27.509 1.00 97.88 395 ASP A CA 1
ATOM 3125 C C . ASP A 1 395 ? -13.965 17.191 -28.360 1.00 97.88 395 ASP A C 1
ATOM 3127 O O . ASP A 1 395 ? -13.094 16.472 -27.865 1.00 97.88 395 ASP A O 1
ATOM 3131 N N . GLU A 1 396 ? -14.358 17.053 -29.630 1.00 97.56 396 GLU A N 1
ATOM 3132 C CA . GLU A 1 396 ? -13.855 16.005 -30.528 1.00 97.56 396 GLU A CA 1
ATOM 3133 C C . GLU A 1 396 ? -12.353 16.123 -30.812 1.00 97.56 396 GLU A C 1
ATOM 3135 O O . GLU A 1 396 ? -11.674 15.099 -30.904 1.00 97.56 396 GLU A O 1
ATOM 3140 N N . GLU A 1 397 ? -11.808 17.341 -30.880 1.00 96.94 397 GLU A N 1
ATOM 3141 C CA . GLU A 1 397 ? -10.379 17.564 -31.117 1.00 96.94 397 GLU A CA 1
ATOM 3142 C C . GLU A 1 397 ? -9.559 17.092 -29.913 1.00 96.94 397 GLU A C 1
ATOM 3144 O O . GLU A 1 397 ? -8.592 16.338 -30.059 1.00 96.94 397 GLU A O 1
ATOM 3149 N N . LYS A 1 398 ? -9.999 17.443 -28.697 1.00 97.19 398 LYS A N 1
ATOM 3150 C CA . LYS A 1 398 ? -9.362 16.957 -27.460 1.00 97.19 398 LYS A CA 1
ATOM 3151 C C . LYS A 1 398 ? -9.477 15.448 -27.309 1.00 97.19 398 LYS A C 1
ATOM 3153 O O . LYS A 1 398 ? -8.534 14.815 -26.835 1.00 97.19 398 LYS A O 1
ATOM 3158 N N . ARG A 1 399 ? -10.605 14.859 -27.717 1.00 97.62 399 ARG A N 1
ATOM 3159 C CA . ARG A 1 399 ? -10.777 13.400 -27.718 1.00 97.62 399 ARG A CA 1
ATOM 3160 C C . ARG A 1 399 ? -9.830 12.731 -28.711 1.00 97.62 399 ARG A C 1
ATOM 3162 O O . ARG A 1 399 ? -9.179 11.759 -28.343 1.00 97.62 399 ARG A O 1
ATOM 3169 N N . ALA A 1 400 ? -9.703 13.262 -29.926 1.00 97.06 400 ALA A N 1
ATOM 3170 C CA . ALA A 1 400 ? -8.781 12.736 -30.931 1.00 97.06 400 ALA A CA 1
ATOM 3171 C C . ALA A 1 400 ? -7.317 12.830 -30.467 1.00 97.06 400 ALA A C 1
ATOM 3173 O O . ALA A 1 400 ? -6.569 11.860 -30.586 1.00 97.06 400 ALA A O 1
ATOM 3174 N N . ALA A 1 401 ? -6.922 13.959 -29.868 1.00 97.50 401 ALA A N 1
ATOM 3175 C CA . ALA A 1 401 ? -5.590 14.131 -29.292 1.00 97.50 401 ALA A CA 1
ATOM 3176 C C . ALA A 1 401 ? -5.322 13.141 -28.144 1.00 97.50 401 ALA A C 1
ATOM 3178 O O . ALA A 1 401 ? -4.262 12.518 -28.102 1.00 97.50 401 ALA A O 1
ATOM 3179 N N . ALA A 1 402 ? -6.291 12.947 -27.245 1.00 96.50 402 ALA A N 1
ATOM 3180 C CA . ALA A 1 402 ? -6.181 11.979 -26.158 1.00 96.50 402 ALA A CA 1
ATOM 3181 C C . ALA A 1 402 ? -6.085 10.532 -26.670 1.00 96.50 402 ALA A C 1
ATOM 3183 O O . ALA A 1 402 ? -5.242 9.774 -26.196 1.00 96.50 402 ALA A O 1
ATOM 3184 N N . GLN A 1 403 ? -6.892 10.155 -27.667 1.00 97.50 403 GLN A N 1
ATOM 3185 C CA . GLN A 1 403 ? -6.824 8.823 -28.274 1.00 97.50 403 GLN A CA 1
ATOM 3186 C C . GLN A 1 403 ? -5.459 8.569 -28.917 1.00 97.50 403 GLN A C 1
ATOM 3188 O O . GLN A 1 403 ? -4.867 7.518 -28.698 1.00 97.50 403 GLN A O 1
ATOM 3193 N N . LYS A 1 404 ? -4.915 9.562 -29.630 1.00 97.06 404 LYS A N 1
ATOM 3194 C CA . LYS A 1 404 ? -3.571 9.477 -30.208 1.00 97.06 404 LYS A CA 1
ATOM 3195 C C . LYS A 1 404 ? -2.504 9.220 -29.138 1.00 97.06 404 LYS A C 1
ATOM 3197 O O . LYS A 1 404 ? -1.664 8.347 -29.328 1.00 97.06 404 LYS A O 1
ATOM 3202 N N . ILE A 1 405 ? -2.564 9.931 -28.007 1.00 96.31 405 ILE A N 1
ATOM 3203 C CA . ILE A 1 405 ? -1.653 9.698 -26.873 1.00 96.31 405 ILE A CA 1
ATOM 3204 C C . ILE A 1 405 ? -1.790 8.260 -26.364 1.00 96.31 405 ILE A C 1
ATOM 3206 O O . ILE A 1 405 ? -0.781 7.598 -26.143 1.00 96.31 405 ILE A O 1
ATOM 3210 N N . ILE A 1 406 ? -3.019 7.763 -26.195 1.00 93.50 406 ILE A N 1
ATOM 3211 C CA . ILE A 1 406 ? -3.264 6.391 -25.731 1.00 93.50 406 ILE A CA 1
ATOM 3212 C C . ILE A 1 406 ? -2.643 5.379 -26.691 1.00 93.50 406 ILE A C 1
ATOM 3214 O O . ILE A 1 406 ? -1.919 4.495 -26.235 1.00 93.50 406 ILE A O 1
ATOM 3218 N N . ASP A 1 407 ? -2.878 5.517 -27.993 1.00 93.25 407 ASP A N 1
ATOM 3219 C CA . ASP A 1 407 ? -2.386 4.574 -29.000 1.00 93.25 407 ASP A CA 1
ATOM 3220 C C . ASP A 1 407 ? -0.848 4.568 -29.054 1.00 93.25 407 ASP A C 1
ATOM 3222 O O . ASP A 1 407 ? -0.224 3.506 -28.969 1.00 93.25 407 ASP A O 1
ATOM 3226 N N . GLU A 1 408 ? -0.229 5.753 -29.112 1.00 94.19 408 GLU A N 1
ATOM 3227 C CA . GLU A 1 408 ? 1.231 5.915 -29.143 1.00 94.19 408 GLU A CA 1
ATOM 3228 C C . GLU A 1 408 ? 1.890 5.353 -27.877 1.00 94.19 408 GLU A C 1
ATOM 3230 O O . GLU A 1 408 ? 2.838 4.565 -27.951 1.00 94.19 408 GLU A O 1
ATOM 3235 N N . LYS A 1 409 ? 1.369 5.715 -26.700 1.00 93.19 409 LYS A N 1
ATOM 3236 C CA . LYS A 1 409 ? 1.941 5.300 -25.414 1.00 93.19 409 LYS A CA 1
ATOM 3237 C C . LYS A 1 409 ? 1.686 3.839 -25.087 1.00 93.19 409 LYS A C 1
ATOM 3239 O O . LYS A 1 409 ? 2.536 3.217 -24.454 1.00 93.19 409 LYS A O 1
ATOM 3244 N N . THR A 1 410 ? 0.567 3.272 -25.531 1.00 89.81 410 THR A N 1
ATOM 3245 C CA . THR A 1 410 ? 0.287 1.838 -25.366 1.00 89.81 410 THR A CA 1
ATOM 3246 C C . THR A 1 410 ? 1.260 0.999 -26.187 1.00 89.81 410 THR A C 1
ATOM 3248 O O . THR A 1 410 ? 1.798 0.018 -25.671 1.00 89.81 410 THR A O 1
ATOM 3251 N N . ALA A 1 411 ? 1.541 1.408 -27.429 1.00 87.88 411 ALA A N 1
ATOM 3252 C CA . ALA A 1 411 ? 2.543 0.751 -28.263 1.00 87.88 411 ALA A CA 1
ATOM 3253 C C . ALA A 1 411 ? 3.952 0.855 -27.647 1.00 87.88 411 ALA A C 1
ATOM 3255 O O . ALA A 1 411 ? 4.624 -0.164 -27.495 1.00 87.88 411 ALA A O 1
ATOM 3256 N N . GLU A 1 412 ? 4.360 2.055 -27.205 1.00 90.25 412 GLU A N 1
ATOM 3257 C CA . GLU A 1 412 ? 5.648 2.276 -26.518 1.00 90.25 412 GLU A CA 1
ATOM 3258 C C . GLU A 1 412 ? 5.768 1.401 -25.252 1.00 90.25 412 GLU A C 1
ATOM 3260 O O . GLU A 1 412 ? 6.808 0.789 -24.999 1.00 90.25 412 GLU A O 1
ATOM 3265 N N . ASN A 1 413 ? 4.693 1.287 -24.464 1.00 87.56 413 ASN A N 1
ATOM 3266 C CA . ASN A 1 413 ? 4.691 0.499 -23.231 1.00 87.56 413 ASN A CA 1
ATOM 3267 C C . ASN A 1 413 ? 4.781 -1.007 -23.438 1.00 87.56 413 ASN A C 1
ATOM 3269 O O . ASN A 1 413 ? 5.383 -1.676 -22.596 1.00 87.56 413 ASN A O 1
ATOM 3273 N N . ALA A 1 414 ? 4.215 -1.541 -24.520 1.00 85.75 414 ALA A N 1
ATOM 3274 C CA . ALA A 1 414 ? 4.357 -2.956 -24.844 1.00 85.75 414 ALA A CA 1
ATOM 3275 C C . ALA A 1 414 ? 5.842 -3.318 -25.037 1.00 85.75 414 ALA A C 1
ATOM 3277 O O . ALA A 1 414 ? 6.357 -4.196 -24.343 1.00 85.75 414 ALA A O 1
ATOM 3278 N N . ASP A 1 415 ? 6.556 -2.552 -25.868 1.00 83.69 415 ASP A N 1
ATOM 3279 C CA . ASP A 1 415 ? 7.990 -2.754 -26.112 1.00 83.69 415 ASP A CA 1
ATOM 3280 C C . ASP A 1 415 ? 8.833 -2.552 -24.838 1.00 83.69 415 ASP A C 1
ATOM 3282 O O . ASP A 1 415 ? 9.743 -3.338 -24.551 1.00 83.69 415 ASP A O 1
ATOM 3286 N N . LEU A 1 416 ? 8.534 -1.522 -24.033 1.00 86.06 416 LEU A N 1
ATOM 3287 C CA . LEU A 1 416 ? 9.251 -1.266 -22.776 1.00 86.06 416 LEU A CA 1
ATOM 3288 C C . LEU A 1 416 ? 9.063 -2.398 -21.765 1.00 86.06 416 LEU A C 1
ATOM 3290 O O . LEU A 1 416 ? 10.033 -2.830 -21.133 1.00 86.06 416 LEU A O 1
ATOM 3294 N N . ARG A 1 417 ? 7.832 -2.894 -21.611 1.00 82.88 417 ARG A N 1
ATOM 3295 C CA . ARG A 1 417 ? 7.522 -4.002 -20.706 1.00 82.88 417 ARG A CA 1
ATOM 3296 C C . ARG A 1 417 ? 8.279 -5.262 -21.102 1.00 82.88 417 ARG A C 1
ATOM 3298 O O . ARG A 1 417 ? 8.882 -5.901 -20.231 1.00 82.88 417 ARG A O 1
ATOM 3305 N N . ASP A 1 418 ? 8.254 -5.608 -22.384 1.00 80.94 418 ASP A N 1
ATOM 3306 C CA . ASP A 1 418 ? 8.918 -6.799 -22.909 1.00 80.94 418 ASP A CA 1
ATOM 3307 C C . ASP A 1 418 ? 10.431 -6.700 -22.731 1.00 80.94 418 ASP A C 1
ATOM 3309 O O . ASP A 1 418 ? 11.054 -7.612 -22.174 1.00 80.94 418 ASP A O 1
ATOM 3313 N N . TYR A 1 419 ? 11.014 -5.550 -23.082 1.00 82.50 419 TYR A N 1
ATOM 3314 C CA . TYR A 1 419 ? 12.431 -5.293 -22.858 1.00 82.50 419 TYR A CA 1
ATOM 3315 C C . TYR A 1 419 ? 12.803 -5.437 -21.379 1.00 82.50 419 TYR A C 1
ATOM 3317 O O . TYR A 1 419 ? 13.720 -6.190 -21.056 1.00 82.50 419 TYR A O 1
ATOM 3325 N N . VAL A 1 420 ? 12.110 -4.749 -20.460 1.00 77.25 420 VAL A N 1
ATOM 3326 C CA . VAL A 1 420 ? 12.478 -4.767 -19.032 1.00 77.25 420 VAL A CA 1
ATOM 3327 C C . VAL A 1 420 ? 12.345 -6.169 -18.450 1.00 77.25 420 VAL A C 1
ATOM 3329 O O . VAL A 1 420 ? 13.234 -6.622 -17.724 1.00 77.25 420 VAL A O 1
ATOM 3332 N N . THR A 1 421 ? 11.264 -6.871 -18.790 1.00 75.50 421 THR A N 1
ATOM 3333 C CA . THR A 1 421 ? 11.015 -8.231 -18.307 1.00 75.50 421 THR A CA 1
ATOM 3334 C C . THR A 1 421 ? 12.140 -9.167 -18.734 1.00 75.50 421 THR A C 1
ATOM 3336 O O . THR A 1 421 ? 12.712 -9.875 -17.899 1.00 75.50 421 THR A O 1
ATOM 3339 N N . VAL A 1 422 ? 12.508 -9.138 -20.016 1.00 74.12 422 VAL A N 1
ATOM 3340 C CA . VAL A 1 422 ? 13.545 -10.023 -20.551 1.00 74.12 422 VAL A CA 1
ATOM 3341 C C . VAL A 1 422 ? 14.937 -9.598 -20.104 1.00 74.12 422 VAL A C 1
ATOM 3343 O O . VAL A 1 422 ? 15.720 -10.453 -19.703 1.00 74.12 422 VAL A O 1
ATOM 3346 N N . ALA A 1 423 ? 15.254 -8.305 -20.082 1.00 75.62 423 ALA A N 1
ATOM 3347 C CA . ALA A 1 423 ? 16.558 -7.816 -19.644 1.00 75.62 423 ALA A CA 1
ATOM 3348 C C . ALA A 1 423 ? 16.831 -8.169 -18.174 1.00 75.62 423 ALA A C 1
ATOM 3350 O O . ALA A 1 423 ? 17.886 -8.716 -17.850 1.00 75.62 423 ALA A O 1
ATOM 3351 N N . ALA A 1 424 ? 15.863 -7.936 -17.283 1.00 71.50 424 ALA A N 1
ATOM 3352 C CA . ALA A 1 424 ? 15.995 -8.298 -15.873 1.00 71.50 424 ALA A CA 1
ATOM 3353 C C . ALA A 1 424 ? 16.077 -9.821 -15.671 1.00 71.50 424 ALA A C 1
ATOM 3355 O O . ALA A 1 424 ? 16.816 -10.302 -14.804 1.00 71.50 424 ALA A O 1
ATOM 3356 N N . PHE A 1 425 ? 15.356 -10.593 -16.487 1.00 75.00 425 PHE A N 1
ATOM 3357 C CA . PHE A 1 425 ? 15.455 -12.047 -16.496 1.00 75.00 425 PHE A CA 1
ATOM 3358 C C . PHE A 1 425 ? 16.835 -12.540 -16.955 1.00 75.00 425 PHE A C 1
ATOM 3360 O O . PHE A 1 425 ? 17.408 -13.435 -16.324 1.00 75.00 425 PHE A O 1
ATOM 3367 N N . ILE A 1 426 ? 17.380 -11.952 -18.022 1.00 75.38 426 ILE A N 1
ATOM 3368 C CA . ILE A 1 426 ? 18.718 -12.259 -18.532 1.00 75.38 426 ILE A CA 1
ATOM 3369 C C . ILE A 1 426 ? 19.753 -11.973 -17.451 1.00 75.38 426 ILE A C 1
ATOM 3371 O O . ILE A 1 426 ? 20.542 -12.862 -17.144 1.00 75.38 426 ILE A O 1
ATOM 3375 N N . GLU A 1 427 ? 19.715 -10.797 -16.819 1.00 76.62 427 GLU A N 1
ATOM 3376 C CA . GLU A 1 427 ? 20.687 -10.452 -15.777 1.00 76.62 427 GLU A CA 1
ATOM 3377 C C . GLU A 1 427 ? 20.659 -11.457 -14.626 1.00 76.62 427 GLU A C 1
ATOM 3379 O O . GLU A 1 427 ? 21.694 -12.017 -14.267 1.00 76.62 427 GLU A O 1
ATOM 3384 N N . LYS A 1 428 ? 19.472 -11.813 -14.137 1.00 74.19 428 LYS A N 1
ATOM 3385 C CA . LYS A 1 428 ? 19.335 -12.813 -13.076 1.00 74.19 428 LYS A CA 1
ATOM 3386 C C . LYS A 1 428 ? 19.951 -14.176 -13.428 1.00 74.19 428 LYS A C 1
ATOM 3388 O O . LYS A 1 428 ? 20.511 -14.836 -12.552 1.00 74.19 428 LYS A O 1
ATOM 3393 N N . ASN A 1 429 ? 19.810 -14.630 -14.674 1.00 69.00 429 ASN A N 1
ATOM 3394 C CA . ASN A 1 429 ? 20.238 -15.969 -15.103 1.00 69.00 429 ASN A CA 1
ATOM 3395 C C . ASN A 1 429 ? 21.604 -15.979 -15.808 1.00 69.00 429 ASN A C 1
ATOM 3397 O O . ASN A 1 429 ? 22.104 -17.050 -16.159 1.00 69.00 429 ASN A O 1
ATOM 3401 N N . ARG A 1 430 ? 22.239 -14.810 -15.970 1.00 73.56 430 ARG A N 1
ATOM 3402 C CA . ARG A 1 430 ? 23.468 -14.602 -16.754 1.00 73.56 430 ARG A CA 1
ATOM 3403 C C . ARG A 1 430 ? 24.601 -15.552 -16.404 1.00 73.56 430 ARG A C 1
ATOM 3405 O O . ARG A 1 430 ? 25.337 -15.991 -17.278 1.00 73.56 430 ARG A O 1
ATOM 3412 N N . ARG A 1 431 ? 24.744 -15.871 -15.117 1.00 69.38 431 ARG A N 1
ATOM 3413 C CA . ARG A 1 431 ? 25.826 -16.727 -14.607 1.00 69.38 431 ARG A CA 1
ATOM 3414 C C . ARG A 1 431 ? 25.469 -18.208 -14.566 1.00 69.38 431 ARG A C 1
ATOM 3416 O O . ARG A 1 431 ? 26.369 -19.034 -14.482 1.00 69.38 431 ARG A O 1
ATOM 3423 N N . SER A 1 432 ? 24.183 -18.539 -14.556 1.00 69.56 432 SER A N 1
ATOM 3424 C CA . SER A 1 432 ? 23.698 -19.875 -14.207 1.00 69.56 432 SER A CA 1
ATOM 3425 C C . SER A 1 432 ? 23.064 -20.627 -15.371 1.00 69.56 432 SER A C 1
ATOM 3427 O O . SER A 1 432 ? 22.998 -21.851 -15.296 1.00 69.56 432 SER A O 1
ATOM 3429 N N . ASN A 1 433 ? 22.589 -19.947 -16.424 1.00 73.81 433 ASN A N 1
ATOM 3430 C CA . ASN A 1 433 ? 21.882 -20.617 -17.518 1.00 73.81 433 ASN A CA 1
ATOM 3431 C C . ASN A 1 433 ? 21.962 -19.854 -18.867 1.00 73.81 433 ASN A C 1
ATOM 3433 O O . ASN A 1 433 ? 21.005 -19.179 -19.255 1.00 73.81 433 ASN A O 1
ATOM 3437 N N . PRO A 1 434 ? 23.089 -19.945 -19.601 1.00 70.94 434 PRO A N 1
ATOM 3438 C CA . PRO A 1 434 ? 23.265 -19.272 -20.893 1.00 70.94 434 PRO A CA 1
ATOM 3439 C C . PRO A 1 434 ? 22.316 -19.783 -21.990 1.00 70.94 434 PRO A C 1
ATOM 3441 O O . PRO A 1 434 ? 21.899 -19.008 -22.849 1.00 70.94 434 PRO A O 1
ATOM 3444 N N . GLU A 1 435 ? 21.908 -21.055 -21.945 1.00 68.56 435 GLU A N 1
ATOM 3445 C CA . GLU A 1 435 ? 20.929 -21.608 -22.891 1.00 68.56 435 GLU A CA 1
ATOM 3446 C C . GLU A 1 435 ? 19.548 -20.965 -22.727 1.00 68.56 435 GLU A C 1
ATOM 3448 O O . GLU A 1 435 ? 18.876 -20.655 -23.710 1.00 68.56 435 GLU A O 1
ATOM 3453 N N . LEU A 1 436 ? 19.130 -20.720 -21.485 1.00 69.50 436 LEU A N 1
ATOM 3454 C CA . LEU A 1 436 ? 17.860 -20.067 -21.181 1.00 69.50 436 LEU A CA 1
ATOM 3455 C C . LEU A 1 436 ? 17.822 -18.615 -21.682 1.00 69.50 436 LEU A C 1
ATOM 3457 O O . LEU A 1 436 ? 16.774 -18.143 -22.118 1.00 69.50 436 LEU A O 1
ATOM 3461 N N . ILE A 1 437 ? 18.971 -17.934 -21.690 1.00 71.62 437 ILE A N 1
ATOM 3462 C CA . ILE A 1 437 ? 19.128 -16.588 -22.262 1.00 71.62 437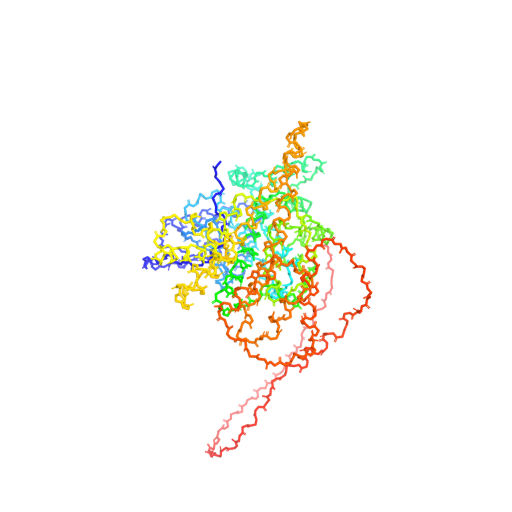 ILE A CA 1
ATOM 3463 C C . ILE A 1 437 ? 18.978 -16.630 -23.780 1.00 71.62 437 ILE A C 1
ATOM 3465 O O . ILE A 1 437 ? 18.187 -15.870 -24.332 1.00 71.62 437 ILE A O 1
ATOM 3469 N N . ALA A 1 438 ? 19.684 -17.545 -24.452 1.00 73.25 438 ALA A N 1
ATOM 3470 C CA . ALA A 1 438 ? 19.582 -17.704 -25.902 1.00 73.25 438 ALA A CA 1
ATOM 3471 C C . ALA A 1 438 ? 18.134 -17.982 -26.341 1.00 73.25 438 ALA A C 1
ATOM 3473 O O . ALA A 1 438 ? 17.660 -17.422 -27.326 1.00 73.25 438 ALA A O 1
ATOM 3474 N N . ARG A 1 439 ? 17.397 -18.784 -25.564 1.00 70.00 439 ARG A N 1
ATOM 3475 C CA . ARG A 1 439 ? 15.981 -19.080 -25.828 1.00 70.00 439 ARG A CA 1
ATOM 3476 C C . ARG A 1 439 ? 15.062 -17.891 -25.574 1.00 70.00 439 ARG A C 1
ATOM 3478 O O . ARG A 1 439 ? 14.165 -17.665 -26.378 1.00 70.00 439 ARG A O 1
ATOM 3485 N N . ALA A 1 440 ? 15.290 -17.121 -24.509 1.00 72.56 440 ALA A N 1
ATOM 3486 C CA . ALA A 1 440 ? 14.540 -15.888 -24.271 1.00 72.56 440 ALA A CA 1
ATOM 3487 C C . ALA A 1 440 ? 14.716 -14.901 -25.441 1.00 72.56 440 ALA A C 1
ATOM 3489 O O . ALA A 1 440 ? 13.733 -14.362 -25.938 1.00 72.56 440 ALA A O 1
ATOM 3490 N N . LEU A 1 441 ? 15.946 -14.746 -25.948 1.00 73.44 441 LEU A N 1
ATOM 3491 C CA . LEU A 1 441 ? 16.261 -13.908 -27.115 1.00 73.44 441 LEU A CA 1
ATOM 3492 C C . LEU A 1 441 ? 15.687 -14.444 -28.437 1.00 73.44 441 LEU A C 1
ATOM 3494 O O . LEU A 1 441 ? 15.462 -13.672 -29.370 1.00 73.44 441 LEU A O 1
ATOM 3498 N N . ALA A 1 442 ? 15.466 -15.755 -28.532 1.00 74.19 442 ALA A N 1
ATOM 3499 C CA . ALA A 1 442 ? 14.855 -16.406 -29.687 1.00 74.19 442 ALA A CA 1
ATOM 3500 C C . ALA A 1 442 ? 13.317 -16.424 -29.632 1.00 74.19 442 ALA A C 1
ATOM 3502 O O . ALA A 1 442 ? 12.690 -16.945 -30.555 1.00 74.19 442 ALA A O 1
ATOM 3503 N N . SER A 1 443 ? 12.700 -15.875 -28.577 1.00 72.62 443 SER A N 1
ATOM 3504 C CA . SER A 1 443 ? 11.243 -15.867 -28.439 1.00 72.62 443 SER A CA 1
ATOM 3505 C C . SER A 1 443 ? 10.590 -15.144 -29.626 1.00 72.62 443 SER A C 1
ATOM 3507 O O . SER A 1 443 ? 10.927 -13.987 -29.883 1.00 72.62 443 SER A O 1
ATOM 3509 N N . PRO A 1 444 ? 9.644 -15.773 -30.349 1.00 71.69 444 PRO A N 1
ATOM 3510 C CA . PRO A 1 444 ? 8.955 -15.135 -31.471 1.00 71.69 444 PRO A CA 1
ATOM 3511 C C . PRO A 1 444 ? 8.062 -13.966 -31.033 1.00 71.69 444 PRO A C 1
ATOM 3513 O O . PRO A 1 444 ? 7.663 -13.171 -31.873 1.00 71.69 444 PRO A O 1
ATOM 3516 N N . GLU A 1 445 ? 7.767 -13.860 -29.737 1.00 70.00 445 GLU A N 1
ATOM 3517 C CA . GLU A 1 445 ? 6.885 -12.841 -29.161 1.00 70.00 445 GLU A CA 1
ATOM 3518 C C . GLU A 1 445 ? 7.586 -11.500 -28.950 1.00 70.00 445 GLU A C 1
ATOM 3520 O O . GLU A 1 445 ? 6.924 -10.473 -28.884 1.00 70.00 445 GLU A O 1
ATOM 3525 N N . LEU A 1 446 ? 8.919 -11.495 -28.879 1.00 71.19 446 LEU A N 1
ATOM 3526 C CA . LEU A 1 446 ? 9.666 -10.250 -28.787 1.00 71.19 446 LEU A CA 1
ATOM 3527 C C . LEU A 1 446 ? 9.701 -9.567 -30.151 1.00 71.19 446 LEU A C 1
ATOM 3529 O O . LEU A 1 446 ? 10.022 -10.200 -31.165 1.00 71.19 446 LEU A O 1
ATOM 3533 N N . SER A 1 447 ? 9.439 -8.264 -30.159 1.00 79.69 447 SER A N 1
ATOM 3534 C CA . SER A 1 447 ? 9.651 -7.436 -31.339 1.00 79.69 447 SER A CA 1
ATOM 3535 C C . SER A 1 447 ? 11.123 -7.482 -31.764 1.00 79.69 447 SER A C 1
ATOM 3537 O O . SER A 1 447 ? 12.039 -7.640 -30.949 1.00 79.69 447 SER A O 1
ATOM 3539 N N . GLU A 1 448 ? 11.381 -7.372 -33.070 1.00 79.69 448 GLU A N 1
ATOM 3540 C CA . GLU A 1 448 ? 12.755 -7.398 -33.589 1.00 79.69 448 GLU A CA 1
ATOM 3541 C C . GLU A 1 448 ? 13.598 -6.229 -33.054 1.00 79.69 448 GLU A C 1
ATOM 3543 O O . GLU A 1 448 ? 14.804 -6.385 -32.858 1.00 79.69 448 GLU A O 1
ATOM 3548 N N . SER A 1 449 ? 12.969 -5.090 -32.740 1.00 77.62 449 SER A N 1
ATOM 3549 C CA . SER A 1 449 ? 13.609 -3.967 -32.044 1.00 77.62 449 SER A CA 1
ATOM 3550 C C . SER A 1 449 ? 14.127 -4.391 -30.666 1.00 77.62 449 SER A C 1
ATOM 3552 O O . SER A 1 449 ? 15.319 -4.237 -30.388 1.00 77.62 449 SER A O 1
ATOM 3554 N N . VAL A 1 450 ? 13.275 -5.010 -29.842 1.00 79.75 450 VAL A N 1
ATOM 3555 C CA . VAL A 1 450 ? 13.640 -5.509 -28.508 1.00 79.75 450 VAL A CA 1
ATOM 3556 C C . VAL A 1 450 ? 14.716 -6.592 -28.602 1.00 79.75 450 VAL A C 1
ATOM 3558 O O . VAL A 1 450 ? 15.697 -6.548 -27.858 1.00 79.75 450 VAL A O 1
ATOM 3561 N N . LYS A 1 451 ? 14.609 -7.532 -29.551 1.00 79.56 451 LYS A N 1
ATOM 3562 C CA . LYS A 1 451 ? 15.645 -8.560 -29.771 1.00 79.56 451 LYS A CA 1
ATOM 3563 C C . LYS A 1 451 ? 16.989 -7.951 -30.147 1.00 79.56 451 LYS A C 1
ATOM 3565 O O . LYS A 1 451 ? 18.001 -8.355 -29.576 1.00 79.56 451 LYS A O 1
ATOM 3570 N N . LYS A 1 452 ? 17.016 -7.006 -31.095 1.00 81.88 452 LYS A N 1
ATOM 3571 C CA . LYS A 1 452 ? 18.246 -6.328 -31.537 1.00 81.88 452 LYS A CA 1
ATOM 3572 C C . LYS A 1 452 ? 18.942 -5.666 -30.350 1.00 81.88 452 LYS A C 1
ATOM 3574 O O . LYS A 1 452 ? 20.149 -5.815 -30.173 1.00 81.88 452 LYS A O 1
ATOM 3579 N N . GLU A 1 453 ? 18.171 -4.986 -29.516 1.00 80.69 453 GLU A N 1
ATOM 3580 C CA . GLU A 1 453 ? 18.688 -4.269 -28.359 1.00 80.69 453 GLU A CA 1
ATOM 3581 C C . GLU A 1 453 ? 19.206 -5.202 -27.257 1.00 80.69 453 GLU A C 1
ATOM 3583 O O . GLU A 1 453 ? 20.306 -5.009 -26.741 1.00 80.69 453 GLU A O 1
ATOM 3588 N N . LEU A 1 454 ? 18.465 -6.266 -26.943 1.00 79.00 454 LEU A N 1
ATOM 3589 C CA . LEU A 1 454 ? 18.899 -7.262 -25.964 1.00 79.00 454 LEU A CA 1
ATOM 3590 C C . LEU A 1 454 ? 20.127 -8.050 -26.439 1.00 79.00 454 LEU A C 1
ATOM 3592 O O . LEU A 1 454 ? 20.973 -8.411 -25.619 1.00 79.00 454 LEU A O 1
ATOM 3596 N N . ARG A 1 455 ? 20.242 -8.317 -27.749 1.00 80.94 455 ARG A N 1
ATOM 3597 C CA . ARG A 1 455 ? 21.451 -8.911 -28.341 1.00 80.94 455 ARG A CA 1
ATOM 3598 C C . ARG A 1 455 ? 22.638 -7.979 -28.183 1.00 80.94 455 ARG A C 1
ATOM 3600 O O . ARG A 1 455 ? 23.656 -8.438 -27.688 1.00 80.94 455 ARG A O 1
ATOM 3607 N N . PHE A 1 456 ? 22.497 -6.689 -28.489 1.00 79.88 456 PHE A N 1
ATOM 3608 C CA . PHE A 1 456 ? 23.550 -5.701 -28.232 1.00 79.88 456 PHE A CA 1
ATOM 3609 C C . PHE A 1 456 ? 24.001 -5.714 -26.763 1.00 79.88 456 PHE A C 1
ATOM 3611 O O . PHE A 1 456 ? 25.189 -5.879 -26.481 1.00 79.88 456 PHE A O 1
ATOM 3618 N N . ASP A 1 457 ? 23.054 -5.664 -25.826 1.00 75.50 457 ASP A N 1
ATOM 3619 C CA . ASP A 1 457 ? 23.334 -5.678 -24.386 1.00 75.50 457 ASP A CA 1
ATOM 3620 C C . ASP A 1 457 ? 23.974 -6.997 -23.892 1.00 75.50 457 ASP A C 1
ATOM 3622 O O . ASP A 1 457 ? 24.488 -7.063 -22.766 1.00 75.50 457 ASP A O 1
ATOM 3626 N N . ASN A 1 458 ? 23.920 -8.068 -24.691 1.00 73.19 458 ASN A N 1
ATOM 3627 C CA . ASN A 1 458 ? 24.490 -9.378 -24.377 1.00 73.19 458 ASN A CA 1
ATOM 3628 C C . ASN A 1 458 ? 25.830 -9.626 -25.102 1.00 73.19 458 ASN A C 1
ATOM 3630 O O . ASN A 1 458 ? 26.803 -10.044 -24.475 1.00 73.19 458 ASN A O 1
ATOM 3634 N N . GLU A 1 459 ? 25.903 -9.327 -26.400 1.00 72.25 459 GLU A N 1
ATOM 3635 C CA . GLU A 1 459 ? 27.037 -9.574 -27.301 1.00 72.25 459 GLU A CA 1
ATOM 3636 C C . GLU A 1 459 ? 28.158 -8.548 -27.133 1.00 72.25 459 GLU A C 1
ATOM 3638 O O . GLU A 1 459 ? 29.328 -8.927 -27.099 1.00 72.25 459 GLU A O 1
ATOM 3643 N N . ALA A 1 460 ? 27.833 -7.266 -26.919 1.00 58.31 460 ALA A N 1
ATOM 3644 C CA . ALA A 1 460 ? 28.847 -6.239 -26.665 1.00 58.31 460 ALA A CA 1
ATOM 3645 C C . ALA A 1 460 ? 29.640 -6.498 -25.363 1.00 58.31 460 ALA A C 1
ATOM 3647 O O . ALA A 1 460 ? 30.647 -5.838 -25.101 1.00 58.31 460 ALA A O 1
ATOM 3648 N N . LEU A 1 461 ? 29.201 -7.463 -24.536 1.00 50.16 461 LEU A N 1
ATOM 3649 C CA . LEU A 1 461 ? 29.718 -7.723 -23.192 1.00 50.16 461 LEU A CA 1
ATOM 3650 C C . LEU A 1 461 ? 30.137 -9.176 -22.917 1.00 50.16 461 LEU A C 1
ATOM 3652 O O . LEU A 1 461 ? 30.722 -9.420 -21.858 1.00 50.16 461 LEU A O 1
ATOM 3656 N N . CYS A 1 462 ? 29.876 -10.142 -23.806 1.00 50.78 462 CYS A N 1
ATOM 3657 C CA . CYS A 1 462 ? 30.224 -11.556 -23.601 1.00 50.78 462 CYS A CA 1
ATOM 3658 C C . CYS A 1 462 ? 30.662 -12.241 -24.909 1.00 50.78 462 CYS A C 1
ATOM 3660 O O . CYS A 1 462 ? 29.962 -12.179 -25.913 1.00 50.78 462 CYS A O 1
ATOM 3662 N N . LYS A 1 463 ? 31.795 -12.962 -24.884 1.00 41.56 463 LYS A N 1
ATOM 3663 C CA . LYS A 1 463 ? 32.161 -13.908 -25.956 1.00 41.56 463 LYS A CA 1
ATOM 3664 C C . LYS A 1 463 ? 31.271 -15.160 -25.835 1.00 41.56 463 LYS A C 1
ATOM 3666 O O . LYS A 1 463 ? 31.233 -15.724 -24.740 1.00 41.56 463 LYS A O 1
ATOM 3671 N N . PRO A 1 464 ? 30.575 -15.617 -26.890 1.00 41.28 464 PRO A N 1
ATOM 3672 C CA . PRO A 1 464 ? 29.744 -16.815 -26.805 1.00 41.28 464 PRO A CA 1
ATOM 3673 C C . PRO A 1 464 ? 30.606 -18.086 -26.720 1.00 41.28 464 PRO A C 1
ATOM 3675 O O . PRO A 1 464 ? 31.632 -18.192 -27.389 1.00 41.28 464 PRO A O 1
ATOM 3678 N N . SER A 1 465 ? 30.184 -19.060 -25.906 1.00 44.62 465 SER A N 1
ATOM 3679 C CA . SER A 1 465 ? 30.663 -20.446 -25.994 1.00 44.62 465 SER A CA 1
ATOM 3680 C C . SER A 1 465 ? 29.598 -21.291 -26.689 1.00 44.62 465 SER A C 1
ATOM 3682 O O . SER A 1 465 ? 28.481 -21.401 -26.183 1.00 44.62 465 SER A O 1
ATOM 3684 N N . GLU A 1 466 ? 29.939 -21.883 -27.828 1.00 41.62 466 GLU A N 1
ATOM 3685 C CA . GLU A 1 466 ? 29.064 -22.741 -28.630 1.00 41.62 466 GLU A CA 1
ATOM 3686 C C . GLU A 1 466 ? 28.839 -24.093 -27.932 1.00 41.62 466 GLU A C 1
ATOM 3688 O O . GLU A 1 466 ? 29.752 -24.915 -27.842 1.00 41.62 466 GLU A O 1
ATOM 3693 N N . LYS A 1 467 ? 27.627 -24.340 -27.423 1.00 42.94 467 LYS A N 1
ATOM 3694 C CA . LYS A 1 467 ? 27.133 -25.691 -27.115 1.00 42.94 467 LYS A CA 1
ATOM 3695 C C . LYS A 1 467 ? 25.655 -25.800 -27.489 1.00 42.94 467 LYS A C 1
ATOM 3697 O O . LYS A 1 467 ? 24.890 -24.868 -27.257 1.00 42.94 467 LYS A O 1
ATOM 3702 N N . GLU A 1 468 ? 25.287 -26.933 -28.085 1.00 43.22 468 GLU A N 1
ATOM 3703 C CA . GLU A 1 468 ? 23.915 -27.262 -28.486 1.00 43.22 468 GLU A CA 1
ATOM 3704 C C . GLU A 1 468 ? 22.977 -27.372 -27.277 1.00 43.22 468 GLU A C 1
ATOM 3706 O O . GLU A 1 468 ? 23.332 -27.952 -26.251 1.00 43.22 468 GLU A O 1
ATOM 3711 N N . ALA A 1 469 ? 21.773 -26.814 -27.418 1.00 44.56 469 ALA A N 1
ATOM 3712 C CA . ALA A 1 469 ? 20.815 -26.650 -26.332 1.00 44.56 469 ALA A CA 1
ATOM 3713 C C . ALA A 1 469 ? 19.923 -27.890 -26.119 1.00 44.56 469 ALA A C 1
ATOM 3715 O O . ALA A 1 469 ? 19.369 -28.445 -27.069 1.00 44.56 469 ALA A O 1
ATOM 3716 N N . ALA A 1 470 ? 19.714 -28.281 -24.858 1.00 45.84 470 ALA A N 1
ATOM 3717 C CA . ALA A 1 470 ? 18.810 -29.374 -24.467 1.00 45.84 470 ALA A CA 1
ATOM 3718 C C . ALA A 1 470 ? 17.312 -28.988 -24.605 1.00 45.84 470 ALA A C 1
ATOM 3720 O O . ALA A 1 470 ? 16.985 -27.805 -24.648 1.00 45.84 470 ALA A O 1
ATOM 3721 N N . PRO A 1 471 ? 16.340 -29.919 -24.627 1.00 46.16 471 PRO A N 1
ATOM 3722 C CA . PRO A 1 471 ? 14.916 -29.557 -24.645 1.00 46.16 471 PRO A CA 1
ATOM 3723 C C . PRO A 1 471 ? 14.468 -28.779 -23.389 1.00 46.16 471 PRO A C 1
ATOM 3725 O O . PRO A 1 471 ? 15.010 -28.955 -22.299 1.00 46.16 471 PRO A O 1
ATOM 3728 N N . LEU A 1 472 ? 13.462 -27.906 -23.545 1.00 44.44 472 LEU A N 1
ATOM 3729 C CA . LEU A 1 472 ? 12.899 -27.090 -22.459 1.00 44.44 472 LEU A CA 1
ATOM 3730 C C . LEU A 1 472 ? 12.276 -27.955 -21.355 1.00 44.44 472 LEU A C 1
ATOM 3732 O O . LEU A 1 472 ? 11.449 -28.828 -21.622 1.00 44.44 472 LEU A O 1
ATOM 3736 N N . THR A 1 473 ? 12.580 -27.637 -20.100 1.00 63.03 473 THR A N 1
ATOM 3737 C CA . THR A 1 473 ? 11.835 -28.152 -18.948 1.00 63.03 473 THR A CA 1
ATOM 3738 C C . THR A 1 473 ? 10.429 -27.539 -18.904 1.00 63.03 473 THR A C 1
ATOM 3740 O O . THR A 1 473 ? 10.206 -26.415 -19.357 1.00 63.03 473 THR A O 1
ATOM 3743 N N . LYS A 1 474 ? 9.461 -28.229 -18.284 1.00 49.75 474 LYS A N 1
ATOM 3744 C CA . LYS A 1 474 ? 8.081 -27.716 -18.116 1.00 49.75 474 LYS A CA 1
ATOM 3745 C C . LYS A 1 474 ? 8.024 -26.332 -17.449 1.00 49.75 474 LYS A C 1
ATOM 3747 O O . LYS A 1 474 ? 7.140 -25.536 -17.742 1.00 49.75 474 LYS A O 1
ATOM 3752 N N . LYS A 1 475 ? 8.983 -26.029 -16.569 1.00 50.62 475 LYS A N 1
ATOM 3753 C CA . LYS A 1 475 ? 9.094 -24.734 -15.885 1.00 50.62 475 LYS A CA 1
ATOM 3754 C C . LYS A 1 475 ? 9.559 -23.616 -16.824 1.00 50.62 475 LYS A C 1
ATOM 3756 O O . LYS A 1 475 ? 9.076 -22.495 -16.719 1.00 50.62 475 LYS A O 1
ATOM 3761 N N . GLU A 1 476 ? 10.464 -23.923 -17.748 1.00 51.97 476 GLU A N 1
ATOM 3762 C CA . GLU A 1 476 ? 10.939 -22.979 -18.768 1.00 51.97 476 GLU A CA 1
ATOM 3763 C C . GLU A 1 476 ? 9.875 -22.746 -19.848 1.00 51.97 476 GLU A C 1
ATOM 3765 O O . GLU A 1 476 ? 9.697 -21.619 -20.300 1.00 51.97 476 GLU A O 1
ATOM 3770 N N . GLN A 1 477 ? 9.098 -23.780 -20.190 1.00 52.72 477 GLN A N 1
ATOM 3771 C CA . GLN A 1 477 ? 7.916 -23.636 -21.046 1.00 52.72 477 GLN A CA 1
ATOM 3772 C C . GLN A 1 477 ? 6.862 -22.735 -20.391 1.00 52.72 477 GLN A C 1
ATOM 3774 O O . GLN A 1 477 ? 6.344 -21.838 -21.043 1.00 52.72 477 GLN A O 1
ATOM 3779 N N . ALA A 1 478 ? 6.586 -22.912 -19.095 1.00 53.50 478 ALA A N 1
ATOM 3780 C CA . ALA A 1 478 ? 5.647 -22.064 -18.358 1.00 53.50 478 ALA A CA 1
ATOM 3781 C C . ALA A 1 478 ? 6.100 -20.595 -18.277 1.00 53.50 478 ALA A C 1
ATOM 3783 O O . ALA A 1 478 ? 5.266 -19.698 -18.333 1.00 53.50 478 ALA A O 1
ATOM 3784 N N . LEU A 1 479 ? 7.409 -20.345 -18.178 1.00 51.72 479 LEU A N 1
ATOM 3785 C CA . LEU A 1 479 ? 7.982 -18.999 -18.199 1.00 51.72 479 LEU A CA 1
ATOM 3786 C C . LEU A 1 479 ? 7.800 -18.320 -19.568 1.00 51.72 479 LEU A C 1
ATOM 3788 O O . LEU A 1 479 ? 7.341 -17.183 -19.617 1.00 51.72 479 LEU A O 1
ATOM 3792 N N . LEU A 1 480 ? 8.097 -19.028 -20.663 1.00 54.69 480 LEU A N 1
ATOM 3793 C CA . LEU A 1 480 ? 7.860 -18.539 -22.029 1.00 54.69 480 LEU A CA 1
ATOM 3794 C C . LEU A 1 480 ? 6.361 -18.309 -22.292 1.00 54.69 480 LEU A C 1
ATOM 3796 O O . LEU A 1 480 ? 5.974 -17.277 -22.819 1.00 54.69 480 LEU A O 1
ATOM 3800 N N . ILE A 1 481 ? 5.491 -19.212 -21.830 1.00 55.81 481 ILE A N 1
ATOM 3801 C CA . ILE A 1 481 ? 4.024 -19.061 -21.910 1.00 55.81 481 ILE A CA 1
ATOM 3802 C C . ILE A 1 481 ? 3.512 -17.885 -21.069 1.00 55.81 481 ILE A C 1
ATOM 3804 O O . ILE A 1 481 ? 2.422 -17.373 -21.301 1.00 55.81 481 ILE A O 1
ATOM 3808 N N . ALA A 1 482 ? 4.250 -17.443 -20.067 1.00 51.84 482 ALA A N 1
ATOM 3809 C CA . ALA A 1 482 ? 3.824 -16.305 -19.278 1.00 51.84 482 ALA A CA 1
ATOM 3810 C C . ALA A 1 482 ? 4.320 -14.966 -19.833 1.00 51.84 482 ALA A C 1
ATOM 3812 O O . ALA A 1 482 ? 3.679 -13.946 -19.593 1.00 51.84 482 ALA A O 1
ATOM 3813 N N . MET A 1 483 ? 5.391 -14.977 -20.634 1.00 50.12 483 MET A N 1
ATOM 3814 C CA . MET A 1 483 ? 5.684 -13.870 -21.549 1.00 50.12 483 MET A CA 1
ATOM 3815 C C . MET A 1 483 ? 4.510 -13.688 -22.538 1.00 50.12 483 MET A C 1
ATOM 3817 O O . MET A 1 483 ? 4.043 -12.567 -22.721 1.00 50.12 483 MET A O 1
ATOM 3821 N N . ARG A 1 484 ? 3.901 -14.794 -23.001 1.00 51.31 484 ARG A N 1
ATOM 3822 C CA . ARG A 1 484 ? 2.716 -14.816 -23.888 1.00 51.31 484 ARG A CA 1
ATOM 3823 C C . ARG A 1 484 ? 1.443 -14.187 -23.313 1.00 51.31 484 ARG A C 1
ATOM 3825 O O . ARG A 1 484 ? 0.664 -13.594 -24.055 1.00 51.31 484 ARG A O 1
ATOM 3832 N N . LYS A 1 485 ? 1.169 -14.351 -22.011 1.00 52.34 485 LYS A N 1
ATOM 3833 C CA . LYS A 1 485 ? -0.105 -13.931 -21.373 1.00 52.34 485 LYS A CA 1
ATOM 3834 C C . LYS A 1 485 ? -0.163 -12.452 -20.985 1.00 52.34 485 LYS A C 1
ATOM 3836 O O . LYS A 1 485 ? -1.165 -11.991 -20.447 1.00 52.34 485 LYS A O 1
ATOM 3841 N N . GLY A 1 486 ? 0.879 -11.688 -21.308 1.00 43.28 486 GLY A N 1
ATOM 3842 C CA . GLY A 1 486 ? 0.899 -10.249 -21.097 1.00 43.28 486 GLY A CA 1
ATOM 3843 C C . GLY A 1 486 ? -0.065 -9.435 -21.955 1.00 43.28 486 GLY A C 1
ATOM 3844 O O . GLY A 1 486 ? -0.271 -8.263 -21.647 1.00 43.28 486 GLY A O 1
ATOM 3845 N N . SER A 1 487 ? -0.675 -10.046 -22.969 1.00 37.06 487 SER A N 1
ATOM 3846 C CA . SER A 1 487 ? -1.713 -9.446 -23.800 1.00 37.06 487 SER A CA 1
ATOM 3847 C C . SER A 1 487 ? -3.050 -10.156 -23.569 1.00 37.06 487 SER A C 1
ATOM 3849 O O . SER A 1 487 ? -3.142 -11.384 -23.520 1.00 37.06 487 SER A O 1
ATOM 3851 N N . SER A 1 488 ? -4.085 -9.355 -23.361 1.00 34.78 488 SER A N 1
ATOM 3852 C CA . SER A 1 488 ? -5.435 -9.718 -22.941 1.00 34.78 488 SER A CA 1
ATOM 3853 C C . SER A 1 488 ? -6.138 -10.700 -23.893 1.00 34.78 488 SER A C 1
ATOM 3855 O O . SER A 1 488 ? -6.546 -10.315 -24.985 1.00 34.78 488 SER A O 1
ATOM 3857 N N . ARG A 1 489 ? -6.370 -11.951 -23.451 1.00 28.59 489 ARG A N 1
ATOM 3858 C CA . ARG A 1 489 ? -7.524 -12.808 -23.836 1.00 28.59 489 ARG A CA 1
ATOM 3859 C C . ARG A 1 489 ? -7.608 -14.098 -22.989 1.00 28.59 489 ARG A C 1
ATOM 3861 O O . ARG A 1 489 ? -6.569 -14.684 -22.690 1.00 28.59 489 ARG A O 1
ATOM 3868 N N . PRO A 1 490 ? -8.816 -14.574 -22.622 1.00 28.47 490 PRO A N 1
ATOM 3869 C CA . PRO A 1 490 ? -8.990 -15.775 -21.805 1.00 28.47 490 PRO A CA 1
ATOM 3870 C C . PRO A 1 490 ? -8.947 -17.061 -22.650 1.00 28.47 490 PRO A C 1
ATOM 3872 O O . PRO A 1 490 ? -9.464 -17.097 -23.765 1.00 28.47 490 PRO A O 1
ATOM 3875 N N . LEU A 1 491 ? -8.374 -18.133 -22.094 1.00 29.83 491 LEU A N 1
ATOM 3876 C CA . LEU A 1 491 ? -8.502 -19.505 -22.600 1.00 29.83 491 LEU A CA 1
ATOM 3877 C C . LEU A 1 491 ? -9.137 -20.371 -21.508 1.00 29.83 491 LEU A C 1
ATOM 3879 O O . LEU A 1 491 ? -8.692 -20.337 -20.362 1.00 29.83 491 LEU A O 1
ATOM 3883 N N . GLN A 1 492 ? -10.188 -21.098 -21.893 1.00 30.75 492 GLN A N 1
ATOM 3884 C CA . GLN A 1 492 ? -10.932 -22.050 -21.068 1.00 30.75 492 GLN A CA 1
ATOM 3885 C C . GLN A 1 492 ? -10.020 -23.182 -20.571 1.00 30.75 492 GLN A C 1
ATOM 3887 O O . GLN A 1 492 ? -9.174 -23.679 -21.314 1.00 30.75 492 GLN A O 1
ATOM 3892 N N . GLU A 1 493 ? -10.193 -23.556 -19.303 1.00 34.66 493 GLU A N 1
ATOM 3893 C CA . GLU A 1 493 ? -9.466 -24.639 -18.638 1.00 34.66 493 GLU A CA 1
ATOM 3894 C C . GLU A 1 493 ? -10.179 -25.982 -18.841 1.00 34.66 493 GLU A C 1
ATOM 3896 O O . GLU A 1 493 ? -11.370 -26.097 -18.554 1.00 34.66 493 GLU A O 1
ATOM 3901 N N . ASP A 1 494 ? -9.419 -27.000 -19.252 1.00 29.91 494 ASP A N 1
ATOM 3902 C CA . ASP A 1 494 ? -9.761 -28.406 -19.033 1.00 29.91 494 ASP A CA 1
ATOM 3903 C C . ASP A 1 494 ? -9.087 -28.896 -17.744 1.00 29.91 494 ASP A C 1
ATOM 3905 O O . ASP A 1 494 ? -7.904 -28.648 -17.487 1.00 29.91 494 ASP A O 1
ATOM 3909 N N . GLY A 1 495 ? -9.892 -29.560 -16.915 1.00 35.69 495 GLY A N 1
ATOM 3910 C CA . GLY A 1 495 ? -9.629 -29.814 -15.506 1.00 35.69 495 GLY A CA 1
ATOM 3911 C C . GLY A 1 495 ? -8.619 -30.917 -15.188 1.00 35.69 495 GLY A C 1
ATOM 3912 O O . GLY A 1 495 ? -8.507 -31.939 -15.864 1.00 35.69 495 GLY A O 1
ATOM 3913 N N . MET A 1 496 ? -7.945 -30.739 -14.051 1.00 27.95 496 MET A N 1
ATOM 3914 C CA . MET A 1 496 ? -7.327 -31.828 -13.299 1.00 27.95 496 MET A CA 1
ATOM 3915 C C . MET A 1 496 ? -7.374 -31.489 -11.800 1.00 27.95 496 MET A C 1
ATOM 3917 O O . MET A 1 496 ? -6.971 -30.403 -11.388 1.00 27.95 496 MET A O 1
ATOM 3921 N N . THR A 1 497 ? -7.943 -32.394 -11.003 1.00 31.84 497 THR A N 1
ATOM 3922 C CA . THR A 1 497 ? -8.341 -32.194 -9.600 1.00 31.84 497 THR A CA 1
ATOM 3923 C C . THR A 1 497 ? -7.184 -32.279 -8.593 1.00 31.84 497 THR A C 1
ATOM 3925 O O . THR A 1 497 ? -6.161 -32.924 -8.816 1.00 31.84 497 THR A O 1
ATOM 3928 N N . GLN A 1 498 ? -7.384 -31.595 -7.461 1.00 33.75 498 GLN A N 1
ATOM 3929 C CA . GLN A 1 498 ? -6.394 -31.100 -6.489 1.00 33.75 498 GLN A CA 1
ATOM 3930 C C . GLN A 1 498 ? -5.966 -32.101 -5.390 1.00 33.75 498 GLN A C 1
ATOM 3932 O O . GLN A 1 498 ? -5.135 -31.772 -4.547 1.00 33.75 498 GLN A O 1
ATOM 3937 N N . GLU A 1 499 ? -6.500 -33.323 -5.367 1.00 31.41 499 GLU A N 1
ATOM 3938 C CA . GLU A 1 499 ? -6.432 -34.186 -4.171 1.00 31.41 499 GLU A CA 1
ATOM 3939 C C . GLU A 1 499 ? -5.112 -34.952 -3.970 1.00 31.41 499 GLU A C 1
ATOM 3941 O O . GLU A 1 499 ? -4.872 -35.477 -2.890 1.00 31.41 499 GLU A O 1
ATOM 3946 N N . ARG A 1 500 ? -4.197 -34.998 -4.948 1.00 31.25 500 ARG A N 1
ATOM 3947 C CA . ARG A 1 500 ? -2.974 -35.829 -4.841 1.00 31.25 500 ARG A CA 1
ATOM 3948 C C . ARG A 1 500 ? -1.732 -35.144 -4.264 1.00 31.25 500 ARG A C 1
ATOM 3950 O O . ARG A 1 500 ? -0.700 -35.795 -4.125 1.00 31.25 500 ARG A O 1
ATOM 3957 N N . THR A 1 501 ? -1.782 -33.852 -3.944 1.00 36.22 501 THR A N 1
ATOM 3958 C CA . THR A 1 501 ? -0.581 -33.107 -3.510 1.00 36.22 501 THR A CA 1
ATOM 3959 C C . THR A 1 501 ? -0.388 -33.089 -1.988 1.00 36.22 501 THR A C 1
ATOM 3961 O O . THR A 1 501 ? 0.729 -32.865 -1.527 1.00 36.22 501 THR A O 1
ATOM 3964 N N . VAL A 1 502 ? -1.431 -33.377 -1.202 1.00 34.34 502 VAL A N 1
ATOM 3965 C CA . VAL A 1 502 ? -1.388 -33.268 0.270 1.00 34.34 502 VAL A CA 1
ATOM 3966 C C . VAL A 1 502 ? -0.677 -34.461 0.931 1.00 34.34 502 VAL A C 1
ATOM 3968 O O . VAL A 1 502 ? 0.067 -34.263 1.891 1.00 34.34 502 VAL A O 1
ATOM 3971 N N . ASP A 1 503 ? -0.777 -35.668 0.368 1.00 30.45 503 ASP A N 1
ATOM 3972 C CA . ASP A 1 503 ? -0.216 -36.875 1.002 1.00 30.45 503 ASP A CA 1
ATOM 3973 C C . ASP A 1 503 ? 1.317 -36.981 0.907 1.00 30.45 503 ASP A C 1
ATOM 3975 O O . ASP A 1 503 ? 1.961 -37.557 1.780 1.00 30.45 503 ASP A O 1
ATOM 3979 N N . LEU A 1 504 ? 1.947 -36.354 -0.093 1.00 32.53 504 LEU A N 1
ATOM 3980 C CA . LEU A 1 504 ? 3.404 -36.438 -0.285 1.00 32.53 504 LEU A CA 1
ATOM 3981 C C . LEU A 1 504 ? 4.214 -35.498 0.624 1.00 32.53 504 LEU A C 1
ATOM 3983 O O . LEU A 1 504 ? 5.428 -35.661 0.744 1.00 32.53 504 LEU A O 1
ATOM 3987 N N . MET A 1 505 ? 3.581 -34.515 1.276 1.00 34.81 505 MET A N 1
ATOM 3988 C CA . MET A 1 505 ? 4.290 -33.577 2.159 1.00 34.81 505 MET A CA 1
ATOM 3989 C C . MET A 1 505 ? 4.343 -34.034 3.622 1.00 34.81 505 MET A C 1
ATOM 3991 O O . MET A 1 505 ? 5.272 -33.642 4.331 1.00 34.81 505 MET A O 1
ATOM 3995 N N . ILE A 1 506 ? 3.435 -34.915 4.059 1.00 36.88 506 ILE A N 1
ATOM 3996 C CA . ILE A 1 506 ? 3.378 -35.392 5.452 1.00 36.88 506 ILE A CA 1
ATOM 3997 C C . ILE A 1 506 ? 4.447 -36.469 5.736 1.00 36.88 506 ILE A C 1
ATOM 3999 O O . ILE A 1 506 ? 4.963 -36.535 6.851 1.00 36.88 506 ILE A O 1
ATOM 4003 N N . GLU A 1 507 ? 4.901 -37.233 4.735 1.00 31.36 507 GLU A N 1
ATOM 4004 C CA . GLU A 1 507 ? 5.929 -38.275 4.935 1.00 31.36 507 GLU A CA 1
ATOM 4005 C C . GLU A 1 507 ? 7.381 -37.753 4.997 1.00 31.36 507 GLU A C 1
ATOM 4007 O O . GLU A 1 507 ? 8.273 -38.454 5.471 1.00 31.36 507 GLU A O 1
ATOM 4012 N N . SER A 1 508 ? 7.646 -36.505 4.591 1.00 32.03 508 SER A N 1
ATOM 4013 C CA . SER A 1 508 ? 9.009 -35.930 4.600 1.00 32.03 508 SER A CA 1
ATOM 4014 C C . SER A 1 508 ? 9.443 -35.299 5.934 1.00 32.03 508 SER A C 1
ATOM 4016 O O . SER A 1 508 ? 10.588 -34.863 6.073 1.00 32.03 508 SER A O 1
ATOM 4018 N N . MET A 1 509 ? 8.559 -35.275 6.937 1.00 31.28 509 MET A N 1
ATOM 4019 C CA . MET A 1 509 ? 8.823 -34.707 8.263 1.00 31.28 509 MET A CA 1
ATOM 4020 C C . MET A 1 509 ? 8.779 -35.784 9.353 1.00 31.28 509 MET A C 1
ATOM 4022 O O . MET A 1 509 ? 7.941 -35.762 10.249 1.00 31.28 509 MET A O 1
ATOM 4026 N N . SER A 1 510 ? 9.718 -36.729 9.300 1.00 30.06 510 SER A N 1
ATOM 4027 C CA . SER A 1 510 ? 10.087 -37.561 10.452 1.00 30.06 510 SER A CA 1
ATOM 4028 C C . SER A 1 510 ? 11.604 -37.505 10.672 1.00 30.06 510 SER A C 1
ATOM 4030 O O . SER A 1 510 ? 12.366 -37.636 9.713 1.00 30.06 510 SER A O 1
ATOM 4032 N N . PRO A 1 511 ? 12.079 -37.274 11.908 1.00 32.38 511 PRO A N 1
ATOM 4033 C CA . PRO A 1 511 ? 13.493 -37.048 12.170 1.00 32.38 511 PRO A CA 1
ATOM 4034 C C . PRO A 1 511 ? 14.292 -38.355 12.125 1.00 32.38 511 PRO A C 1
ATOM 4036 O O . PRO A 1 511 ? 13.941 -39.352 12.756 1.00 32.38 511 PRO A O 1
ATOM 4039 N N . SER A 1 512 ? 15.422 -38.328 11.416 1.00 29.67 512 SER A N 1
ATOM 4040 C CA . SER A 1 512 ? 16.400 -39.414 11.390 1.00 29.67 512 SER A CA 1
ATOM 4041 C C . SER A 1 512 ? 17.006 -39.637 12.780 1.00 29.67 512 SER A C 1
ATOM 4043 O O . SER A 1 512 ? 17.741 -38.791 13.294 1.00 29.67 512 SER A O 1
ATOM 4045 N N . SER A 1 513 ? 16.746 -40.800 13.375 1.00 32.22 513 SER A N 1
ATOM 4046 C CA . SER A 1 513 ? 17.435 -41.283 14.571 1.00 32.22 513 SER A CA 1
ATOM 4047 C C . SER A 1 513 ? 18.905 -41.585 14.251 1.00 32.22 513 SER A C 1
ATOM 4049 O O . SER A 1 513 ? 19.218 -42.563 13.567 1.00 32.22 513 SER A O 1
ATOM 4051 N N . GLY A 1 514 ? 19.816 -40.747 14.746 1.00 31.75 514 GLY A N 1
ATOM 4052 C CA . GLY A 1 514 ? 21.256 -40.981 14.679 1.00 31.75 514 GLY A CA 1
ATOM 4053 C C . GLY A 1 514 ? 21.683 -42.124 15.605 1.00 31.75 514 GLY A C 1
ATOM 4054 O O . GLY A 1 514 ? 21.466 -42.072 16.813 1.00 31.75 514 GLY A O 1
ATOM 4055 N N . LYS A 1 515 ? 22.320 -43.153 15.036 1.00 33.22 515 LYS A N 1
ATOM 4056 C CA . LYS A 1 515 ? 23.018 -44.212 15.778 1.00 33.22 515 LYS A CA 1
ATOM 4057 C C . LYS A 1 515 ? 24.307 -43.647 16.389 1.00 33.22 515 LYS A C 1
ATOM 4059 O O . LYS A 1 515 ? 25.284 -43.428 15.676 1.00 33.22 515 LYS A O 1
ATOM 4064 N N . GLY A 1 516 ? 24.309 -43.429 17.702 1.00 32.09 516 GLY A N 1
ATOM 4065 C CA . GLY A 1 516 ? 25.511 -43.152 18.490 1.00 32.09 516 GLY A CA 1
ATOM 4066 C C . GLY A 1 516 ? 26.234 -44.448 18.862 1.00 32.09 516 GLY A C 1
ATOM 4067 O O . GLY A 1 516 ? 25.613 -45.381 19.362 1.00 32.09 516 GLY A O 1
ATOM 4068 N N . LYS A 1 517 ? 27.540 -44.502 18.581 1.00 34.12 517 LYS A N 1
ATOM 4069 C CA . LYS A 1 517 ? 28.451 -45.593 18.949 1.00 34.12 517 LYS A CA 1
ATOM 4070 C C . LYS A 1 517 ? 28.790 -45.568 20.441 1.00 34.12 517 LYS A C 1
ATOM 4072 O O . LYS A 1 517 ? 29.005 -44.505 21.019 1.00 34.12 517 LYS A O 1
ATOM 4077 N N . ASP A 1 518 ? 28.926 -46.773 20.980 1.00 33.38 518 ASP A N 1
ATOM 4078 C CA . ASP A 1 518 ? 29.428 -47.125 22.303 1.00 33.38 518 ASP A CA 1
ATOM 4079 C C . ASP A 1 518 ? 30.713 -46.396 22.710 1.00 33.38 518 ASP A C 1
ATOM 4081 O O . ASP A 1 518 ? 31.679 -46.348 21.945 1.00 33.38 518 ASP A O 1
ATOM 4085 N N . ARG A 1 519 ? 30.771 -45.974 23.979 1.00 34.16 519 ARG A N 1
ATOM 4086 C CA . ARG A 1 519 ? 31.971 -46.109 24.817 1.00 34.16 519 ARG A CA 1
ATOM 4087 C C . ARG A 1 519 ? 31.588 -46.233 26.294 1.00 34.16 519 ARG A C 1
ATOM 4089 O O . ARG A 1 519 ? 30.890 -45.409 26.869 1.00 34.16 519 ARG A O 1
ATOM 4096 N N . SER A 1 520 ? 32.084 -47.322 26.861 1.00 32.88 520 SER A N 1
ATOM 4097 C CA . SER A 1 520 ? 31.991 -47.816 28.231 1.00 32.88 520 SER A CA 1
ATOM 4098 C C . SER A 1 520 ? 32.549 -46.870 29.302 1.00 32.88 520 SER A C 1
ATOM 4100 O O . SER A 1 520 ? 33.641 -46.332 29.130 1.00 32.88 520 SER A O 1
ATOM 4102 N N . GLY A 1 521 ? 31.897 -46.818 30.468 1.00 31.64 521 GLY A N 1
ATOM 4103 C CA . GLY A 1 521 ? 32.449 -46.234 31.695 1.00 31.64 521 GLY A CA 1
ATOM 4104 C C . GLY A 1 521 ? 31.620 -46.594 32.932 1.00 31.64 521 GLY A C 1
ATOM 4105 O O . GLY A 1 521 ? 30.475 -46.190 33.055 1.00 31.64 521 GLY A O 1
ATOM 4106 N N . LYS A 1 522 ? 32.205 -47.408 33.814 1.00 33.75 522 LYS A N 1
ATOM 4107 C CA . LYS A 1 522 ? 31.646 -48.034 35.028 1.00 33.75 522 LYS A CA 1
ATOM 4108 C C . LYS A 1 522 ? 31.252 -47.022 36.124 1.00 33.75 522 LYS A C 1
ATOM 4110 O O . LYS A 1 522 ? 31.974 -46.051 36.305 1.00 33.75 522 LYS A O 1
ATOM 4115 N N . GLY A 1 523 ? 30.282 -47.374 36.989 1.00 29.66 523 GLY A N 1
ATOM 4116 C CA . GLY A 1 523 ? 30.395 -47.030 38.423 1.00 29.66 523 GLY A CA 1
ATOM 4117 C C . GLY A 1 523 ? 29.144 -46.716 39.265 1.00 29.66 523 GLY A C 1
ATOM 4118 O O . GLY A 1 523 ? 28.970 -45.574 39.649 1.00 29.66 523 GLY A O 1
ATOM 4119 N N . ARG A 1 524 ? 28.434 -47.773 39.696 1.00 33.50 524 ARG A N 1
ATOM 4120 C CA . ARG A 1 524 ? 27.757 -47.991 41.008 1.00 33.50 524 ARG A CA 1
ATOM 4121 C C . ARG A 1 524 ? 26.541 -47.146 41.486 1.00 33.50 524 ARG A C 1
ATOM 4123 O O . ARG A 1 524 ? 26.337 -46.025 41.046 1.00 33.50 524 ARG A O 1
ATOM 4130 N N . PRO A 1 525 ? 25.711 -47.729 42.392 1.00 45.44 525 PRO A N 1
ATOM 4131 C CA . PRO A 1 525 ? 24.306 -47.360 42.581 1.00 45.44 525 PRO A CA 1
ATOM 4132 C C . PRO A 1 525 ? 24.008 -46.713 43.943 1.00 45.44 525 PRO A C 1
ATOM 4134 O O . PRO A 1 525 ? 24.686 -46.999 44.927 1.00 45.44 525 PRO A O 1
ATOM 4137 N N . HIS A 1 526 ? 22.894 -45.981 44.042 1.00 36.41 526 HIS A N 1
ATOM 4138 C CA . HIS A 1 526 ? 22.146 -45.917 45.296 1.00 36.41 526 HIS A CA 1
ATOM 4139 C C . HIS A 1 526 ? 20.628 -45.838 45.098 1.00 36.41 526 HIS A C 1
ATOM 4141 O O . HIS A 1 526 ? 20.093 -45.184 44.211 1.00 36.41 526 HIS A O 1
ATOM 4147 N N . SER A 1 527 ? 19.989 -46.601 45.972 1.00 35.16 527 SER A N 1
ATOM 4148 C CA . SER A 1 527 ? 18.581 -46.854 46.236 1.00 35.16 527 SER A CA 1
ATOM 4149 C C . SER A 1 527 ? 17.759 -45.625 46.629 1.00 35.16 527 SER A C 1
ATOM 4151 O O . SER A 1 527 ? 18.225 -44.807 47.414 1.00 35.16 527 SER A O 1
ATOM 4153 N N . GLY A 1 528 ? 16.476 -45.616 46.260 1.00 33.34 528 GLY A N 1
ATOM 4154 C CA . GLY A 1 528 ? 15.467 -44.760 46.887 1.00 33.34 528 GLY A CA 1
ATOM 4155 C C . GLY A 1 528 ? 14.049 -45.180 46.507 1.00 33.34 528 GLY A C 1
ATOM 4156 O O . GLY A 1 528 ? 13.618 -44.968 45.383 1.00 33.34 528 GLY A O 1
ATOM 4157 N N . LYS A 1 529 ? 13.350 -45.828 47.443 1.00 36.94 529 LYS A N 1
ATOM 4158 C CA . LYS A 1 529 ? 11.961 -46.308 47.346 1.00 36.94 529 LYS A CA 1
ATOM 4159 C C . LYS A 1 529 ? 10.958 -45.191 47.685 1.00 36.94 529 LYS A C 1
ATOM 4161 O O . LYS A 1 529 ? 11.193 -44.447 48.627 1.00 36.94 529 LYS A O 1
ATOM 4166 N N . GLY A 1 530 ? 9.781 -45.230 47.055 1.00 34.06 530 GLY A N 1
ATOM 4167 C CA . GLY A 1 530 ? 8.502 -44.667 47.536 1.00 34.06 530 GLY A CA 1
ATOM 4168 C C . GLY A 1 530 ? 7.448 -44.809 46.427 1.00 34.06 530 GLY A C 1
ATOM 4169 O O . GLY A 1 530 ? 7.645 -44.245 45.363 1.00 34.06 530 GLY A O 1
ATOM 4170 N N . LYS A 1 531 ? 6.479 -45.746 46.457 1.00 34.00 531 LYS A N 1
ATOM 4171 C CA . LYS A 1 531 ? 5.211 -45.778 47.235 1.00 34.00 531 LYS A CA 1
ATOM 4172 C C . LYS A 1 531 ? 4.510 -44.407 47.231 1.00 34.00 531 LYS A C 1
ATOM 4174 O O . LYS A 1 531 ? 5.104 -43.469 47.728 1.00 34.00 531 LYS A O 1
ATOM 4179 N N . GLY A 1 532 ? 3.276 -44.199 46.773 1.00 30.97 532 GLY A N 1
ATOM 4180 C CA . GLY A 1 532 ? 2.213 -45.046 46.227 1.00 30.97 532 GLY A CA 1
ATOM 4181 C C . GLY A 1 532 ? 1.023 -44.150 45.814 1.00 30.97 532 GLY A C 1
ATOM 4182 O O . GLY A 1 532 ? 0.877 -43.063 46.355 1.00 30.97 532 GLY A O 1
ATOM 4183 N N . LEU A 1 533 ? 0.201 -44.614 44.862 1.00 33.38 533 LEU A N 1
ATOM 4184 C CA . LEU A 1 533 ? -1.257 -44.840 45.009 1.00 33.38 533 LEU A CA 1
ATOM 4185 C C . LEU A 1 533 ? -2.191 -43.640 44.663 1.00 33.38 533 LEU A C 1
ATOM 4187 O O . LEU A 1 533 ? -1.708 -42.520 44.568 1.00 33.38 533 LEU A O 1
ATOM 4191 N N . PRO A 1 534 ? -3.477 -43.884 44.294 1.00 44.78 534 PRO A N 1
ATOM 4192 C CA . PRO A 1 534 ? -3.957 -43.591 42.932 1.00 44.78 534 PRO A CA 1
ATOM 4193 C C . PRO A 1 534 ? -5.333 -42.876 42.840 1.00 44.78 534 PRO A C 1
ATOM 4195 O O . PRO A 1 534 ? -6.021 -42.680 43.836 1.00 44.78 534 PRO A O 1
ATOM 4198 N N . GLY A 1 535 ? -5.799 -42.655 41.602 1.00 30.44 535 GLY A N 1
ATOM 4199 C CA . GLY A 1 535 ? -7.215 -42.432 41.244 1.00 30.44 535 GLY A CA 1
ATOM 4200 C C . GLY A 1 535 ? -7.622 -40.956 41.205 1.00 30.44 535 GLY A C 1
ATOM 4201 O O . GLY A 1 535 ? -7.112 -40.155 41.967 1.00 30.44 535 GLY A O 1
ATOM 4202 N N . LYS A 1 536 ? -8.538 -40.483 40.362 1.00 32.50 536 LYS A N 1
ATOM 4203 C CA . LYS A 1 536 ? -9.441 -41.046 39.343 1.00 32.50 536 LYS A CA 1
ATOM 4204 C C . LYS A 1 536 ? -9.940 -39.844 38.488 1.00 32.50 536 LYS A C 1
ATOM 4206 O O . LYS A 1 536 ? -9.690 -38.702 38.870 1.00 32.50 536 LYS A O 1
ATOM 4211 N N . PRO A 1 537 ? -10.620 -40.076 37.351 1.00 40.12 537 PRO A N 1
ATOM 4212 C CA . PRO A 1 537 ? -10.923 -39.064 36.335 1.00 40.12 537 PRO A CA 1
ATOM 4213 C C . PRO A 1 537 ? -12.230 -38.315 36.623 1.00 40.12 537 PRO A C 1
ATOM 4215 O O . PRO A 1 537 ? -13.110 -38.864 37.285 1.00 40.12 537 PRO A O 1
ATOM 4218 N N . TRP A 1 538 ? -12.396 -37.120 36.048 1.00 29.56 538 TRP A N 1
ATOM 4219 C CA . TRP A 1 538 ? -13.712 -36.494 35.908 1.00 29.56 538 TRP A CA 1
ATOM 4220 C C . TRP A 1 538 ? -13.971 -36.049 34.470 1.00 29.56 538 TRP A C 1
ATOM 4222 O O . TRP A 1 538 ? -13.260 -35.237 33.887 1.00 29.56 538 TRP A O 1
ATOM 4232 N N . ILE A 1 539 ? -15.015 -36.675 33.943 1.00 28.58 539 ILE A N 1
ATOM 4233 C CA . ILE A 1 539 ? -15.793 -36.376 32.749 1.00 28.58 539 ILE A CA 1
ATOM 4234 C C . ILE A 1 539 ? -16.662 -35.154 33.069 1.00 28.58 539 ILE A C 1
ATOM 4236 O O . ILE A 1 539 ? -17.248 -35.108 34.150 1.00 28.58 539 ILE A O 1
ATOM 4240 N N . PHE A 1 540 ? -16.825 -34.226 32.125 1.00 26.20 540 PHE A N 1
ATOM 4241 C CA . PHE A 1 540 ? -18.019 -33.382 32.087 1.00 26.20 540 PHE A CA 1
ATOM 4242 C C . PHE A 1 540 ? -18.579 -33.341 30.665 1.00 26.20 540 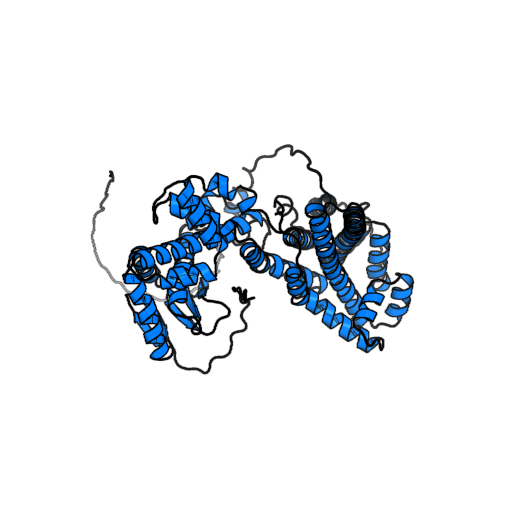PHE A C 1
ATOM 4244 O O . PHE A 1 540 ? -17.913 -32.926 29.719 1.00 26.20 540 PHE A O 1
ATOM 4251 N N . ASN A 1 541 ? -19.807 -33.842 30.556 1.00 28.02 541 ASN A N 1
ATOM 4252 C CA . ASN A 1 541 ? -20.702 -33.697 29.418 1.00 28.02 541 ASN A CA 1
ATOM 4253 C C . ASN A 1 541 ? -21.132 -32.221 29.277 1.00 28.02 541 ASN A C 1
ATOM 4255 O O . ASN A 1 541 ? -21.255 -31.525 30.284 1.00 28.02 541 ASN A O 1
ATOM 4259 N N . GLY A 1 542 ? -21.428 -31.769 28.050 1.00 25.34 542 GLY A N 1
ATOM 4260 C CA . GLY A 1 542 ? -22.307 -30.603 27.813 1.00 25.34 542 GLY A CA 1
ATOM 4261 C C . GLY A 1 542 ? -23.773 -30.920 28.184 1.00 25.34 542 GLY A C 1
ATOM 4262 O O . GLY A 1 542 ? -23.988 -31.885 28.922 1.00 25.34 542 GLY A O 1
ATOM 4263 N N . PRO A 1 543 ? -24.813 -30.253 27.626 1.00 44.22 543 PRO A N 1
ATOM 4264 C CA . PRO A 1 543 ? -24.854 -29.094 26.716 1.00 44.22 543 PRO A CA 1
ATOM 4265 C C . PRO A 1 543 ? -25.966 -28.053 27.081 1.00 44.22 543 PRO A C 1
ATOM 4267 O O . PRO A 1 543 ? -26.561 -28.124 28.153 1.00 44.22 543 PRO A O 1
ATOM 4270 N N . HIS A 1 544 ? -26.284 -27.160 26.123 1.00 32.38 544 HIS A N 1
ATOM 4271 C CA . HIS A 1 544 ? -27.389 -26.171 26.058 1.00 32.38 544 HIS A CA 1
ATOM 4272 C C . HIS A 1 544 ? -27.141 -24.856 26.822 1.00 32.38 544 HIS A C 1
ATOM 4274 O O . HIS A 1 544 ? -26.651 -24.861 27.938 1.00 32.38 544 HIS A O 1
ATOM 4280 N N . GLY A 1 545 ? -27.426 -23.667 26.296 1.00 30.39 545 GLY A N 1
ATOM 4281 C CA . GLY A 1 545 ? -28.325 -23.284 25.215 1.00 30.39 545 GLY A CA 1
ATOM 4282 C C . GLY A 1 545 ? -29.216 -22.153 25.728 1.00 30.39 545 GLY A C 1
ATOM 4283 O O . GLY A 1 545 ? -30.166 -22.427 26.459 1.00 30.39 545 GLY A O 1
ATOM 4284 N N . ARG A 1 546 ? -28.873 -20.913 25.374 1.00 32.84 546 ARG A N 1
ATOM 4285 C CA . ARG A 1 546 ? -29.743 -19.762 25.089 1.00 32.84 546 ARG A CA 1
ATOM 4286 C C . ARG A 1 546 ? -28.883 -18.604 24.618 1.00 32.84 546 ARG A C 1
ATOM 4288 O O . ARG A 1 546 ? -27.793 -18.438 25.206 1.00 32.84 546 ARG A O 1
#